Protein AF-A0A2G5B7U8-F1 (afdb_monomer)

Radius of gyration: 24.88 Å; Cα contacts (8 Å, |Δi|>4): 256; chains: 1; bounding box: 81×44×61 Å

Solvent-accessible surface area (backbone atoms only — not comparable to full-atom values): 22785 Å² total; per-residue (Å²): 115,70,69,61,53,54,20,53,49,53,51,49,51,52,49,50,50,52,51,52,50,50,52,50,53,48,52,52,50,53,51,36,46,56,49,43,67,55,81,74,75,58,74,91,48,54,89,80,48,56,72,66,59,54,52,54,13,23,52,51,41,39,56,52,51,52,51,46,53,53,51,53,49,51,50,49,52,50,52,46,49,35,66,76,69,33,45,64,44,55,51,36,73,77,33,77,48,70,69,60,34,50,52,51,53,52,51,52,53,49,61,69,46,42,64,57,52,50,39,58,53,68,59,62,29,83,73,76,74,62,84,77,46,72,70,55,51,55,50,52,51,51,51,51,51,51,52,47,48,70,51,46,50,57,53,50,52,51,47,53,51,45,41,75,71,46,56,93,55,21,38,60,57,45,38,50,53,51,51,51,52,50,54,50,43,70,61,43,36,76,71,60,52,48,59,76,80,43,91,84,78,82,82,64,91,52,71,64,48,52,53,51,53,52,50,30,58,75,66,72,48,56,67,66,66,98,81,64,98,66,93,78,80,73,68,46,83,88,86,76,61,67,67,57,61,76,73,39,58,67,71,25,45,51,31,48,50,51,52,57,51,47,44,59,76,66,41,48,69,58,53,54,48,53,53,51,50,52,48,52,38,51,51,32,48,56,48,58,73,52,67,79,41,63,66,60,39,44,39,58,68,34,94,61,81,60,63,67,60,54,48,53,56,49,54,76,66,66,80,87,86,39,83,70,81,60,93,74,77,88,82,86,83,79,43,63,69,40,32,46,53,41,52,50,51,53,33,60,75,65,33,43,47,82,66,61,42,71,73,48,53,32,49,69,51,65,59,82,41,55,65,56,60,61,60,73,70,59,81,87,76,77,91,74,89,87,91,82,129

InterPro domains:
  IPR001915 Peptidase M48 [PF01435] (203-319)
  IPR027057 CAAX prenyl protease 1 [cd07343] (17-359)
  IPR032456 CAAX prenyl protease 1, N-terminal [PF16491] (38-199)

Sequence (389 aa):
MYFSKERKVIKKSLNQFLCQLFVWEAKLNVRLCNCLHEVKRPQAIASFITRQIYLEANSYGLDKSSLGLIKDFVNQLQTTFIIVYDLIPMLWYAITHSVLFFVAAMLISTLLSLPFELYATFVVKKHSFNKQTWGLFFSDLAKSLVLSMVFGVPILAAFLWVIGKTGSQFYLYSWALLAVVQFLGILIYPTFIQPLFNKFDPLPAGELRKAIESLALWLEFPLKNKRSGHSNAYSKRIVIYNTLIEQCFTKEFMAVLGHELGHRKKSHVMRMLAMAQLQTFLIFFTFSCFISEQAMCLSFGMHTTPIIIGLIYFYLLQFGNNLVSRISSLKKLGYGKQLSSCIIKLQIENKSAINPYPLLGLPLFASAAGQASECIGQPTCGFKDKLKR

Secondary structure (DSSP, 8-state):
-HHHHHHHHHHHHHHHHHHHHHHHHHHHHHHHHHHHT--S--GGGTTTS-HHHHHHHHHHHHHHHHHHHHHHHHHHHHHHHHHHTTHHHHHHHH--SHHHHHHHHHHHHHHHHHHHHHIIIIIGGGGS-----HHHHHHHHHHHHHHHHHHHHHHHHHHHHHHHHHGGGHHHHHHHHHHHHHHHHHHHIIIIIHHHHS--PPPPSSHHHHHHHHHHHHTT--B--TT-----S--BPPP--HHHHHHS-HHHHHHHHHHHHHHHHTTHHHHHHHHHHHHHHHHHHHHHHHTT-HHHHHHTT-SS--HHHHHHHHHHH-----S-SSS------S-HHHHHHHHHHHHHHTT--SS--TTTTSGGG--TTHHHHHHHSS------S-S--

pLDDT: mean 74.22, std 18.93, range [22.38, 96.69]

Nearest PDB structures (foldseek):
  6bh8-assembly2_B  TM=9.055E-01  e=1.880E-15  Homo sapiens
  5syt-assembly1_A  TM=8.933E-01  e=2.662E-15  Homo sapiens
  4il3-assembly1_A  TM=8.875E-01  e=1.389E-14  Saccharomyces mikatae
  4il3-assembly2_B  TM=9.083E-01  e=6.645E-14  Saccharomyces mikatae
  6bh8-assembly1_A  TM=7.941E-01  e=4.518E-11  Homo sapiens

Mean predicted aligned error: 11.2 Å

Organism: Coemansia reversa (strain ATCC 12441 / NRRL 1564) (NCBI:txid763665)

Structure (mmCIF, N/CA/C/O backbone):
data_AF-A0A2G5B7U8-F1
#
_entry.id   AF-A0A2G5B7U8-F1
#
loop_
_atom_site.group_PDB
_atom_site.id
_atom_site.type_symbol
_atom_site.label_atom_id
_atom_site.label_alt_id
_atom_site.label_comp_id
_atom_site.label_asym_id
_atom_site.label_entity_id
_atom_site.label_seq_id
_atom_site.pdbx_PDB_ins_code
_atom_site.Cartn_x
_atom_site.Cartn_y
_atom_site.Cartn_z
_atom_site.occupancy
_atom_site.B_iso_or_equiv
_atom_site.auth_seq_id
_atom_site.auth_comp_id
_atom_site.auth_asym_id
_atom_site.auth_atom_id
_atom_site.pdbx_PDB_model_num
ATOM 1 N N . MET A 1 1 ? 33.568 8.303 -22.659 1.00 44.56 1 MET A N 1
ATOM 2 C CA . MET A 1 1 ? 33.870 9.229 -21.538 1.00 44.56 1 MET A CA 1
ATOM 3 C C . MET A 1 1 ? 32.709 10.188 -21.237 1.00 44.56 1 MET A C 1
ATOM 5 O O . MET A 1 1 ? 32.379 10.342 -20.071 1.00 44.56 1 MET A O 1
ATOM 9 N N . TYR A 1 2 ? 32.038 10.753 -22.253 1.00 42.34 2 TYR A N 1
ATOM 10 C CA . TYR A 1 2 ? 30.890 11.672 -22.102 1.00 42.34 2 TYR A CA 1
ATOM 11 C C . TYR A 1 2 ? 29.694 11.063 -21.334 1.00 42.34 2 TYR A C 1
ATOM 13 O O . TYR A 1 2 ? 29.317 11.567 -20.278 1.00 42.34 2 TYR A O 1
ATOM 21 N N . PHE A 1 3 ? 29.228 9.877 -21.748 1.00 55.41 3 PHE A N 1
ATOM 22 C CA . PHE A 1 3 ? 28.138 9.147 -21.077 1.00 55.41 3 PHE A CA 1
ATOM 23 C C . PHE A 1 3 ? 28.411 8.793 -19.604 1.00 55.41 3 PHE A C 1
ATOM 25 O O . PHE A 1 3 ? 27.478 8.671 -18.816 1.00 55.41 3 PHE A O 1
ATOM 32 N N . SER A 1 4 ? 29.677 8.648 -19.184 1.00 62.03 4 SER A N 1
ATOM 33 C CA . SER A 1 4 ? 29.992 8.319 -17.782 1.00 62.03 4 SER A CA 1
ATOM 34 C C . SER A 1 4 ? 29.836 9.528 -16.851 1.00 62.03 4 SER A C 1
ATOM 36 O O . SER A 1 4 ? 29.536 9.358 -15.667 1.00 62.03 4 SER A O 1
ATOM 38 N N . LYS A 1 5 ? 29.995 10.749 -17.383 1.00 68.75 5 LYS A N 1
ATOM 39 C CA . LYS A 1 5 ? 29.831 11.996 -16.630 1.00 68.75 5 LYS A CA 1
ATOM 40 C C . LYS A 1 5 ? 28.350 12.321 -16.431 1.00 68.75 5 LYS A C 1
ATOM 42 O O . LYS A 1 5 ? 27.948 12.559 -15.297 1.00 68.75 5 LYS A O 1
ATOM 47 N N . GLU A 1 6 ? 27.538 12.236 -17.483 1.00 71.12 6 GLU A N 1
ATOM 48 C CA . G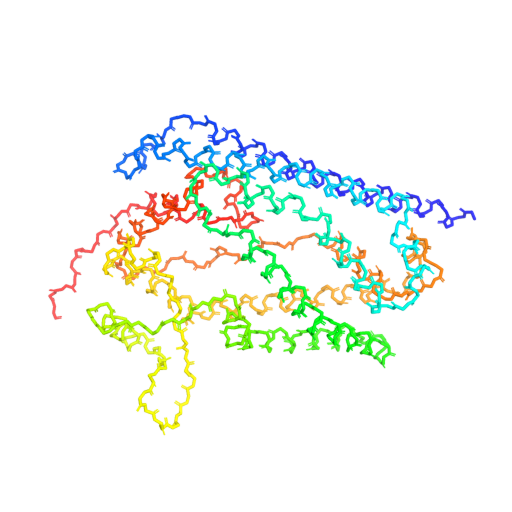LU A 1 6 ? 26.080 12.444 -17.411 1.00 71.12 6 GLU A CA 1
ATOM 49 C C . GLU A 1 6 ? 25.397 11.419 -16.503 1.00 71.12 6 GLU A C 1
ATOM 51 O O . GLU A 1 6 ? 24.631 11.787 -15.613 1.00 71.12 6 GLU A O 1
ATOM 56 N N . ARG A 1 7 ? 25.787 10.144 -16.617 1.00 72.81 7 ARG A N 1
ATOM 57 C CA . ARG A 1 7 ? 25.371 9.063 -15.715 1.00 72.81 7 ARG A CA 1
ATOM 58 C C . ARG A 1 7 ? 25.600 9.395 -14.242 1.00 72.81 7 ARG A C 1
ATOM 60 O O . ARG A 1 7 ? 24.711 9.216 -13.411 1.00 72.81 7 ARG A O 1
ATOM 67 N N . LYS A 1 8 ? 26.796 9.882 -13.901 1.00 77.44 8 LYS A N 1
ATOM 68 C CA . LYS A 1 8 ? 27.124 10.276 -12.523 1.00 77.44 8 LYS A CA 1
ATOM 69 C C . LYS A 1 8 ? 26.275 11.459 -12.058 1.00 77.44 8 LYS A C 1
ATOM 71 O O . LYS A 1 8 ? 25.854 11.465 -10.905 1.00 77.44 8 LYS A O 1
ATOM 76 N N . VAL A 1 9 ? 26.006 12.426 -12.937 1.00 82.50 9 VAL A N 1
ATOM 77 C CA . VAL A 1 9 ? 25.167 13.593 -12.624 1.00 82.50 9 VAL A CA 1
ATOM 78 C C . VAL A 1 9 ? 23.719 13.174 -12.372 1.00 82.50 9 VAL A C 1
ATOM 80 O O . VAL A 1 9 ? 23.189 13.502 -11.317 1.00 82.50 9 VAL A O 1
ATOM 83 N N . ILE A 1 10 ? 23.106 12.389 -13.262 1.00 78.00 10 ILE A N 1
ATOM 84 C CA . ILE A 1 10 ? 21.707 11.947 -13.133 1.00 78.00 10 ILE A CA 1
ATOM 85 C C . ILE A 1 10 ? 21.504 11.133 -11.854 1.00 78.00 10 ILE A C 1
ATOM 87 O O . ILE A 1 10 ? 20.604 11.431 -11.071 1.00 78.00 10 ILE A O 1
ATOM 91 N N . LYS A 1 11 ? 22.380 10.158 -11.584 1.00 80.88 11 LYS A N 1
ATOM 92 C CA . LYS A 1 11 ? 22.318 9.366 -10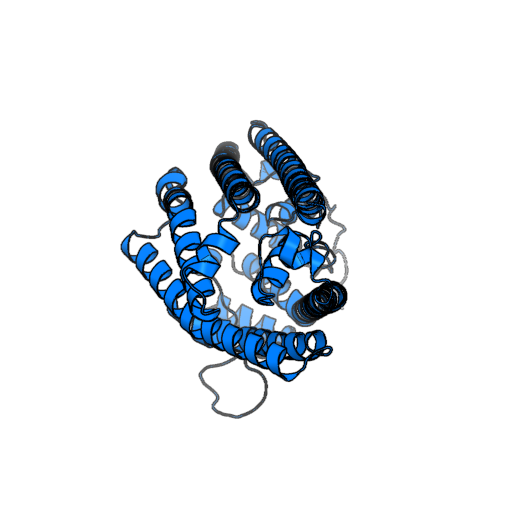.348 1.00 80.88 11 LYS A CA 1
ATOM 93 C C . LYS A 1 11 ? 22.478 10.217 -9.098 1.00 80.88 11 LYS A C 1
ATOM 95 O O . LYS A 1 11 ? 21.750 10.020 -8.129 1.00 80.88 11 LYS A O 1
ATOM 100 N N . LYS A 1 12 ? 23.434 11.151 -9.111 1.00 85.62 12 LYS A N 1
ATOM 101 C CA . LYS A 1 12 ? 23.669 12.052 -7.982 1.00 85.62 12 LYS A CA 1
ATOM 102 C C . LYS A 1 12 ? 22.448 12.936 -7.736 1.00 85.62 12 LYS A C 1
ATOM 104 O O . LYS A 1 12 ? 22.019 13.025 -6.593 1.00 85.62 12 LYS A O 1
ATOM 109 N N . SER A 1 13 ? 21.874 13.526 -8.784 1.00 84.38 13 SER A N 1
ATOM 110 C CA . SER A 1 13 ? 20.676 14.365 -8.689 1.00 84.38 13 SER A CA 1
ATOM 111 C C . SER A 1 13 ? 19.460 13.578 -8.201 1.00 84.38 13 SER A C 1
ATOM 113 O O . SER A 1 13 ? 18.780 14.034 -7.286 1.00 84.38 13 SER A O 1
ATOM 115 N N . LEU A 1 14 ? 19.219 12.375 -8.738 1.00 81.94 14 LEU A N 1
ATOM 116 C CA . LEU A 1 14 ? 18.136 11.497 -8.284 1.00 81.94 14 LEU A CA 1
ATOM 117 C C . LEU A 1 14 ? 18.303 11.128 -6.807 1.00 81.94 14 LEU A C 1
ATOM 119 O O . LEU A 1 14 ? 17.379 11.294 -6.017 1.00 81.94 14 LEU A O 1
ATOM 123 N N . ASN A 1 15 ? 19.491 10.664 -6.416 1.00 85.44 15 ASN A N 1
ATOM 124 C CA . ASN A 1 15 ? 19.751 10.280 -5.034 1.00 85.44 15 ASN A CA 1
ATOM 125 C C . ASN A 1 15 ? 19.643 11.478 -4.080 1.00 85.44 15 ASN A C 1
ATOM 127 O O . ASN A 1 15 ? 19.096 11.359 -2.989 1.00 85.44 15 ASN A O 1
ATOM 131 N N . GLN A 1 16 ? 20.121 12.653 -4.499 1.00 88.00 16 GLN A N 1
ATOM 132 C CA . GLN A 1 16 ? 19.984 13.888 -3.733 1.00 88.00 16 GLN A CA 1
ATOM 133 C C . GLN A 1 16 ? 18.513 14.263 -3.533 1.00 88.00 16 GLN A C 1
ATOM 135 O O . GLN A 1 16 ? 18.132 14.602 -2.414 1.00 88.00 16 GLN A O 1
ATOM 140 N N . PHE A 1 17 ? 17.692 14.169 -4.580 1.00 85.69 17 PHE A N 1
ATOM 141 C CA . PHE A 1 17 ? 16.256 14.416 -4.494 1.00 85.69 17 PHE A CA 1
ATOM 142 C C . PHE A 1 17 ? 15.567 13.444 -3.523 1.00 85.69 17 PHE A C 1
ATOM 144 O O . PHE A 1 17 ? 14.859 13.886 -2.620 1.00 85.69 17 PHE A O 1
ATOM 151 N N . LEU A 1 18 ? 15.837 12.139 -3.637 1.00 84.31 18 LEU A N 1
ATOM 152 C CA . LEU A 1 18 ? 15.276 11.124 -2.735 1.00 84.31 18 LEU A CA 1
ATOM 153 C C . LEU A 1 18 ? 15.689 11.363 -1.276 1.00 84.31 18 LEU A C 1
ATOM 155 O O . LEU A 1 18 ? 14.850 11.322 -0.381 1.00 84.31 18 LEU A O 1
ATOM 159 N N . CYS A 1 19 ? 16.956 11.701 -1.027 1.00 88.25 19 CYS A N 1
ATOM 160 C CA . CYS A 1 19 ? 17.424 12.055 0.312 1.00 88.25 19 CYS A CA 1
ATOM 161 C C . CYS A 1 19 ? 16.739 13.318 0.857 1.00 88.25 19 CYS A C 1
ATOM 163 O O . CYS A 1 19 ? 16.402 13.369 2.038 1.00 88.25 19 CYS A O 1
ATOM 165 N N . GLN A 1 20 ? 16.521 14.342 0.025 1.00 87.44 20 GLN A N 1
ATOM 166 C CA . GLN A 1 20 ? 15.797 15.552 0.433 1.00 87.44 20 GLN A CA 1
ATOM 167 C C . GLN A 1 20 ? 14.342 15.243 0.798 1.00 87.44 20 GLN A C 1
ATOM 169 O O . GLN A 1 20 ? 13.851 15.753 1.808 1.00 87.44 20 GLN A O 1
ATOM 174 N N . LEU A 1 21 ? 13.681 14.383 0.020 1.00 82.88 21 LEU A N 1
ATOM 175 C CA . LEU A 1 21 ? 12.324 13.926 0.297 1.00 82.88 21 LEU A CA 1
ATOM 176 C C . LEU A 1 21 ? 12.258 13.129 1.606 1.00 82.88 21 LEU A C 1
ATOM 178 O O . LEU A 1 21 ? 11.440 13.445 2.467 1.00 82.88 21 LEU A O 1
ATOM 182 N N . PHE A 1 22 ? 13.179 12.185 1.810 1.00 85.44 22 PHE A N 1
ATOM 183 C CA . PHE A 1 22 ? 13.289 11.446 3.067 1.00 85.44 22 PHE A CA 1
ATOM 184 C C . PHE A 1 22 ? 13.482 12.387 4.265 1.00 85.44 22 PHE A C 1
ATOM 186 O O . PHE A 1 22 ? 12.786 12.267 5.269 1.00 85.44 22 PHE A O 1
ATOM 193 N N . VAL A 1 23 ? 14.382 13.373 4.168 1.00 89.00 23 VAL A N 1
ATOM 194 C CA . VAL A 1 23 ? 14.597 14.360 5.243 1.00 89.00 23 VAL A CA 1
ATOM 195 C C . VAL A 1 23 ? 13.328 15.171 5.513 1.00 89.00 23 VAL A C 1
ATOM 197 O O . VAL A 1 23 ? 13.042 15.503 6.666 1.00 89.00 23 VAL A O 1
ATOM 200 N N . TRP A 1 24 ? 12.565 15.510 4.474 1.00 84.25 24 TRP A N 1
ATOM 201 C CA . TRP A 1 24 ? 11.284 16.193 4.622 1.00 84.25 24 TRP A CA 1
ATOM 202 C C . TRP A 1 24 ? 10.259 15.328 5.368 1.00 84.25 24 TRP A C 1
ATOM 204 O O . TRP A 1 24 ? 9.701 15.777 6.370 1.00 84.25 24 TRP A O 1
ATOM 214 N N . GLU A 1 25 ? 10.056 14.081 4.947 1.00 79.94 25 GLU A N 1
ATOM 215 C CA . GLU A 1 25 ? 9.129 13.141 5.589 1.00 79.94 25 GLU A CA 1
ATOM 216 C C . GLU A 1 25 ? 9.545 12.817 7.030 1.00 79.94 25 GLU A C 1
ATOM 218 O O . GLU A 1 25 ? 8.718 12.860 7.945 1.00 79.94 25 GLU A O 1
ATOM 223 N N . ALA A 1 26 ? 10.842 12.614 7.269 1.00 84.69 26 ALA A N 1
ATOM 224 C CA . ALA A 1 26 ? 11.399 12.403 8.598 1.00 84.69 26 ALA A CA 1
ATOM 225 C C . ALA A 1 26 ? 11.134 13.601 9.521 1.00 84.69 26 ALA A C 1
ATOM 227 O O . ALA A 1 26 ? 10.741 13.416 10.672 1.00 84.69 26 ALA A O 1
ATOM 228 N N . LYS A 1 27 ? 11.260 14.843 9.025 1.00 86.56 27 LYS A N 1
ATOM 229 C CA . LYS A 1 27 ? 10.897 16.048 9.794 1.00 86.56 27 LYS A CA 1
ATOM 230 C C . LYS A 1 27 ? 9.414 16.066 10.164 1.00 86.56 27 LYS A C 1
ATOM 232 O O . LYS A 1 27 ? 9.082 16.470 11.278 1.00 86.56 27 LYS A O 1
ATOM 237 N N . LEU A 1 28 ? 8.521 15.645 9.265 1.00 82.19 28 LEU A N 1
ATOM 238 C CA . LEU A 1 28 ? 7.088 15.544 9.566 1.00 82.19 28 LEU A CA 1
ATOM 239 C C . LEU A 1 28 ? 6.812 14.482 10.632 1.00 82.19 28 LEU A C 1
ATOM 241 O O . LEU A 1 28 ? 6.053 14.747 11.564 1.00 82.19 28 LEU A O 1
ATOM 245 N N . ASN A 1 29 ? 7.466 13.325 10.535 1.00 81.81 29 ASN A N 1
ATOM 246 C CA . ASN A 1 29 ? 7.343 12.254 11.519 1.00 81.81 29 ASN A CA 1
ATOM 247 C C . ASN A 1 29 ? 7.880 12.691 12.897 1.00 81.81 29 ASN A C 1
ATOM 249 O O . ASN A 1 29 ? 7.184 12.552 13.895 1.00 81.81 29 ASN A O 1
ATOM 253 N N . VAL A 1 30 ? 9.036 13.361 12.967 1.00 86.50 30 VAL A N 1
ATOM 254 C CA . VAL A 1 30 ? 9.556 13.921 14.231 1.00 86.50 30 VAL A CA 1
ATOM 255 C C . VAL A 1 30 ? 8.573 14.918 14.853 1.00 86.50 30 VAL A C 1
ATOM 257 O O . VAL A 1 30 ? 8.333 14.881 16.059 1.00 86.50 30 VAL A O 1
ATOM 260 N N . ARG A 1 31 ? 7.945 15.784 14.048 1.00 84.44 31 ARG A N 1
ATOM 261 C CA . ARG A 1 31 ? 6.906 16.701 14.547 1.00 84.44 31 ARG A CA 1
ATOM 262 C C . ARG A 1 31 ? 5.685 15.952 15.081 1.00 84.44 31 ARG A C 1
ATOM 264 O O . ARG A 1 31 ? 5.147 16.354 16.108 1.00 84.44 31 ARG A O 1
ATOM 271 N N . LEU A 1 32 ? 5.278 14.861 14.431 1.00 82.44 32 LEU A N 1
ATOM 272 C CA . LEU A 1 32 ? 4.224 13.981 14.937 1.00 82.44 32 LEU A CA 1
ATOM 273 C C . LEU A 1 32 ? 4.612 13.358 16.278 1.00 82.44 32 LEU A C 1
ATOM 275 O O . LEU A 1 32 ? 3.826 13.421 17.218 1.00 82.44 32 LEU A O 1
ATOM 279 N N . CYS A 1 33 ? 5.822 12.811 16.387 1.00 83.81 33 CYS A N 1
ATOM 280 C CA . CYS A 1 33 ? 6.335 12.257 17.634 1.00 83.81 33 CYS A CA 1
ATOM 281 C C . CYS A 1 33 ? 6.327 13.304 18.751 1.00 83.81 33 CYS A C 1
ATOM 283 O O . CYS A 1 33 ? 5.884 13.003 19.855 1.00 83.81 33 CYS A O 1
ATOM 285 N N . ASN A 1 34 ? 6.722 14.549 18.478 1.00 86.75 34 ASN A N 1
ATOM 286 C CA . ASN A 1 34 ? 6.653 15.627 19.468 1.00 86.75 34 ASN A CA 1
ATOM 287 C C . ASN A 1 34 ? 5.212 15.893 19.936 1.00 86.75 34 ASN A C 1
ATOM 289 O O . ASN A 1 34 ? 4.986 16.048 21.132 1.00 86.75 34 ASN A O 1
ATOM 293 N N . CYS A 1 35 ? 4.223 15.873 19.033 1.00 83.50 35 CYS A N 1
ATOM 294 C CA . CYS A 1 35 ? 2.809 15.982 19.412 1.00 83.50 35 CYS A CA 1
ATOM 295 C C . CYS A 1 35 ? 2.334 14.807 20.283 1.00 83.50 35 CYS A C 1
ATOM 297 O O . CYS A 1 35 ? 1.502 14.999 21.166 1.00 83.50 35 CYS A O 1
ATOM 299 N N . LEU A 1 36 ? 2.858 13.601 20.056 1.00 83.94 36 LEU A N 1
ATOM 300 C CA . LEU A 1 36 ? 2.506 12.410 20.834 1.00 83.94 36 LEU A CA 1
ATOM 301 C C . LEU A 1 36 ? 3.161 12.388 22.228 1.00 83.94 36 LEU A C 1
ATOM 303 O O . LEU A 1 36 ? 2.629 11.751 23.133 1.00 83.94 36 LEU A O 1
ATOM 307 N N . HIS A 1 37 ? 4.261 13.114 22.447 1.00 85.44 37 HIS A N 1
ATOM 308 C CA . HIS A 1 37 ? 4.846 13.285 23.785 1.00 85.44 37 HIS A CA 1
ATOM 309 C C . HIS A 1 37 ? 4.018 14.211 24.694 1.00 85.44 37 HIS A C 1
ATOM 311 O O . HIS A 1 37 ? 4.259 14.260 25.901 1.00 85.44 37 HIS A O 1
ATOM 317 N N . GLU A 1 38 ? 3.031 14.933 24.151 1.00 83.25 38 GLU A N 1
ATOM 318 C CA . GLU A 1 38 ? 2.195 15.842 24.930 1.00 83.25 38 GLU A CA 1
ATOM 319 C C . GLU A 1 38 ? 1.352 15.070 25.954 1.00 83.25 38 GLU A C 1
ATOM 321 O O . GLU A 1 38 ? 0.432 14.326 25.606 1.00 83.25 38 GLU A O 1
ATOM 326 N N . VAL A 1 39 ? 1.644 15.285 27.239 1.00 81.38 39 VAL A N 1
ATOM 327 C CA . VAL A 1 39 ? 0.971 14.623 28.371 1.00 81.38 39 VAL A CA 1
ATOM 328 C C . VAL A 1 39 ? -0.398 15.253 28.653 1.00 81.38 39 VAL A C 1
ATOM 330 O O . VAL A 1 39 ? -1.287 14.601 29.217 1.00 81.38 39 VAL A O 1
ATOM 333 N N . LYS A 1 40 ? -0.591 16.526 28.280 1.00 82.50 40 LYS A N 1
ATOM 334 C CA . LYS A 1 40 ? -1.850 17.240 28.496 1.00 82.50 40 LYS A CA 1
ATOM 335 C C . LYS A 1 40 ? -2.842 16.923 27.380 1.00 82.50 40 LYS A C 1
ATOM 337 O O . LYS A 1 40 ? -2.760 17.413 26.261 1.00 82.50 40 LYS A O 1
ATOM 342 N N . ARG A 1 41 ? -3.846 16.132 27.742 1.00 81.94 41 ARG A N 1
ATOM 343 C CA . ARG A 1 41 ? -5.055 15.880 26.952 1.00 81.94 41 ARG A CA 1
ATOM 344 C C . ARG A 1 41 ? -5.765 17.201 26.578 1.00 81.94 41 ARG A C 1
ATOM 346 O O . ARG A 1 41 ? -6.070 17.976 27.488 1.00 81.94 41 ARG A O 1
ATOM 353 N N . PRO A 1 42 ? -6.123 17.427 25.299 1.00 81.06 42 PRO A N 1
ATOM 354 C CA . PRO A 1 42 ? -6.952 18.560 24.888 1.00 81.06 42 PRO A CA 1
ATOM 355 C C . PRO A 1 42 ? -8.306 18.607 25.614 1.00 81.06 42 PRO A C 1
ATOM 357 O O . PRO A 1 42 ? -8.969 17.582 25.783 1.00 81.06 42 PRO A O 1
ATOM 360 N N . GLN A 1 43 ? -8.761 19.804 25.998 1.00 78.81 43 GLN A N 1
ATOM 361 C CA . GLN A 1 43 ? -10.023 19.982 26.735 1.00 78.81 43 GLN A CA 1
ATOM 362 C C . GLN A 1 43 ? -11.244 19.459 25.963 1.00 78.81 43 GLN A C 1
ATOM 364 O O . GLN A 1 43 ? -12.152 18.889 26.560 1.00 78.81 43 GLN A O 1
ATOM 369 N N . ALA A 1 44 ? -11.234 19.569 24.632 1.00 74.81 44 ALA A N 1
ATOM 370 C CA . ALA A 1 44 ? -12.354 19.172 23.781 1.00 74.81 44 ALA A CA 1
ATOM 371 C C . ALA A 1 44 ? -12.663 17.658 23.805 1.00 74.81 44 ALA A C 1
ATOM 373 O O . ALA A 1 44 ? -13.793 17.254 23.550 1.00 74.81 44 ALA A O 1
ATOM 374 N N . ILE A 1 45 ? -11.677 16.818 24.145 1.00 73.44 45 ILE A N 1
ATOM 375 C CA . ILE A 1 45 ? -11.834 15.356 24.273 1.00 73.44 45 ILE A CA 1
ATOM 376 C C . ILE A 1 45 ? -11.845 14.887 25.731 1.00 73.44 45 ILE A C 1
ATOM 378 O O . ILE A 1 45 ? -11.938 13.688 26.007 1.00 73.44 45 ILE A O 1
ATOM 382 N N . ALA A 1 46 ? -11.732 15.818 26.680 1.00 77.81 46 ALA A N 1
ATOM 383 C CA . ALA A 1 46 ? -11.580 15.497 28.090 1.00 77.81 46 ALA A CA 1
ATOM 384 C C . ALA A 1 46 ? -12.821 14.826 28.702 1.00 77.81 46 ALA A C 1
ATOM 386 O O . ALA A 1 46 ? -12.710 14.100 29.688 1.00 77.81 46 ALA A O 1
ATOM 387 N N . SER A 1 47 ? -13.994 15.019 28.109 1.00 80.00 47 SER A N 1
ATOM 388 C CA . SER A 1 47 ? -15.222 14.334 28.516 1.00 80.00 47 SER A CA 1
ATOM 389 C C . SER A 1 47 ? -15.313 12.888 28.018 1.00 80.00 47 SER A C 1
ATOM 391 O O . SER A 1 47 ? -16.087 12.118 28.575 1.00 80.00 47 SER A O 1
ATOM 393 N N . PHE A 1 48 ? -14.544 12.506 26.991 1.00 73.50 48 PHE A N 1
ATOM 394 C CA . PHE A 1 48 ? -14.695 11.211 26.314 1.00 73.50 48 PHE A CA 1
ATOM 395 C C . PHE A 1 48 ? -13.552 10.227 26.575 1.00 73.50 48 PHE A C 1
ATOM 397 O O . PHE A 1 48 ? -13.757 9.023 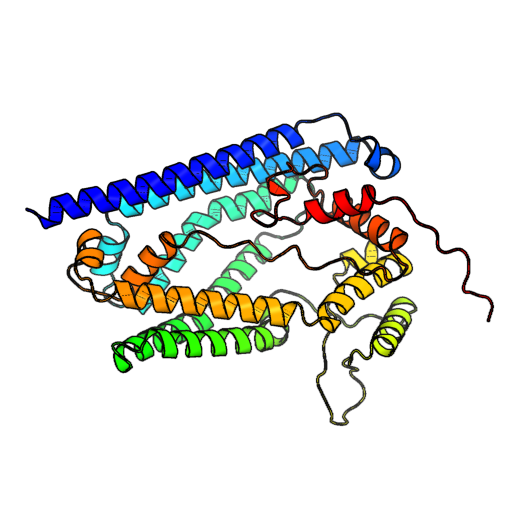26.466 1.00 73.50 48 PHE A O 1
ATOM 404 N N . ILE A 1 49 ? -12.347 10.718 26.885 1.00 78.38 49 ILE A N 1
ATOM 405 C CA . ILE A 1 49 ? -11.137 9.885 26.960 1.00 78.38 49 ILE A CA 1
ATOM 406 C C . ILE A 1 49 ? -10.416 10.121 28.278 1.00 78.38 49 ILE A C 1
ATOM 408 O O . ILE A 1 49 ? -9.939 11.228 28.523 1.00 78.38 49 ILE A O 1
ATOM 412 N N . THR A 1 50 ? -10.274 9.089 29.106 1.00 86.00 50 THR A N 1
ATOM 413 C CA . THR A 1 50 ? -9.495 9.149 30.353 1.00 86.00 50 THR A CA 1
ATOM 414 C C . THR A 1 50 ? -8.021 9.448 30.069 1.00 86.00 50 THR A C 1
ATOM 416 O O . THR A 1 50 ? -7.476 9.030 29.048 1.00 86.00 50 THR A O 1
ATOM 419 N N . ARG A 1 51 ? -7.330 10.129 30.996 1.00 85.75 51 ARG A N 1
ATOM 420 C CA . ARG A 1 51 ? -5.890 10.426 30.866 1.00 85.75 51 ARG A CA 1
ATOM 421 C C . ARG A 1 51 ? -5.050 9.171 30.593 1.00 85.75 51 ARG A C 1
ATOM 423 O O . ARG A 1 51 ? -4.144 9.233 29.775 1.00 85.75 51 ARG A O 1
ATOM 430 N N . GLN A 1 52 ? -5.367 8.052 31.243 1.00 87.31 52 GLN A N 1
ATOM 431 C CA . GLN A 1 52 ? -4.670 6.782 31.034 1.00 87.31 52 GLN A CA 1
ATOM 432 C C . GLN A 1 52 ? -4.778 6.299 29.579 1.00 87.31 52 GLN A C 1
ATOM 434 O O . GLN A 1 52 ? -3.759 6.088 28.934 1.00 87.31 52 GLN A O 1
ATOM 439 N N . ILE A 1 53 ? -5.997 6.225 29.037 1.00 83.38 53 ILE A N 1
ATOM 440 C CA . ILE A 1 53 ? -6.260 5.813 27.647 1.00 83.38 53 ILE A CA 1
ATOM 441 C C . ILE A 1 53 ? -5.533 6.726 26.655 1.00 83.38 53 ILE A C 1
ATOM 443 O O . ILE A 1 53 ? -4.947 6.258 25.684 1.00 83.38 53 ILE A O 1
ATOM 447 N N . TYR A 1 54 ? -5.542 8.034 26.917 1.00 83.94 54 TYR A N 1
ATOM 448 C CA . TYR A 1 54 ? -4.834 9.010 26.093 1.00 83.94 54 TYR A CA 1
ATOM 449 C C . TYR A 1 54 ? -3.316 8.751 26.064 1.00 83.94 54 TYR A C 1
ATOM 451 O O . TYR A 1 54 ? -2.718 8.736 24.991 1.00 83.94 54 TYR A O 1
ATOM 459 N N . LEU A 1 55 ? -2.696 8.487 27.220 1.00 87.25 55 LEU A N 1
ATOM 460 C CA . LEU A 1 55 ? -1.263 8.185 27.300 1.00 87.25 55 LEU A CA 1
ATOM 461 C C . LEU A 1 55 ? -0.910 6.838 26.659 1.00 87.25 55 LEU A C 1
ATOM 463 O O . LEU A 1 55 ? 0.127 6.733 26.011 1.00 87.25 55 LEU A O 1
ATOM 467 N N . GLU A 1 56 ? -1.775 5.832 26.787 1.00 86.06 56 GLU A N 1
ATOM 468 C CA . GLU A 1 56 ? -1.608 4.543 26.107 1.00 86.06 56 GLU A CA 1
ATOM 469 C C . GLU A 1 56 ? -1.731 4.658 24.579 1.00 86.06 56 GLU A C 1
ATOM 471 O O . GLU A 1 56 ? -0.999 3.998 23.844 1.00 86.06 56 GLU A O 1
ATOM 476 N N . ALA A 1 57 ? -2.641 5.497 24.077 1.00 82.44 57 ALA A N 1
ATOM 477 C CA . ALA A 1 57 ? -2.753 5.765 22.644 1.00 82.44 57 ALA A CA 1
ATOM 478 C C . ALA A 1 57 ? -1.518 6.505 22.112 1.00 82.44 57 ALA A C 1
ATOM 480 O O . ALA A 1 57 ? -1.006 6.184 21.038 1.00 82.44 57 ALA A O 1
ATOM 481 N N . ASN A 1 58 ? -0.999 7.461 22.884 1.00 86.25 58 ASN A N 1
ATOM 482 C CA . ASN A 1 58 ? 0.216 8.185 22.534 1.00 86.25 58 ASN A CA 1
ATOM 483 C C . ASN A 1 58 ? 1.456 7.284 22.546 1.00 86.25 58 ASN A C 1
ATOM 485 O O . ASN A 1 58 ? 2.245 7.350 21.606 1.00 86.25 58 ASN A O 1
ATOM 489 N N . SER A 1 59 ? 1.618 6.414 23.548 1.00 87.38 59 SER A N 1
ATOM 490 C CA . SER A 1 59 ? 2.752 5.482 23.604 1.00 87.38 59 SER A CA 1
ATOM 491 C C . SER A 1 59 ? 2.722 4.478 22.450 1.00 87.38 59 SER A C 1
ATOM 493 O O . SER A 1 59 ? 3.744 4.264 21.801 1.00 87.38 59 SER A O 1
ATOM 495 N N . TYR A 1 60 ? 1.546 3.948 22.103 1.00 85.50 60 TYR A N 1
ATOM 496 C CA . TYR A 1 60 ? 1.384 3.114 20.911 1.00 85.50 60 TYR A CA 1
ATOM 497 C C . TYR A 1 60 ? 1.707 3.877 19.617 1.00 85.50 60 TYR A C 1
ATOM 499 O O . TYR A 1 60 ? 2.415 3.371 18.742 1.00 85.50 60 TYR A O 1
ATOM 507 N N . GLY A 1 61 ? 1.226 5.118 19.499 1.00 83.75 61 GLY A N 1
ATOM 508 C CA . GLY A 1 61 ? 1.540 5.995 18.375 1.00 83.75 61 GLY A CA 1
ATOM 509 C C . GLY A 1 61 ? 3.040 6.276 18.239 1.00 83.75 61 GLY A C 1
ATOM 510 O O . GLY A 1 61 ? 3.547 6.295 17.116 1.00 83.75 61 GLY A O 1
ATOM 511 N N . LEU A 1 62 ? 3.751 6.459 19.356 1.00 87.06 62 LEU A N 1
ATOM 512 C CA . LEU A 1 62 ? 5.199 6.684 19.394 1.00 87.06 62 LEU A CA 1
ATOM 513 C C . LEU A 1 62 ? 5.978 5.450 18.950 1.00 87.06 62 LEU A C 1
ATOM 515 O O . LEU A 1 62 ? 6.845 5.578 18.087 1.00 87.06 62 LEU A O 1
ATOM 519 N N . ASP A 1 63 ? 5.641 4.266 19.464 1.00 87.94 63 ASP A N 1
ATOM 520 C CA . ASP A 1 63 ? 6.286 3.014 19.055 1.00 87.94 63 ASP A CA 1
ATOM 521 C C . ASP A 1 63 ? 6.111 2.776 17.550 1.00 87.94 63 ASP A C 1
ATOM 523 O O . ASP A 1 63 ? 7.069 2.465 16.836 1.00 87.94 63 ASP A O 1
ATOM 527 N N . LYS A 1 64 ? 4.891 2.990 17.041 1.00 84.88 64 LYS A N 1
ATOM 528 C CA . LYS A 1 64 ? 4.578 2.843 15.616 1.00 84.88 64 LYS A CA 1
ATOM 529 C C . LYS A 1 64 ? 5.327 3.859 14.753 1.00 84.88 64 LYS A C 1
ATOM 531 O O . LYS A 1 64 ? 5.882 3.485 13.721 1.00 84.88 64 LYS A O 1
ATOM 536 N N . SER A 1 65 ? 5.333 5.129 15.155 1.00 85.88 65 SER A N 1
ATOM 537 C CA . SER A 1 65 ? 5.976 6.206 14.391 1.00 85.88 65 SER A CA 1
ATOM 538 C C . SER A 1 65 ? 7.498 6.059 14.388 1.00 85.88 65 SER A C 1
ATOM 540 O O . SER A 1 65 ? 8.118 6.230 13.340 1.00 85.88 65 SER A O 1
ATOM 542 N N . SER A 1 66 ? 8.083 5.653 15.520 1.00 88.06 66 SER A N 1
ATOM 543 C CA . SER A 1 66 ? 9.523 5.407 15.664 1.00 88.06 66 SER A CA 1
ATOM 544 C C . SER A 1 66 ? 9.977 4.215 14.826 1.00 88.06 66 SER A C 1
ATOM 546 O O . SER A 1 66 ? 10.961 4.318 14.097 1.00 88.06 66 SER A O 1
ATOM 548 N N . LEU A 1 67 ? 9.233 3.101 14.860 1.00 89.19 67 LEU A N 1
ATOM 549 C CA . LEU A 1 67 ? 9.504 1.959 13.984 1.00 89.19 67 LEU A CA 1
ATOM 550 C C . LEU A 1 67 ? 9.385 2.343 12.505 1.00 89.19 67 LEU A C 1
ATOM 552 O O . LEU A 1 67 ? 10.215 1.923 11.702 1.00 89.19 67 LEU A O 1
ATOM 556 N N . GLY A 1 68 ? 8.375 3.149 12.158 1.00 87.12 68 GLY A N 1
ATOM 557 C CA . GLY A 1 68 ? 8.209 3.710 10.817 1.00 87.12 68 GLY A CA 1
ATOM 558 C C . GLY A 1 68 ? 9.446 4.486 10.371 1.00 87.12 68 GLY A C 1
ATOM 559 O O . GLY A 1 68 ? 10.024 4.157 9.345 1.00 87.12 68 GLY A O 1
ATOM 560 N N . LEU A 1 69 ? 9.929 5.416 11.200 1.00 88.12 69 LEU A N 1
ATOM 561 C CA . LEU A 1 69 ? 11.143 6.196 10.934 1.00 88.12 69 LEU A CA 1
ATOM 562 C C . LEU A 1 69 ? 12.384 5.320 10.707 1.00 88.12 69 LEU A C 1
ATOM 564 O O . LEU A 1 69 ? 13.155 5.578 9.785 1.00 88.12 69 LEU A O 1
ATOM 568 N N . ILE A 1 70 ? 12.576 4.278 11.525 1.00 92.25 70 ILE A N 1
ATOM 569 C CA . ILE A 1 70 ? 13.698 3.337 11.368 1.00 92.25 70 ILE A CA 1
ATOM 570 C C . ILE A 1 70 ? 13.569 2.570 10.048 1.00 92.25 70 ILE A C 1
ATOM 572 O O . ILE A 1 70 ? 14.545 2.450 9.308 1.00 92.25 70 ILE A O 1
ATOM 576 N N . LYS A 1 71 ? 12.369 2.068 9.738 1.00 88.88 71 LYS A N 1
ATOM 577 C CA . LYS A 1 71 ? 12.092 1.360 8.485 1.00 88.88 71 LYS A CA 1
ATOM 578 C C . LYS A 1 71 ? 12.357 2.260 7.278 1.00 88.88 71 LYS A C 1
ATOM 580 O O . LYS A 1 71 ? 13.041 1.836 6.351 1.00 88.88 71 LYS A O 1
ATOM 585 N N . ASP A 1 72 ? 11.870 3.496 7.305 1.00 86.81 72 ASP A N 1
ATOM 586 C CA . ASP A 1 72 ? 12.048 4.467 6.224 1.00 86.81 72 ASP A CA 1
ATOM 587 C C . ASP A 1 72 ? 13.527 4.829 6.040 1.00 86.81 72 ASP A C 1
ATOM 589 O O . ASP A 1 72 ? 14.012 4.898 4.913 1.00 86.81 72 ASP A O 1
ATOM 593 N N . PHE A 1 73 ? 14.279 4.967 7.136 1.00 92.38 73 PHE A N 1
ATOM 594 C CA . PHE A 1 73 ? 15.722 5.191 7.083 1.00 92.38 73 PHE A CA 1
ATOM 595 C C . PHE A 1 73 ? 16.469 4.014 6.441 1.00 92.38 73 PHE A C 1
ATOM 597 O O . PHE A 1 73 ? 17.292 4.220 5.547 1.00 92.38 73 PHE A O 1
ATOM 604 N N . VAL A 1 74 ? 16.164 2.775 6.841 1.00 93.25 74 VAL A N 1
ATOM 605 C CA . VAL A 1 74 ? 16.775 1.579 6.237 1.00 93.25 74 VAL A CA 1
ATOM 606 C C . VAL A 1 74 ? 16.399 1.456 4.759 1.00 93.25 74 VAL A C 1
ATOM 608 O O . VAL A 1 74 ? 17.276 1.206 3.933 1.00 93.25 74 VAL A O 1
ATOM 611 N N . ASN A 1 75 ? 15.142 1.720 4.396 1.00 88.19 75 ASN A N 1
ATOM 612 C CA . ASN A 1 75 ? 14.696 1.745 3.001 1.00 88.19 75 ASN A CA 1
ATOM 613 C C . ASN A 1 75 ? 15.429 2.816 2.181 1.00 88.19 75 ASN A C 1
ATOM 615 O O . ASN A 1 75 ? 15.796 2.569 1.029 1.00 88.19 75 ASN A O 1
ATOM 619 N N . GLN A 1 76 ? 15.682 3.992 2.761 1.00 90.38 76 GLN A N 1
ATOM 620 C CA . GLN A 1 76 ? 16.436 5.057 2.103 1.00 90.38 76 GLN A CA 1
ATOM 621 C C . GLN A 1 76 ? 17.902 4.660 1.889 1.00 90.38 76 GLN A C 1
ATOM 623 O O . GLN A 1 76 ? 18.448 4.894 0.806 1.00 90.38 76 GLN A O 1
ATOM 628 N N . LEU A 1 77 ? 18.540 4.022 2.876 1.00 92.88 77 LEU A N 1
ATOM 629 C CA . LEU A 1 77 ? 19.893 3.477 2.729 1.00 92.88 77 LEU A CA 1
ATOM 630 C C . LEU A 1 77 ? 19.945 2.396 1.649 1.00 92.88 77 LEU A C 1
ATOM 632 O O . LEU A 1 77 ? 20.814 2.443 0.780 1.00 92.88 77 LEU A O 1
ATOM 636 N N . GLN A 1 78 ? 18.990 1.467 1.655 1.00 90.00 78 GLN A N 1
ATOM 637 C CA . GLN A 1 78 ? 18.877 0.422 0.644 1.00 90.00 78 GLN A CA 1
ATOM 638 C C . GLN A 1 78 ? 18.697 1.020 -0.758 1.00 90.00 78 GLN A C 1
ATOM 640 O O . GLN A 1 78 ? 19.397 0.627 -1.687 1.00 90.00 78 GLN A O 1
ATOM 645 N N . THR A 1 79 ? 17.805 2.001 -0.916 1.00 87.75 79 THR A N 1
ATOM 646 C CA . THR A 1 79 ? 17.560 2.679 -2.199 1.00 87.75 79 THR A CA 1
ATOM 647 C C . THR A 1 79 ? 18.811 3.407 -2.685 1.00 87.75 79 THR A C 1
ATOM 649 O O . THR A 1 79 ? 19.198 3.274 -3.847 1.00 87.75 79 THR A O 1
ATOM 652 N N . THR A 1 80 ? 19.497 4.112 -1.782 1.00 89.56 80 THR A N 1
ATOM 653 C CA . THR A 1 80 ? 20.775 4.773 -2.072 1.00 89.56 80 THR A CA 1
ATOM 654 C C . THR A 1 80 ? 21.810 3.751 -2.542 1.00 89.56 80 THR A C 1
ATOM 656 O O . THR A 1 80 ? 22.450 3.947 -3.573 1.00 89.56 80 THR A O 1
ATOM 659 N N . PHE A 1 81 ? 21.939 2.625 -1.836 1.00 90.69 81 PHE A N 1
ATOM 660 C CA . PHE A 1 81 ? 22.868 1.555 -2.188 1.00 90.69 81 PHE A CA 1
ATOM 661 C C . PHE A 1 81 ? 22.554 0.971 -3.573 1.00 90.69 81 PHE A C 1
ATOM 663 O O . PHE A 1 81 ? 23.448 0.867 -4.411 1.00 90.69 81 PHE A O 1
ATOM 670 N N . ILE A 1 82 ? 21.277 0.696 -3.863 1.00 87.12 82 ILE A N 1
ATOM 671 C CA . ILE A 1 82 ? 20.809 0.202 -5.166 1.00 87.12 82 ILE A CA 1
ATOM 672 C C . ILE A 1 82 ? 21.204 1.142 -6.314 1.00 87.12 82 ILE A C 1
ATOM 674 O O . ILE A 1 82 ? 21.670 0.669 -7.352 1.00 87.12 82 ILE A O 1
ATOM 678 N N . ILE A 1 83 ? 21.045 2.457 -6.138 1.00 84.62 83 ILE A N 1
ATOM 679 C CA . ILE A 1 83 ? 21.346 3.464 -7.171 1.00 84.62 83 ILE A CA 1
ATOM 680 C C . ILE A 1 83 ? 22.860 3.659 -7.345 1.00 84.62 83 ILE A C 1
ATOM 682 O O . ILE A 1 83 ? 23.361 3.745 -8.474 1.00 84.62 83 ILE A O 1
ATOM 686 N N . VAL A 1 84 ? 23.596 3.751 -6.234 1.00 87.31 84 VAL A N 1
ATOM 687 C CA . VAL A 1 84 ? 25.040 4.024 -6.239 1.00 87.31 84 VAL A CA 1
ATOM 688 C C . VAL A 1 84 ? 25.817 2.853 -6.837 1.00 87.31 84 VAL A C 1
ATOM 690 O O . VAL A 1 84 ? 26.676 3.082 -7.690 1.00 87.31 84 VAL A O 1
ATOM 693 N N . TYR A 1 85 ? 25.479 1.622 -6.446 1.00 87.56 85 TYR A N 1
ATOM 694 C CA . TYR A 1 85 ? 26.205 0.405 -6.826 1.00 87.56 85 TYR A CA 1
ATOM 695 C C . TYR A 1 85 ? 25.562 -0.382 -7.974 1.00 87.56 85 TYR A C 1
ATOM 697 O O . TYR A 1 85 ? 26.033 -1.467 -8.293 1.00 87.56 85 TYR A O 1
ATOM 705 N N . ASP A 1 86 ? 24.506 0.140 -8.607 1.00 84.81 86 ASP A N 1
ATOM 706 C CA . ASP A 1 86 ? 23.861 -0.505 -9.761 1.00 84.81 86 ASP A CA 1
ATOM 707 C C . ASP A 1 86 ? 23.357 -1.925 -9.488 1.00 84.81 86 ASP A C 1
ATOM 709 O O . ASP A 1 86 ? 23.467 -2.816 -10.334 1.00 84.81 86 ASP A O 1
ATOM 713 N N . LEU A 1 87 ? 22.753 -2.146 -8.317 1.00 84.69 87 LEU A N 1
ATOM 714 C CA . LEU A 1 87 ? 22.284 -3.485 -7.949 1.00 84.69 87 LEU A CA 1
ATOM 715 C C . LEU A 1 87 ? 21.187 -3.984 -8.896 1.00 84.69 87 LEU A C 1
ATOM 717 O O . LEU A 1 87 ? 21.146 -5.173 -9.189 1.00 84.69 87 LEU A O 1
ATOM 721 N N . ILE A 1 88 ? 20.319 -3.094 -9.396 1.00 82.75 88 ILE A N 1
ATOM 722 C CA . ILE A 1 88 ? 19.271 -3.451 -10.367 1.00 82.75 88 ILE A CA 1
ATOM 723 C C . ILE A 1 88 ? 19.894 -3.984 -11.673 1.00 82.75 88 ILE A C 1
ATOM 725 O O . ILE A 1 88 ? 19.569 -5.112 -12.044 1.00 82.75 88 ILE A O 1
ATOM 729 N N . PRO A 1 89 ? 20.812 -3.257 -12.344 1.00 80.75 89 PRO A N 1
ATOM 730 C CA . PRO A 1 89 ? 21.555 -3.790 -13.486 1.00 80.75 89 PRO A CA 1
ATOM 731 C C . PRO A 1 89 ? 22.308 -5.087 -13.185 1.00 80.75 89 PRO A C 1
ATOM 733 O O . PRO A 1 89 ? 22.235 -6.028 -13.968 1.00 80.75 89 PRO A O 1
ATOM 736 N N . MET A 1 90 ? 23.005 -5.167 -12.048 1.00 82.44 90 MET A N 1
ATOM 737 C CA . MET A 1 90 ? 23.760 -6.363 -11.665 1.00 82.44 90 MET A CA 1
ATOM 738 C C . MET A 1 90 ? 22.850 -7.594 -11.553 1.00 82.44 90 MET A C 1
ATOM 740 O O . MET A 1 90 ? 23.152 -8.644 -12.118 1.00 82.44 90 MET A O 1
ATOM 744 N N . LEU A 1 91 ? 21.707 -7.453 -10.875 1.00 83.00 91 LEU A N 1
ATOM 745 C CA . LEU A 1 91 ? 20.698 -8.507 -10.761 1.00 83.00 91 LEU A CA 1
ATOM 746 C C . LEU A 1 91 ? 20.073 -8.849 -12.118 1.00 83.00 91 LEU A C 1
ATOM 748 O O . LEU A 1 91 ? 19.818 -10.019 -12.394 1.00 83.00 91 LEU A O 1
ATOM 752 N N . TRP A 1 92 ? 19.853 -7.855 -12.979 1.00 81.62 92 TRP A N 1
ATOM 753 C CA . TRP A 1 92 ? 19.334 -8.072 -14.328 1.00 81.62 92 TRP A CA 1
ATOM 754 C C . TRP A 1 92 ? 20.286 -8.897 -15.199 1.00 81.62 92 TRP A C 1
ATOM 756 O O . TRP A 1 92 ? 19.848 -9.822 -15.874 1.00 81.62 92 TRP A O 1
ATOM 766 N N . TYR A 1 93 ? 21.588 -8.601 -15.185 1.00 78.69 93 TYR A N 1
ATOM 767 C CA . TYR A 1 93 ? 22.557 -9.372 -15.972 1.00 78.69 93 TYR A CA 1
ATOM 768 C C . TYR A 1 93 ? 22.682 -10.822 -15.486 1.00 78.69 93 TYR A C 1
ATOM 770 O O . TYR A 1 93 ? 22.951 -11.706 -16.295 1.00 78.69 93 TYR A O 1
ATOM 778 N N . ALA A 1 94 ? 22.439 -11.080 -14.197 1.00 74.38 94 ALA A N 1
ATOM 779 C CA . ALA A 1 94 ? 22.360 -12.438 -13.662 1.00 74.38 94 ALA A CA 1
ATOM 780 C C . ALA A 1 94 ? 21.049 -13.151 -14.049 1.00 74.38 94 ALA A C 1
ATOM 782 O O . ALA A 1 94 ? 21.039 -14.358 -14.278 1.00 74.38 94 ALA A O 1
ATOM 783 N N . ILE A 1 95 ? 19.941 -12.407 -14.126 1.00 74.94 95 ILE A N 1
ATOM 784 C CA . ILE A 1 95 ? 18.591 -12.917 -14.372 1.00 74.94 95 ILE A CA 1
ATOM 785 C C . ILE A 1 95 ? 18.023 -12.213 -15.610 1.00 74.94 95 ILE A C 1
ATOM 787 O O . ILE A 1 95 ? 17.155 -11.346 -15.527 1.00 74.94 95 ILE A O 1
ATOM 791 N N . THR A 1 96 ? 18.530 -12.587 -16.784 1.00 69.25 96 THR A N 1
ATOM 792 C CA . THR A 1 96 ? 18.218 -11.942 -18.076 1.00 69.25 96 THR A CA 1
ATOM 793 C C . THR A 1 96 ? 16.745 -12.071 -18.499 1.00 69.25 96 THR A C 1
ATOM 795 O O . THR A 1 96 ? 16.278 -11.355 -19.387 1.00 69.25 96 THR A O 1
ATOM 798 N N . HIS A 1 97 ? 15.978 -12.952 -17.845 1.00 81.31 97 HIS A N 1
ATOM 799 C CA . HIS A 1 97 ? 14.542 -13.117 -18.053 1.00 81.31 97 HIS A CA 1
ATOM 800 C C . HIS A 1 97 ? 13.719 -12.167 -17.171 1.00 81.31 97 HIS A C 1
ATOM 802 O O . HIS A 1 97 ? 13.659 -12.317 -15.953 1.00 81.31 97 HIS A O 1
ATOM 808 N N . SER A 1 98 ? 12.976 -11.258 -17.813 1.00 81.88 98 SER A N 1
ATOM 809 C CA . SER A 1 98 ? 12.152 -10.214 -17.172 1.00 81.88 98 SER A CA 1
ATOM 810 C C . SER A 1 98 ? 11.227 -10.702 -16.054 1.00 81.88 98 SER A C 1
ATOM 812 O O . SER A 1 98 ? 11.132 -10.073 -15.002 1.00 81.88 98 SER A O 1
ATOM 814 N N . VAL A 1 99 ? 10.543 -11.826 -16.276 1.00 84.25 99 VAL A N 1
ATOM 815 C CA . VAL A 1 99 ? 9.608 -12.396 -15.297 1.00 84.25 99 VAL A CA 1
ATOM 816 C C . VAL A 1 99 ? 10.356 -12.939 -14.082 1.00 84.25 99 VAL A C 1
ATOM 818 O O . VAL A 1 99 ? 9.966 -12.670 -12.949 1.00 84.25 99 VAL A O 1
ATOM 821 N N . LEU A 1 100 ? 11.455 -13.662 -14.308 1.00 87.31 100 LEU A N 1
ATOM 822 C CA . LEU A 1 100 ? 12.258 -14.237 -13.233 1.00 87.31 100 LEU A CA 1
ATOM 823 C C . LEU A 1 100 ? 12.946 -13.139 -12.413 1.00 87.31 100 LEU A C 1
ATOM 825 O O . LEU A 1 100 ? 12.972 -13.222 -11.188 1.00 87.31 100 LEU A O 1
ATOM 829 N N . PHE A 1 101 ? 13.420 -12.078 -13.075 1.00 87.75 101 PHE A N 1
ATOM 830 C CA . PHE A 1 101 ? 13.973 -10.896 -12.418 1.00 87.75 101 PHE A CA 1
ATOM 831 C C . PHE A 1 101 ? 12.948 -10.260 -11.475 1.00 87.75 101 PHE A C 1
ATOM 833 O O . PHE A 1 101 ? 13.257 -9.990 -10.317 1.00 87.75 101 PHE A O 1
ATOM 840 N N . PHE A 1 102 ? 11.710 -10.068 -11.941 1.00 85.75 102 PHE A N 1
ATOM 841 C CA . PHE A 1 102 ? 10.648 -9.490 -11.122 1.00 85.75 102 PHE A CA 1
ATOM 842 C C . PHE A 1 102 ? 10.301 -10.366 -9.911 1.00 85.75 102 PHE A C 1
ATOM 844 O O . PHE A 1 102 ? 10.169 -9.850 -8.803 1.00 85.75 102 PHE A O 1
ATOM 851 N N . VAL A 1 103 ? 10.197 -11.686 -10.099 1.00 90.06 103 VAL A N 1
ATOM 852 C CA . VAL A 1 103 ? 9.940 -12.628 -8.997 1.00 90.06 103 VAL A CA 1
ATOM 853 C C . VAL A 1 103 ? 11.078 -12.591 -7.976 1.00 90.06 103 VAL A C 1
ATOM 855 O O . VAL A 1 103 ? 10.818 -12.468 -6.781 1.00 90.06 103 VAL A O 1
ATOM 858 N N . ALA A 1 104 ? 12.335 -12.626 -8.424 1.00 90.88 104 ALA A N 1
ATOM 859 C CA . ALA A 1 104 ? 13.491 -12.542 -7.536 1.00 90.88 104 ALA A CA 1
ATOM 860 C C . ALA A 1 104 ? 13.521 -11.215 -6.760 1.00 90.88 104 ALA A C 1
ATOM 862 O O . ALA A 1 104 ? 13.686 -11.218 -5.542 1.00 90.88 104 ALA A O 1
ATOM 863 N N . ALA A 1 105 ? 13.292 -10.086 -7.437 1.00 88.25 105 ALA A N 1
ATOM 864 C CA . ALA A 1 105 ? 13.235 -8.771 -6.805 1.00 88.25 105 ALA A CA 1
ATOM 865 C C . ALA A 1 105 ? 12.111 -8.679 -5.757 1.00 88.25 105 ALA A C 1
ATOM 867 O O . ALA A 1 105 ? 12.325 -8.150 -4.666 1.00 88.25 105 ALA A O 1
ATOM 868 N N . MET A 1 106 ? 10.933 -9.237 -6.054 1.00 89.88 106 MET A N 1
ATOM 869 C CA . MET A 1 106 ? 9.799 -9.293 -5.127 1.00 89.88 106 MET A CA 1
ATOM 870 C C . MET A 1 106 ? 10.112 -10.140 -3.884 1.00 89.88 106 MET A C 1
ATOM 872 O O . MET A 1 106 ? 9.833 -9.709 -2.761 1.00 89.88 106 MET A O 1
ATOM 876 N N . LEU A 1 107 ? 10.751 -11.301 -4.057 1.00 93.94 107 LEU A N 1
ATOM 877 C CA . LEU A 1 107 ? 11.155 -12.165 -2.944 1.00 93.94 107 LEU A CA 1
ATOM 878 C C . LEU A 1 107 ? 12.227 -11.506 -2.069 1.00 93.94 107 LEU A C 1
ATOM 880 O O . LEU A 1 107 ? 12.098 -11.509 -0.846 1.00 93.94 107 LEU A O 1
ATOM 884 N N . ILE A 1 108 ? 13.241 -10.882 -2.678 1.00 92.25 108 ILE A N 1
ATOM 885 C CA . ILE A 1 108 ? 14.271 -10.119 -1.957 1.00 92.25 108 ILE A CA 1
ATOM 886 C C . ILE A 1 108 ? 13.626 -8.973 -1.168 1.00 92.25 108 ILE A C 1
ATOM 888 O O . ILE A 1 108 ? 13.905 -8.813 0.017 1.00 92.25 108 ILE A O 1
ATOM 892 N N . SER A 1 109 ? 12.725 -8.204 -1.788 1.00 90.31 109 SER A N 1
ATOM 893 C CA . SER A 1 109 ? 12.014 -7.115 -1.107 1.00 90.31 109 SER A CA 1
ATOM 894 C C . SER A 1 109 ? 11.191 -7.619 0.077 1.00 90.31 109 SER A C 1
ATOM 896 O O . SER A 1 109 ? 11.177 -6.971 1.121 1.00 90.31 109 SER A O 1
ATOM 898 N N . THR A 1 110 ? 10.531 -8.772 -0.064 1.00 93.00 110 THR A N 1
ATOM 899 C CA . THR A 1 110 ? 9.747 -9.381 1.021 1.00 93.00 110 THR A CA 1
ATOM 900 C C . THR A 1 110 ? 10.652 -9.836 2.163 1.00 93.00 110 THR A C 1
ATOM 902 O O . THR A 1 110 ? 10.348 -9.620 3.331 1.00 93.00 110 THR A O 1
ATOM 905 N N . LEU A 1 111 ? 11.808 -10.421 1.843 1.00 95.19 111 LEU A N 1
ATOM 906 C CA . LEU A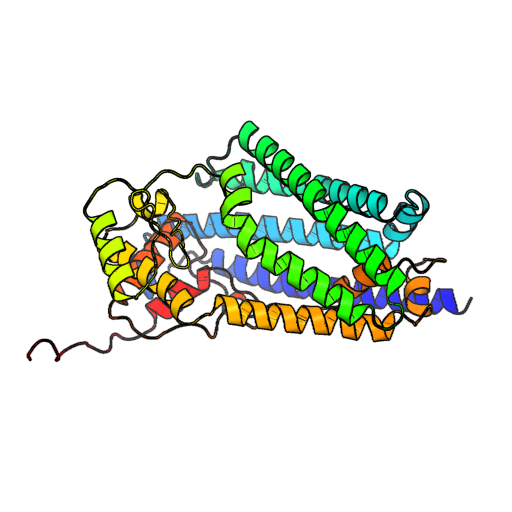 1 111 ? 12.777 -10.843 2.848 1.00 95.19 111 LEU A CA 1
ATOM 907 C C . LEU A 1 111 ? 13.352 -9.653 3.629 1.00 95.19 111 LEU A C 1
ATOM 909 O O . LEU A 1 111 ? 13.525 -9.742 4.841 1.00 95.19 111 LEU A O 1
ATOM 913 N N . LEU A 1 112 ? 13.614 -8.533 2.951 1.00 92.69 112 LEU A N 1
ATOM 914 C CA . LEU A 1 112 ? 14.122 -7.311 3.577 1.00 92.69 112 LEU A CA 1
ATOM 915 C C . LEU A 1 112 ? 13.058 -6.586 4.418 1.00 92.69 112 LEU A C 1
ATOM 917 O O . LEU A 1 112 ? 13.405 -5.947 5.411 1.00 92.69 112 LEU A O 1
ATOM 921 N N . SER A 1 113 ? 11.768 -6.701 4.074 1.00 91.19 113 SER A N 1
ATOM 922 C CA . SER A 1 113 ? 10.675 -6.120 4.871 1.00 91.19 113 SER A CA 1
ATOM 923 C C . SER A 1 113 ? 10.291 -6.971 6.084 1.00 91.19 113 SER A C 1
ATOM 925 O O . SER A 1 113 ? 9.827 -6.426 7.092 1.00 91.19 113 SER A O 1
ATOM 927 N N . LEU A 1 114 ? 10.527 -8.285 6.015 1.00 94.31 114 LEU A N 1
ATOM 928 C CA . LEU A 1 114 ? 10.110 -9.264 7.017 1.00 94.31 114 LEU A CA 1
ATOM 929 C C . LEU A 1 114 ? 10.547 -8.929 8.458 1.00 94.31 114 LEU A C 1
ATOM 931 O O . LEU A 1 114 ? 9.700 -9.033 9.347 1.00 94.31 114 LEU A O 1
ATOM 935 N N . PRO A 1 115 ? 11.787 -8.478 8.752 1.00 94.81 115 PRO A N 1
ATOM 936 C CA . PRO A 1 115 ? 12.184 -8.139 10.121 1.00 94.81 115 PRO A CA 1
ATOM 937 C C . PRO A 1 115 ? 11.327 -7.021 10.728 1.00 94.81 115 PRO A C 1
ATOM 939 O O . PRO A 1 115 ? 10.937 -7.096 11.894 1.00 94.81 115 PRO A O 1
ATOM 942 N N . PHE A 1 116 ? 10.981 -6.006 9.931 1.00 92.75 116 PHE A N 1
ATOM 943 C CA . PHE A 1 116 ? 10.138 -4.895 10.374 1.00 92.75 116 PHE A CA 1
ATOM 944 C C . PHE A 1 116 ? 8.693 -5.331 10.585 1.00 92.75 116 PHE A C 1
ATOM 946 O O . PHE A 1 116 ? 8.058 -4.900 11.544 1.00 92.75 116 PHE A O 1
ATOM 953 N N . GLU A 1 117 ? 8.173 -6.195 9.712 1.00 91.06 117 GLU A N 1
ATOM 954 C CA . GLU A 1 117 ? 6.829 -6.758 9.848 1.00 91.06 117 GLU A CA 1
ATOM 955 C C . GLU A 1 117 ? 6.721 -7.650 11.082 1.00 91.06 117 GLU A C 1
ATOM 957 O O . GLU A 1 117 ? 5.761 -7.525 11.841 1.00 91.06 117 GLU A O 1
ATOM 962 N N . LEU A 1 118 ? 7.727 -8.485 11.344 1.00 92.00 118 LEU A N 1
ATOM 963 C CA . LEU A 1 118 ? 7.805 -9.300 12.552 1.00 92.00 118 LEU A CA 1
ATOM 964 C C . LEU A 1 118 ? 7.900 -8.434 13.808 1.00 92.00 118 LEU A C 1
ATOM 966 O O . LEU A 1 118 ? 7.188 -8.692 14.776 1.00 92.00 118 LEU A O 1
ATOM 970 N N . TYR A 1 119 ? 8.713 -7.376 13.796 1.00 91.00 119 TYR A N 1
ATOM 971 C CA . TYR A 1 119 ? 8.813 -6.457 14.928 1.00 91.00 119 TYR A CA 1
ATOM 972 C C . TYR A 1 119 ? 7.493 -5.705 15.167 1.00 91.00 119 TYR A C 1
ATOM 974 O O . TYR A 1 119 ? 6.983 -5.680 16.291 1.00 91.00 119 TYR A O 1
ATOM 982 N N . ALA A 1 120 ? 6.883 -5.156 14.112 1.00 88.00 120 ALA A N 1
ATOM 983 C CA . ALA A 1 120 ? 5.580 -4.492 14.178 1.00 88.00 120 ALA A CA 1
ATOM 984 C C . ALA A 1 120 ? 4.485 -5.441 14.682 1.00 88.00 120 ALA A C 1
ATOM 986 O O . ALA A 1 120 ? 3.632 -5.063 15.482 1.00 88.00 120 ALA A O 1
ATOM 987 N N . THR A 1 121 ? 4.524 -6.694 14.236 1.00 86.94 121 THR A N 1
ATOM 988 C CA . THR A 1 121 ? 3.515 -7.694 14.569 1.00 86.94 121 THR A CA 1
ATOM 989 C C . THR A 1 121 ? 3.715 -8.219 15.979 1.00 86.94 121 THR A C 1
ATOM 991 O O . THR A 1 121 ? 2.745 -8.261 16.720 1.00 86.94 121 THR A O 1
ATOM 994 N N . PHE A 1 122 ? 4.922 -8.619 16.379 1.00 86.88 122 PHE A N 1
ATOM 995 C CA . PHE A 1 122 ? 5.159 -9.390 17.604 1.00 86.88 122 PHE A CA 1
ATOM 996 C C . PHE A 1 122 ? 5.809 -8.607 18.746 1.00 86.88 122 PHE A C 1
ATOM 998 O O . PHE A 1 122 ? 5.636 -9.003 19.896 1.00 86.88 122 PHE A O 1
ATOM 1005 N N . VAL A 1 123 ? 6.494 -7.492 18.475 1.00 84.06 123 VAL A N 1
ATOM 1006 C CA . VAL A 1 123 ? 7.164 -6.684 19.513 1.00 84.06 123 VAL A CA 1
ATOM 1007 C C . VAL A 1 123 ? 6.354 -5.442 19.873 1.00 84.06 123 VAL A C 1
ATOM 1009 O O . VAL A 1 123 ? 6.202 -5.138 21.054 1.00 84.06 123 VAL A O 1
ATOM 1012 N N . VAL A 1 124 ? 5.734 -4.773 18.895 1.00 79.06 124 VAL A N 1
ATOM 1013 C CA . VAL A 1 124 ? 4.799 -3.654 19.158 1.00 79.06 124 VAL A CA 1
ATOM 1014 C C . VAL A 1 124 ? 3.475 -4.153 19.786 1.00 79.06 124 VAL A C 1
ATOM 1016 O O . VAL A 1 124 ? 2.671 -3.377 20.300 1.00 79.06 124 VAL A O 1
ATOM 1019 N N . LYS A 1 125 ? 3.290 -5.479 19.889 1.00 64.19 125 LYS A N 1
ATOM 1020 C CA . LYS A 1 125 ? 2.219 -6.165 20.642 1.00 64.19 125 LYS A CA 1
ATOM 1021 C C . LYS A 1 125 ? 2.103 -5.823 22.120 1.00 64.19 125 LYS A C 1
ATOM 1023 O O . LYS A 1 125 ? 1.088 -6.174 22.716 1.00 64.19 125 LYS A O 1
ATOM 1028 N N . LYS A 1 126 ? 3.095 -5.148 22.703 1.00 65.94 126 LYS A N 1
ATOM 1029 C CA . LYS A 1 126 ? 3.083 -4.681 24.100 1.00 65.94 126 LYS A CA 1
ATOM 1030 C C . LYS A 1 126 ? 1.815 -3.893 24.465 1.00 65.94 126 LYS A C 1
ATOM 1032 O O . LYS A 1 126 ? 1.457 -3.833 25.631 1.00 65.94 126 LYS A O 1
ATOM 1037 N N . HIS A 1 127 ? 1.100 -3.365 23.468 1.00 67.38 127 HIS A N 1
ATOM 1038 C CA . HIS A 1 127 ? -0.167 -2.641 23.624 1.00 67.38 127 HIS A CA 1
ATOM 1039 C C . HIS A 1 127 ? -1.438 -3.516 23.571 1.00 67.38 127 HIS A C 1
ATOM 1041 O O . HIS A 1 127 ? -2.536 -2.972 23.463 1.00 67.38 127 HIS A O 1
ATOM 1047 N N . SER A 1 128 ? -1.311 -4.849 23.639 1.00 62.44 128 SER A N 1
ATOM 1048 C CA . SER A 1 128 ? -2.405 -5.846 23.692 1.00 62.44 128 SER A CA 1
ATOM 1049 C C . SER A 1 128 ? -3.352 -5.886 22.481 1.00 62.44 128 SER A C 1
ATOM 1051 O O . SER A 1 128 ? -4.417 -6.497 22.544 1.00 62.44 128 SER A O 1
ATOM 1053 N N . PHE A 1 129 ? -2.971 -5.271 21.357 1.00 64.69 129 PHE A N 1
ATOM 1054 C CA . PHE A 1 129 ? -3.862 -5.104 20.202 1.00 64.69 129 PHE A CA 1
ATOM 1055 C C . PHE A 1 129 ? -3.818 -6.268 19.202 1.00 64.69 129 PHE A C 1
ATOM 1057 O O . PHE A 1 129 ? -4.827 -6.634 18.601 1.00 64.69 129 PHE A O 1
ATOM 1064 N N . ASN A 1 130 ? -2.645 -6.874 19.006 1.00 70.19 130 ASN A N 1
ATOM 1065 C CA . ASN A 1 130 ? -2.466 -7.869 17.956 1.00 70.19 130 ASN A CA 1
ATOM 1066 C C . ASN A 1 130 ? -2.593 -9.306 18.495 1.00 70.19 130 ASN A C 1
ATOM 1068 O O . ASN A 1 130 ? -1.742 -9.796 19.239 1.00 70.19 130 ASN A O 1
ATOM 1072 N N . LYS A 1 131 ? -3.646 -9.998 18.050 1.00 80.12 131 LYS A N 1
ATOM 1073 C CA . LYS A 1 131 ? -3.959 -11.396 18.392 1.00 80.12 131 LYS A CA 1
ATOM 1074 C C . LYS A 1 131 ? -3.372 -12.423 17.410 1.00 80.12 131 LYS A C 1
ATOM 1076 O O . LYS A 1 131 ? -3.595 -13.618 17.569 1.00 80.12 131 LYS A O 1
ATOM 1081 N N . GLN A 1 132 ? -2.631 -11.987 16.392 1.00 83.94 132 GLN A N 1
ATOM 1082 C CA . GLN A 1 132 ? -2.096 -12.857 15.343 1.00 83.94 132 GLN A CA 1
ATOM 1083 C C . GLN A 1 132 ? -1.044 -13.826 15.897 1.00 83.94 132 GLN A C 1
ATOM 1085 O O . GLN A 1 132 ? -0.068 -13.404 16.508 1.00 83.94 132 GLN A O 1
ATOM 1090 N N . THR A 1 133 ? -1.199 -15.130 15.694 1.00 90.44 133 THR A N 1
ATOM 1091 C CA . THR A 1 133 ? -0.184 -16.118 16.097 1.00 90.44 133 THR A CA 1
ATOM 1092 C C . THR A 1 133 ? 0.924 -16.231 15.047 1.00 90.44 133 THR A C 1
ATOM 1094 O O . THR A 1 133 ? 0.738 -15.830 13.899 1.00 90.44 133 THR A O 1
ATOM 1097 N N . TRP A 1 134 ? 2.072 -16.810 15.413 1.00 91.81 134 TRP A N 1
ATOM 1098 C CA . TRP A 1 134 ? 3.159 -17.102 14.465 1.00 91.81 134 TRP A CA 1
ATOM 1099 C C . TRP A 1 134 ? 2.692 -17.957 13.281 1.00 91.81 134 TRP A C 1
ATOM 1101 O O . TRP A 1 134 ? 2.989 -17.632 12.134 1.00 91.81 134 TRP A O 1
ATOM 1111 N N . GLY A 1 135 ? 1.898 -19.001 13.548 1.00 94.56 135 GLY A N 1
ATOM 1112 C CA . GLY A 1 135 ? 1.334 -19.856 12.501 1.00 94.56 135 GLY A CA 1
ATOM 1113 C C . GLY A 1 135 ? 0.410 -19.096 11.548 1.00 94.56 135 GLY A C 1
ATOM 1114 O O . GLY A 1 135 ? 0.508 -19.269 10.336 1.00 94.56 135 GLY A O 1
ATOM 1115 N N . LEU A 1 136 ? -0.439 -18.204 12.074 1.00 92.75 136 LEU A N 1
ATOM 1116 C CA . LEU A 1 136 ? -1.306 -17.369 11.240 1.00 92.75 136 LEU A CA 1
ATOM 1117 C C . LEU A 1 136 ? -0.490 -16.369 10.408 1.00 92.75 136 LEU A C 1
ATOM 1119 O O . LEU A 1 136 ? -0.750 -16.221 9.220 1.00 92.75 136 LEU A O 1
ATOM 1123 N N . PHE A 1 137 ? 0.530 -15.741 11.001 1.00 94.19 137 PHE A N 1
ATOM 1124 C CA . PHE A 1 137 ? 1.409 -14.798 10.306 1.00 94.19 137 PHE A CA 1
ATOM 1125 C C . PHE A 1 137 ? 2.102 -15.424 9.097 1.00 94.19 137 PHE A C 1
ATOM 1127 O O . PHE A 1 137 ? 1.960 -14.924 7.983 1.00 94.19 137 PHE A O 1
ATOM 1134 N N . PHE A 1 138 ? 2.800 -16.545 9.284 1.00 96.12 138 PHE A N 1
ATOM 1135 C CA . PHE A 1 138 ? 3.498 -17.194 8.174 1.00 96.12 138 PHE A CA 1
ATOM 1136 C C . PHE A 1 138 ? 2.539 -17.828 7.161 1.00 96.12 138 PHE A C 1
ATOM 1138 O O . PHE A 1 138 ? 2.839 -17.838 5.968 1.00 96.12 138 PHE A O 1
ATOM 1145 N N . SER A 1 139 ? 1.367 -18.302 7.600 1.00 96.25 139 SER A N 1
ATOM 1146 C CA . SER A 1 139 ? 0.326 -18.775 6.683 1.00 96.25 139 SER A CA 1
ATOM 1147 C C . SER A 1 139 ? -0.183 -17.648 5.782 1.00 96.25 139 SER A C 1
ATOM 1149 O O . SER A 1 139 ? -0.287 -17.834 4.570 1.00 96.25 139 SER A O 1
ATOM 1151 N N . ASP A 1 140 ? -0.454 -16.469 6.340 1.00 95.19 140 ASP A N 1
ATOM 1152 C CA . ASP A 1 140 ? -0.935 -15.324 5.567 1.00 95.19 140 ASP A CA 1
ATOM 1153 C C . ASP A 1 140 ? 0.159 -14.730 4.675 1.00 95.19 140 ASP A C 1
ATOM 1155 O O . ASP A 1 140 ? -0.132 -14.356 3.536 1.00 95.19 140 ASP A O 1
ATOM 1159 N N . LEU A 1 141 ? 1.421 -14.732 5.122 1.00 95.31 141 LEU A N 1
ATOM 1160 C CA . LEU A 1 141 ? 2.571 -14.383 4.285 1.00 95.31 141 LEU A CA 1
ATOM 1161 C C . LEU A 1 141 ? 2.670 -15.317 3.069 1.00 95.31 141 LEU A C 1
ATOM 1163 O O . LEU A 1 141 ? 2.739 -14.850 1.933 1.00 95.31 141 LEU A O 1
ATOM 1167 N N . ALA A 1 142 ? 2.602 -16.635 3.285 1.00 96.62 142 ALA A N 1
ATOM 1168 C CA . ALA A 1 142 ? 2.671 -17.623 2.210 1.00 96.62 142 ALA A CA 1
ATOM 1169 C C . ALA A 1 142 ? 1.502 -17.489 1.220 1.00 96.62 142 ALA A C 1
ATOM 1171 O O . ALA A 1 142 ? 1.725 -17.444 0.010 1.00 96.62 142 ALA A O 1
ATOM 1172 N N . LYS A 1 143 ? 0.259 -17.350 1.708 1.00 96.69 143 LYS A N 1
ATOM 1173 C CA . LYS A 1 143 ? -0.916 -17.100 0.850 1.00 96.69 143 LYS A CA 1
ATOM 1174 C C . LYS A 1 143 ? -0.744 -15.828 0.025 1.00 96.69 143 LYS A C 1
ATOM 1176 O O . LYS A 1 143 ? -1.043 -15.830 -1.167 1.00 96.69 143 LYS A O 1
ATOM 1181 N N . SER A 1 144 ? -0.250 -14.756 0.644 1.00 94.94 144 SER A N 1
ATOM 1182 C CA . SER A 1 144 ? -0.036 -13.470 -0.024 1.00 94.94 144 SER A CA 1
ATOM 1183 C C . SER A 1 144 ? 1.019 -13.573 -1.124 1.00 94.94 144 SER A C 1
ATOM 1185 O O . SER A 1 144 ? 0.804 -13.051 -2.218 1.00 94.94 144 SER A O 1
ATOM 1187 N N . LEU A 1 145 ? 2.116 -14.297 -0.879 1.00 95.62 145 LEU A N 1
ATOM 1188 C CA . LEU A 1 145 ? 3.151 -14.564 -1.881 1.00 95.62 145 LEU A CA 1
ATOM 1189 C C . LEU A 1 145 ? 2.605 -15.389 -3.049 1.00 95.62 145 LEU A C 1
ATOM 1191 O O . LEU A 1 145 ? 2.797 -15.013 -4.204 1.00 95.62 145 LEU A O 1
ATOM 1195 N N . VAL A 1 146 ? 1.875 -16.471 -2.763 1.00 96.31 146 VAL A N 1
ATOM 1196 C CA . VAL A 1 146 ? 1.262 -17.321 -3.794 1.00 96.31 146 VAL A CA 1
ATOM 1197 C C . VAL A 1 146 ? 0.287 -16.521 -4.652 1.00 96.31 146 VAL A C 1
ATOM 1199 O O . VAL A 1 146 ? 0.400 -16.542 -5.874 1.00 96.31 146 VAL A O 1
ATOM 1202 N N . LEU A 1 147 ? -0.628 -15.763 -4.044 1.00 95.44 147 LEU A N 1
ATOM 1203 C CA . LEU A 1 147 ? -1.575 -14.925 -4.785 1.00 95.44 147 LEU A CA 1
ATOM 1204 C C . LEU A 1 147 ? -0.856 -13.855 -5.615 1.00 95.44 147 LEU A C 1
ATOM 1206 O O . LEU A 1 147 ? -1.204 -13.643 -6.776 1.00 95.44 147 LEU A O 1
ATOM 1210 N N . SER A 1 148 ? 0.179 -13.225 -5.057 1.00 93.25 148 SER A N 1
ATOM 1211 C CA . SER A 1 148 ? 0.987 -12.240 -5.782 1.00 93.25 148 SER A CA 1
ATOM 1212 C C . SER A 1 148 ? 1.685 -12.852 -6.994 1.00 93.25 148 SER A C 1
ATOM 1214 O O . SER A 1 148 ? 1.751 -12.207 -8.032 1.00 93.25 148 SER A O 1
ATOM 1216 N N . MET A 1 149 ? 2.158 -14.098 -6.910 1.00 93.38 149 MET A N 1
ATOM 1217 C CA . MET A 1 149 ? 2.737 -14.802 -8.059 1.00 93.38 149 MET A CA 1
ATOM 1218 C C . MET A 1 149 ? 1.667 -15.200 -9.082 1.00 93.38 149 MET A C 1
ATOM 1220 O O . MET A 1 149 ? 1.825 -14.909 -10.266 1.00 93.38 149 MET A O 1
ATOM 1224 N N . VAL A 1 150 ? 0.562 -15.802 -8.631 1.00 94.56 150 VAL A N 1
ATOM 1225 C CA . VAL A 1 150 ? -0.535 -16.284 -9.491 1.00 94.56 150 VAL A CA 1
ATOM 1226 C C . VAL A 1 150 ? -1.162 -15.156 -10.306 1.00 94.56 150 VAL A C 1
ATOM 1228 O O . VAL A 1 150 ? -1.469 -15.360 -11.475 1.00 94.56 150 VAL A O 1
ATOM 1231 N N . PHE A 1 151 ? -1.339 -13.969 -9.725 1.00 93.62 151 PHE A N 1
ATOM 1232 C CA . PHE A 1 151 ? -1.875 -12.819 -10.455 1.00 93.62 151 PHE A CA 1
ATOM 1233 C C . PHE A 1 151 ? -0.770 -11.964 -11.081 1.00 93.62 151 PHE A C 1
ATOM 1235 O O . PHE A 1 151 ? -0.858 -11.600 -12.252 1.00 93.62 151 PHE A O 1
ATOM 1242 N N . GLY A 1 152 ? 0.285 -11.655 -10.329 1.00 91.50 152 GLY A N 1
ATOM 1243 C CA . GLY A 1 152 ? 1.324 -10.718 -10.749 1.00 91.50 152 GLY A CA 1
ATOM 1244 C C . GLY A 1 152 ? 2.138 -11.201 -11.945 1.00 91.50 152 GLY A C 1
ATOM 1245 O O . GLY A 1 152 ? 2.386 -10.408 -12.850 1.00 91.50 152 GLY A O 1
ATOM 1246 N N . VAL A 1 153 ? 2.508 -12.487 -12.003 1.00 92.25 153 VAL A N 1
ATOM 1247 C CA . VAL A 1 153 ? 3.314 -13.022 -13.116 1.00 92.25 153 VAL A CA 1
ATOM 1248 C C . VAL A 1 153 ? 2.547 -12.989 -14.446 1.00 92.25 153 VAL A C 1
ATOM 1250 O O . VAL A 1 153 ? 3.091 -12.432 -15.402 1.00 92.25 153 VAL A O 1
ATOM 1253 N N . PRO A 1 154 ? 1.298 -13.490 -14.553 1.00 94.06 154 PRO A N 1
ATOM 1254 C CA . PRO A 1 154 ? 0.525 -13.377 -15.791 1.00 94.06 154 PRO A CA 1
ATOM 1255 C C . PRO A 1 154 ? 0.249 -11.934 -16.209 1.00 94.06 154 PRO A C 1
ATOM 1257 O O . PRO A 1 154 ? 0.369 -11.615 -17.390 1.00 94.06 154 PRO A O 1
ATOM 1260 N N . ILE A 1 155 ? -0.078 -11.049 -15.256 1.00 93.38 155 ILE A N 1
ATOM 1261 C CA . ILE A 1 155 ? -0.299 -9.624 -15.546 1.00 93.38 155 ILE A CA 1
ATOM 1262 C C . ILE A 1 155 ? 0.979 -9.000 -16.113 1.00 93.38 155 ILE A C 1
ATOM 1264 O O . ILE A 1 155 ? 0.923 -8.316 -17.134 1.00 93.38 155 ILE A O 1
ATOM 1268 N N . LEU A 1 156 ? 2.132 -9.266 -15.496 1.00 90.00 156 LEU A N 1
ATOM 1269 C CA . LEU A 1 156 ? 3.420 -8.771 -15.971 1.00 90.00 156 LEU A CA 1
ATOM 1270 C C . LEU A 1 156 ? 3.767 -9.330 -17.356 1.00 90.00 156 LEU A C 1
ATOM 1272 O O . LEU A 1 156 ? 4.204 -8.579 -18.224 1.00 90.00 156 LEU A O 1
ATOM 1276 N N . ALA A 1 157 ? 3.557 -10.626 -17.585 1.00 90.31 157 ALA A N 1
ATOM 1277 C CA . ALA A 1 157 ? 3.806 -11.251 -18.879 1.00 90.31 157 ALA A CA 1
ATOM 1278 C C . ALA A 1 157 ? 2.925 -10.640 -19.982 1.00 90.31 157 ALA A C 1
ATOM 1280 O O . ALA A 1 157 ? 3.434 -10.285 -21.044 1.00 90.31 157 ALA A O 1
ATOM 1281 N N . ALA A 1 158 ? 1.630 -10.446 -19.712 1.00 91.62 158 ALA A N 1
ATOM 1282 C CA . ALA A 1 158 ? 0.707 -9.784 -20.631 1.00 91.62 158 ALA A CA 1
ATOM 1283 C C . ALA A 1 158 ? 1.122 -8.331 -20.900 1.00 91.62 158 ALA A C 1
ATOM 1285 O O . ALA A 1 158 ? 1.125 -7.888 -22.045 1.00 91.62 158 ALA A O 1
ATOM 1286 N N . PHE A 1 159 ? 1.531 -7.605 -19.861 1.00 89.44 159 PHE A N 1
ATOM 1287 C CA . PHE A 1 159 ? 2.008 -6.231 -19.971 1.00 89.44 159 PHE A CA 1
ATOM 1288 C C . PHE A 1 159 ? 3.262 -6.122 -20.851 1.00 89.44 159 PHE A C 1
ATOM 1290 O O . PHE A 1 159 ? 3.313 -5.292 -21.758 1.00 89.44 159 PHE A O 1
ATOM 1297 N N . LEU A 1 160 ? 4.248 -7.001 -20.648 1.00 86.00 160 LEU A N 1
ATOM 1298 C CA . LEU A 1 160 ? 5.447 -7.068 -21.488 1.00 86.00 160 LEU A CA 1
ATOM 1299 C C . LEU A 1 160 ? 5.125 -7.420 -22.936 1.00 86.00 160 LEU A C 1
ATOM 1301 O O . LEU A 1 160 ? 5.695 -6.843 -23.862 1.00 86.00 160 LEU A O 1
ATOM 1305 N N . TRP A 1 161 ? 4.207 -8.365 -23.127 1.00 87.56 161 TRP A N 1
ATOM 1306 C CA . TRP A 1 161 ? 3.758 -8.777 -24.446 1.00 87.56 161 TRP A CA 1
ATOM 1307 C C . TRP A 1 161 ? 3.075 -7.629 -25.199 1.00 87.56 161 TRP A C 1
ATOM 1309 O O . TRP A 1 161 ? 3.403 -7.398 -26.363 1.00 87.56 161 TRP A O 1
ATOM 1319 N N . VAL A 1 162 ? 2.194 -6.869 -24.533 1.00 89.62 162 VAL A N 1
ATOM 1320 C CA . VAL A 1 162 ? 1.550 -5.678 -25.110 1.00 89.62 162 VAL A CA 1
ATOM 1321 C C . VAL A 1 162 ? 2.607 -4.685 -25.567 1.00 89.62 162 VAL A C 1
ATOM 1323 O O . VAL A 1 162 ? 2.617 -4.309 -26.736 1.00 89.62 162 VAL A O 1
ATOM 1326 N N . ILE A 1 163 ? 3.549 -4.338 -24.690 1.00 83.88 163 ILE A N 1
ATOM 1327 C CA . ILE A 1 163 ? 4.624 -3.397 -25.010 1.00 83.88 163 ILE A CA 1
ATOM 1328 C C . ILE A 1 163 ? 5.405 -3.838 -26.252 1.00 83.88 163 ILE A C 1
ATOM 1330 O O . ILE A 1 163 ? 5.603 -3.038 -27.167 1.00 83.88 163 ILE A O 1
ATOM 1334 N N . GLY A 1 164 ? 5.806 -5.111 -26.308 1.00 82.00 164 GLY A N 1
ATOM 1335 C CA . GLY A 1 164 ? 6.542 -5.657 -27.447 1.00 82.00 164 GLY A CA 1
ATOM 1336 C C . GLY A 1 164 ? 5.745 -5.653 -28.756 1.00 82.00 164 GLY A C 1
ATOM 1337 O O . GLY A 1 164 ? 6.339 -5.576 -29.829 1.00 82.00 164 GLY A O 1
ATOM 1338 N N . LYS A 1 165 ? 4.410 -5.718 -28.693 1.00 87.94 165 LYS A N 1
ATOM 1339 C CA . LYS A 1 165 ? 3.532 -5.748 -29.873 1.00 87.94 165 LYS A CA 1
ATOM 1340 C C . LYS A 1 165 ? 3.107 -4.373 -30.375 1.00 87.94 165 LYS A C 1
ATOM 1342 O O . LYS A 1 165 ? 2.926 -4.215 -31.577 1.00 87.94 165 LYS A O 1
ATOM 1347 N N . THR A 1 166 ? 2.919 -3.397 -29.492 1.00 84.62 166 THR A N 1
ATOM 1348 C CA . THR A 1 166 ? 2.262 -2.122 -29.839 1.00 84.62 166 THR A CA 1
ATOM 1349 C C . THR A 1 166 ? 3.222 -0.973 -30.148 1.00 84.62 166 THR A C 1
ATOM 1351 O O . THR A 1 166 ? 2.773 0.094 -30.570 1.00 84.62 166 THR A O 1
ATOM 1354 N N . GLY A 1 167 ? 4.531 -1.161 -29.947 1.00 79.25 167 GLY A N 1
ATOM 1355 C CA . GLY A 1 167 ? 5.546 -0.159 -30.285 1.00 79.25 167 GLY A CA 1
ATOM 1356 C C . GLY A 1 167 ? 5.283 1.187 -29.603 1.00 79.25 167 GLY A C 1
ATOM 1357 O O . GLY A 1 167 ? 5.080 1.236 -28.395 1.00 79.25 167 GLY A O 1
ATOM 1358 N N . SER A 1 168 ? 5.238 2.280 -30.371 1.00 77.56 168 SER A N 1
ATOM 1359 C CA . SER A 1 168 ? 5.062 3.649 -29.854 1.00 77.56 168 SER A CA 1
ATOM 1360 C C . SER A 1 168 ? 3.719 3.910 -29.158 1.00 77.56 168 SER A C 1
ATOM 1362 O O . SER A 1 168 ? 3.631 4.812 -28.331 1.00 77.56 168 SER A O 1
ATOM 1364 N N . GLN A 1 169 ? 2.681 3.112 -29.433 1.00 85.75 169 GLN A N 1
ATOM 1365 C CA . GLN A 1 169 ? 1.355 3.269 -28.819 1.00 85.75 169 GLN A CA 1
ATOM 1366 C C . GLN A 1 169 ? 1.183 2.454 -27.528 1.00 85.75 169 GLN A C 1
ATOM 1368 O O . GLN A 1 169 ? 0.075 2.370 -26.996 1.00 85.75 169 GLN A O 1
ATOM 1373 N N . PHE A 1 170 ? 2.257 1.851 -26.997 1.00 86.69 170 PHE A N 1
ATOM 1374 C CA . PHE A 1 170 ? 2.170 0.969 -25.828 1.00 86.69 170 PHE A CA 1
ATOM 1375 C C . PHE A 1 170 ? 1.507 1.614 -24.615 1.00 86.69 170 PHE A C 1
ATOM 1377 O O . PHE A 1 170 ? 0.817 0.920 -23.878 1.00 86.69 170 PHE A O 1
ATOM 1384 N N . TYR A 1 171 ? 1.660 2.925 -24.416 1.00 88.56 171 TYR A N 1
ATOM 1385 C CA . TYR A 1 171 ? 1.082 3.619 -23.268 1.00 88.56 171 TYR A CA 1
ATOM 1386 C C . TYR A 1 171 ? -0.440 3.444 -23.187 1.00 88.56 171 TYR A C 1
ATOM 1388 O O . TYR A 1 171 ? -0.966 3.213 -22.099 1.00 88.56 171 TYR A O 1
ATOM 1396 N N . LEU A 1 172 ? -1.139 3.483 -24.328 1.00 92.88 172 LEU A N 1
ATOM 1397 C CA . LEU A 1 172 ? -2.594 3.360 -24.390 1.00 92.88 172 LEU A CA 1
ATOM 1398 C C . LEU A 1 172 ? -3.047 1.919 -24.128 1.00 92.88 172 LEU A C 1
ATOM 1400 O O . LEU A 1 172 ? -3.951 1.687 -23.327 1.00 92.88 172 LEU A O 1
ATOM 1404 N N . TYR A 1 173 ? -2.404 0.943 -24.773 1.00 93.25 173 TYR A N 1
ATOM 1405 C CA . TYR A 1 173 ? -2.768 -0.469 -24.634 1.00 93.25 173 TYR A CA 1
ATOM 1406 C C . TYR A 1 173 ? -2.376 -1.039 -23.266 1.00 93.25 173 TYR A C 1
ATOM 1408 O O . TYR A 1 173 ? -3.147 -1.789 -22.669 1.00 93.25 173 TYR A O 1
ATOM 1416 N N . SER A 1 174 ? -1.221 -0.646 -22.730 1.00 90.75 174 SER A N 1
ATOM 1417 C CA . SER A 1 174 ? -0.787 -1.005 -21.379 1.00 90.75 174 SER A CA 1
ATOM 1418 C C . SER A 1 174 ? -1.683 -0.382 -20.310 1.00 90.75 174 SER A C 1
ATOM 1420 O O . SER A 1 174 ? -2.039 -1.057 -19.343 1.00 90.75 174 SER A O 1
ATOM 1422 N N . TRP A 1 175 ? -2.104 0.874 -20.499 1.00 93.88 175 TRP A N 1
ATOM 1423 C CA . TRP A 1 175 ? -3.113 1.502 -19.649 1.00 93.88 175 TRP A CA 1
ATOM 1424 C C . TRP A 1 175 ? -4.433 0.727 -19.684 1.00 93.88 175 TRP A C 1
ATOM 1426 O O . TRP A 1 175 ? -4.944 0.358 -18.629 1.00 93.88 175 TRP A O 1
ATOM 1436 N N . ALA A 1 176 ? -4.953 0.418 -20.876 1.00 95.50 176 ALA A N 1
ATOM 1437 C CA . ALA A 1 176 ? -6.209 -0.313 -21.029 1.00 95.50 176 ALA A CA 1
ATOM 1438 C C . ALA A 1 176 ? -6.145 -1.711 -20.388 1.00 95.50 176 ALA A C 1
ATOM 1440 O O . ALA A 1 176 ? -7.069 -2.101 -19.672 1.00 95.50 176 ALA A O 1
ATOM 1441 N N . LEU A 1 177 ? -5.037 -2.438 -20.575 1.00 95.00 177 LEU A N 1
ATOM 1442 C CA . LEU A 1 177 ? -4.797 -3.731 -19.932 1.00 95.00 177 LEU A CA 1
ATOM 1443 C C . LEU A 1 177 ? -4.879 -3.612 -18.404 1.00 95.00 177 LEU A C 1
ATOM 1445 O O . LEU A 1 177 ? -5.626 -4.356 -17.767 1.00 95.00 177 LEU A O 1
ATOM 1449 N N . LEU A 1 178 ? -4.140 -2.670 -17.807 1.00 93.38 178 LEU A N 1
ATOM 1450 C CA . LEU A 1 178 ? -4.143 -2.494 -16.354 1.00 93.38 178 LEU A CA 1
ATOM 1451 C C . LEU A 1 178 ? -5.483 -1.971 -15.825 1.00 93.38 178 LEU A C 1
ATOM 1453 O O . LEU A 1 178 ? -5.896 -2.378 -14.740 1.00 93.38 178 LEU A O 1
ATOM 1457 N N . ALA A 1 179 ? -6.198 -1.142 -16.588 1.00 94.44 179 ALA A N 1
ATOM 1458 C CA . ALA A 1 179 ? -7.541 -0.689 -16.241 1.00 94.44 179 ALA A CA 1
ATOM 1459 C C . ALA A 1 179 ? -8.527 -1.867 -16.161 1.00 94.44 179 ALA A C 1
ATOM 1461 O O . ALA A 1 179 ? -9.279 -1.982 -15.189 1.00 94.44 179 ALA A O 1
ATOM 1462 N N . VAL A 1 180 ? -8.481 -2.788 -17.133 1.00 95.38 180 VAL A N 1
ATOM 1463 C CA . VAL A 1 180 ? -9.282 -4.024 -17.124 1.00 95.38 180 VAL A CA 1
ATOM 1464 C C . VAL A 1 180 ? -8.909 -4.901 -15.932 1.00 95.38 180 VAL A C 1
ATOM 1466 O O . VAL A 1 180 ? -9.791 -5.332 -15.188 1.00 95.38 180 VAL A O 1
ATOM 1469 N N . VAL A 1 181 ? -7.614 -5.125 -15.699 1.00 94.62 181 VAL A N 1
ATOM 1470 C CA . VAL A 1 181 ? -7.121 -5.904 -14.552 1.00 94.62 181 VAL A CA 1
ATOM 1471 C C . VAL A 1 181 ? -7.585 -5.297 -13.226 1.00 94.62 181 VAL A C 1
ATOM 1473 O O . VAL A 1 181 ? -8.067 -6.020 -12.356 1.00 94.62 181 VAL A O 1
ATOM 1476 N N . GLN A 1 182 ? -7.506 -3.975 -13.065 1.00 91.38 182 GLN A N 1
ATOM 1477 C CA . GLN A 1 182 ? -7.950 -3.286 -11.854 1.00 91.38 182 GLN A CA 1
ATOM 1478 C C . GLN A 1 182 ? -9.465 -3.398 -11.658 1.00 91.38 182 GLN A C 1
ATOM 1480 O O . GLN A 1 182 ? -9.924 -3.637 -10.539 1.00 91.38 182 GLN A O 1
ATOM 1485 N N . PHE A 1 183 ? -10.249 -3.274 -12.732 1.00 90.81 183 PHE A N 1
ATOM 1486 C CA . PHE A 1 183 ? -11.696 -3.466 -12.680 1.00 90.81 183 PHE A CA 1
ATOM 1487 C C . PHE A 1 183 ? -12.063 -4.898 -12.272 1.00 90.81 183 PHE A C 1
ATOM 1489 O O . PHE A 1 183 ? -12.880 -5.093 -11.370 1.00 90.81 183 PHE A O 1
ATOM 1496 N N . LEU A 1 184 ? -11.406 -5.902 -12.862 1.00 92.00 184 LEU A N 1
ATOM 1497 C CA . LEU A 1 184 ? -11.555 -7.301 -12.457 1.00 92.00 184 LEU A CA 1
ATOM 1498 C C . LEU A 1 184 ? -11.146 -7.498 -10.994 1.00 92.00 184 LEU A C 1
ATOM 1500 O O . LEU A 1 184 ? -11.858 -8.167 -10.251 1.00 92.00 184 LEU A O 1
ATOM 1504 N N . GLY A 1 185 ? -10.071 -6.851 -10.543 1.00 90.44 185 GLY A N 1
ATOM 1505 C CA . GLY A 1 185 ? -9.638 -6.851 -9.148 1.00 90.44 185 GLY A CA 1
ATOM 1506 C C . GLY A 1 185 ? -10.726 -6.365 -8.187 1.00 90.44 185 GLY A C 1
ATOM 1507 O O . GLY A 1 185 ? -10.976 -7.017 -7.177 1.00 90.44 185 GLY A O 1
ATOM 1508 N N . ILE A 1 186 ? -11.448 -5.289 -8.520 1.00 85.62 186 ILE A N 1
ATOM 1509 C CA . ILE A 1 186 ? -12.563 -4.769 -7.701 1.00 85.62 186 ILE A CA 1
ATOM 1510 C C . ILE A 1 186 ? -13.697 -5.800 -7.551 1.00 85.62 186 ILE A C 1
ATOM 1512 O O . ILE A 1 186 ? -14.368 -5.831 -6.517 1.00 85.62 186 ILE A O 1
ATOM 1516 N N . LEU A 1 187 ? -13.909 -6.655 -8.555 1.00 86.06 187 LEU A N 1
ATOM 1517 C CA . LEU A 1 187 ? -14.935 -7.703 -8.537 1.00 86.06 187 LEU A CA 1
ATOM 1518 C C . LEU A 1 187 ? -14.457 -8.980 -7.826 1.00 86.06 187 LEU A C 1
ATOM 1520 O O . LEU A 1 187 ? -15.187 -9.569 -7.021 1.00 86.06 187 LEU A O 1
ATOM 1524 N N . ILE A 1 188 ? -13.224 -9.399 -8.118 1.00 89.75 188 ILE A N 1
ATOM 1525 C CA . ILE A 1 188 ? -12.632 -10.656 -7.654 1.00 89.75 188 ILE A CA 1
ATOM 1526 C C . ILE A 1 188 ? -12.210 -10.548 -6.187 1.00 89.75 188 ILE A C 1
ATOM 1528 O O . ILE A 1 188 ? -12.472 -11.467 -5.410 1.00 89.75 188 ILE A O 1
ATOM 1532 N N . TYR A 1 189 ? -11.611 -9.426 -5.780 1.00 88.88 189 TYR A N 1
ATOM 1533 C CA . TYR A 1 189 ? -11.022 -9.259 -4.451 1.00 88.88 189 TYR A CA 1
ATOM 1534 C C . TYR A 1 189 ? -11.986 -9.570 -3.290 1.00 88.88 189 TYR A C 1
ATOM 1536 O O . TYR A 1 189 ? -11.681 -10.474 -2.509 1.00 88.88 189 TYR A O 1
ATOM 1544 N N . PRO A 1 190 ? -13.162 -8.919 -3.162 1.00 86.44 190 PRO A N 1
ATOM 1545 C CA . PRO A 1 190 ? -14.059 -9.173 -2.030 1.00 86.44 190 PRO A CA 1
ATOM 1546 C C . PRO A 1 190 ? -14.703 -10.568 -2.067 1.00 86.44 190 PRO A C 1
ATOM 1548 O O . PRO A 1 190 ? -15.141 -11.076 -1.037 1.00 86.44 190 PRO A O 1
ATOM 1551 N N . THR A 1 191 ? -14.798 -11.184 -3.250 1.00 85.88 191 THR A N 1
ATOM 1552 C CA . THR A 1 191 ? -15.546 -12.435 -3.444 1.00 85.88 191 THR A CA 1
ATOM 1553 C C . THR A 1 191 ? -14.664 -13.671 -3.317 1.00 85.88 191 THR A C 1
ATOM 1555 O O . THR A 1 191 ? -15.123 -14.676 -2.780 1.00 85.88 191 THR A O 1
ATOM 1558 N N . PHE A 1 192 ? -13.421 -13.599 -3.794 1.00 88.88 192 PHE A N 1
ATOM 1559 C CA . PHE A 1 192 ? -12.510 -14.742 -3.883 1.00 88.88 192 PHE A CA 1
ATOM 1560 C C . PHE A 1 192 ? -11.254 -14.572 -3.038 1.00 88.88 192 PHE A C 1
ATOM 1562 O O . PHE A 1 192 ? -10.842 -15.529 -2.398 1.00 88.88 192 PHE A O 1
ATOM 1569 N N . ILE A 1 193 ? -10.662 -13.374 -2.994 1.00 91.31 193 ILE A N 1
ATOM 1570 C CA . ILE A 1 193 ? -9.387 -13.162 -2.291 1.00 91.31 193 ILE A CA 1
ATOM 1571 C C . ILE A 1 193 ? -9.624 -12.981 -0.791 1.00 91.31 193 ILE A C 1
ATOM 1573 O O . ILE A 1 193 ? -9.019 -13.673 0.022 1.00 91.31 193 ILE A O 1
ATOM 1577 N N . GLN A 1 194 ? -10.542 -12.093 -0.406 1.00 88.75 194 GLN A N 1
ATOM 1578 C CA . GLN A 1 194 ? -10.800 -11.777 1.001 1.00 88.75 194 GLN A CA 1
ATOM 1579 C C . GLN A 1 194 ? -11.190 -13.008 1.856 1.00 88.75 194 GLN A C 1
ATOM 1581 O O . GLN A 1 194 ? -10.698 -13.099 2.986 1.00 88.75 194 GLN A O 1
ATOM 1586 N N . PRO A 1 195 ? -12.000 -13.973 1.358 1.00 91.06 195 PRO A N 1
ATOM 1587 C CA . PRO A 1 195 ? -12.322 -15.213 2.080 1.00 91.06 195 PRO A CA 1
ATOM 1588 C C . PRO A 1 195 ? -11.153 -16.173 2.324 1.00 91.06 195 PRO A C 1
ATOM 1590 O O . PRO A 1 195 ? -11.265 -17.035 3.187 1.00 91.06 195 PRO A O 1
ATOM 1593 N N . LEU A 1 196 ? -10.027 -16.034 1.615 1.00 92.62 196 LEU A N 1
ATOM 1594 C CA . LEU A 1 196 ? -8.827 -16.846 1.874 1.00 92.62 196 LEU A CA 1
ATOM 1595 C C . LEU A 1 196 ? -8.105 -16.422 3.164 1.00 92.62 196 LEU A C 1
ATOM 1597 O O . LEU A 1 196 ? -7.373 -17.212 3.765 1.00 92.62 196 LEU A O 1
ATOM 1601 N N . PHE A 1 197 ? -8.319 -15.173 3.582 1.00 91.19 197 PHE A N 1
ATOM 1602 C CA . PHE A 1 197 ? -7.698 -14.574 4.764 1.00 91.19 197 PHE A CA 1
ATOM 1603 C C . PHE A 1 197 ? -8.663 -14.453 5.944 1.00 91.19 197 PHE A C 1
ATOM 1605 O O . PHE A 1 197 ? -8.236 -14.488 7.092 1.00 91.19 197 PHE A O 1
ATOM 1612 N N . ASN A 1 198 ? -9.964 -14.313 5.678 1.00 89.94 198 ASN A N 1
ATOM 1613 C CA . ASN A 1 198 ? -10.955 -13.997 6.703 1.00 89.94 198 ASN A CA 1
ATOM 1614 C C . ASN A 1 198 ? -12.115 -14.989 6.696 1.00 89.94 198 ASN A C 1
ATOM 1616 O O . ASN A 1 198 ? -12.584 -15.419 5.642 1.00 89.94 198 ASN A O 1
ATOM 1620 N N . LYS A 1 199 ? -12.633 -15.284 7.890 1.00 87.00 199 LYS A N 1
ATOM 1621 C CA . LYS A 1 199 ? -13.880 -16.035 8.056 1.00 87.00 199 LYS A CA 1
ATOM 1622 C C . LYS A 1 199 ? -15.072 -15.091 7.912 1.00 87.00 199 LYS A C 1
ATOM 1624 O O . LYS A 1 199 ? -15.071 -13.997 8.469 1.00 87.00 199 LYS A O 1
ATOM 1629 N N . PHE A 1 200 ? -16.076 -15.525 7.154 1.00 85.81 200 PHE A N 1
ATOM 1630 C CA . PHE A 1 200 ? -17.291 -14.758 6.890 1.00 85.81 200 PHE A CA 1
ATOM 1631 C C . PHE A 1 200 ? -18.514 -15.516 7.385 1.00 85.81 200 PHE A C 1
ATOM 1633 O O . PHE A 1 200 ? -19.005 -16.420 6.704 1.00 85.81 200 PHE A O 1
ATOM 1640 N N . ASP A 1 201 ? -19.038 -15.087 8.526 1.00 85.38 201 ASP A N 1
ATOM 1641 C CA . ASP A 1 201 ? -20.261 -15.635 9.097 1.00 85.38 201 ASP A CA 1
ATOM 1642 C C . ASP A 1 201 ? -21.472 -14.750 8.758 1.00 85.38 201 ASP A C 1
ATOM 1644 O O . ASP A 1 201 ? -21.358 -13.521 8.684 1.00 85.38 201 ASP A O 1
ATOM 1648 N N . PRO A 1 202 ? -22.651 -15.344 8.492 1.00 86.00 202 PRO A N 1
ATOM 1649 C CA . PRO A 1 202 ? -23.860 -14.568 8.271 1.00 86.00 202 PRO A CA 1
ATOM 1650 C C . PRO A 1 202 ? -24.262 -13.835 9.554 1.00 86.00 202 PRO A C 1
ATOM 1652 O O . PRO A 1 202 ? -24.211 -14.402 10.643 1.00 86.00 202 PRO A O 1
ATOM 1655 N N . LEU A 1 203 ? -24.740 -12.596 9.412 1.00 82.25 203 LEU A N 1
ATOM 1656 C CA . LEU A 1 203 ? -25.242 -11.834 10.551 1.00 82.25 203 LEU A CA 1
ATOM 1657 C C . LEU A 1 203 ? -26.438 -12.573 11.198 1.00 82.25 203 LEU A C 1
ATOM 1659 O O . LEU A 1 203 ? -27.401 -12.900 10.481 1.00 82.25 203 LEU A O 1
ATOM 1663 N N . PRO A 1 204 ? -26.407 -12.830 12.523 1.00 83.38 204 PRO A N 1
ATOM 1664 C CA . PRO A 1 204 ? -27.491 -13.515 13.217 1.00 83.38 204 PRO A CA 1
ATOM 1665 C C . PRO A 1 204 ? -28.807 -12.736 13.111 1.00 83.38 204 PRO A C 1
ATOM 1667 O O . PRO A 1 204 ? -28.834 -11.520 12.901 1.00 83.38 204 PRO A O 1
ATOM 1670 N N . ALA A 1 205 ? -29.928 -13.449 13.226 1.00 85.00 205 ALA A N 1
ATOM 1671 C CA . ALA A 1 205 ? -31.235 -12.809 13.289 1.00 85.00 205 ALA A CA 1
ATOM 1672 C C . ALA A 1 205 ? -31.360 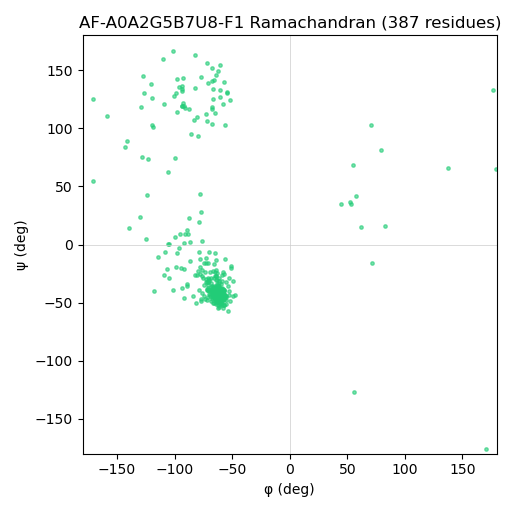-12.000 14.591 1.00 85.00 205 ALA A C 1
ATOM 1674 O O . ALA A 1 205 ? -31.010 -12.488 15.660 1.00 85.00 205 ALA A O 1
ATOM 1675 N N . GLY A 1 206 ? -31.856 -10.765 14.500 1.00 85.62 206 GLY A N 1
ATOM 1676 C CA . GLY A 1 206 ? -31.993 -9.877 15.654 1.00 85.62 206 GLY A CA 1
ATOM 1677 C C . GLY A 1 206 ? -32.367 -8.452 15.258 1.00 85.62 206 GLY A C 1
ATOM 1678 O O . GLY A 1 206 ? -32.587 -8.159 14.079 1.00 85.62 206 GLY A O 1
ATOM 1679 N N . GLU A 1 207 ? -32.425 -7.557 16.245 1.00 85.44 207 GLU A N 1
ATOM 1680 C CA . GLU A 1 207 ? -32.763 -6.141 16.039 1.00 85.44 207 GLU A CA 1
ATOM 1681 C C . GLU A 1 207 ? -31.782 -5.435 15.100 1.00 85.44 207 GLU A C 1
ATOM 1683 O O . GLU A 1 207 ? -32.202 -4.704 14.204 1.00 85.44 207 GLU A O 1
ATOM 1688 N N . LEU A 1 208 ? -30.482 -5.712 15.248 1.00 83.00 208 LEU A N 1
ATOM 1689 C CA . LEU A 1 208 ? -29.433 -5.133 14.410 1.00 83.00 208 LEU A CA 1
ATOM 1690 C C . LEU A 1 208 ? -29.630 -5.486 12.931 1.00 83.00 208 LEU A C 1
ATOM 1692 O O . LEU A 1 208 ? -29.569 -4.614 12.068 1.00 83.00 208 LEU A O 1
ATOM 1696 N N . ARG A 1 209 ? -29.925 -6.756 12.635 1.00 84.56 209 ARG A N 1
ATOM 1697 C CA . ARG A 1 209 ? -30.173 -7.207 11.263 1.00 84.56 209 ARG A CA 1
ATOM 1698 C C . ARG A 1 209 ? -31.391 -6.514 10.654 1.00 84.56 209 ARG A C 1
ATOM 1700 O O . ARG A 1 209 ? -31.294 -6.010 9.540 1.00 84.56 209 ARG A O 1
ATOM 1707 N N . LYS A 1 210 ? -32.500 -6.437 11.398 1.00 85.56 210 LYS A N 1
ATOM 1708 C CA . LYS A 1 210 ? -33.715 -5.735 10.952 1.00 85.56 210 LYS A CA 1
ATOM 1709 C C . LYS A 1 210 ? -33.443 -4.252 10.696 1.00 85.56 210 LYS A C 1
ATOM 1711 O O . LYS A 1 210 ? -33.888 -3.716 9.688 1.00 85.56 210 LYS A O 1
ATOM 1716 N N . ALA A 1 211 ? -32.678 -3.595 11.568 1.00 83.19 211 ALA A N 1
ATOM 1717 C CA . ALA A 1 211 ? -32.304 -2.195 11.393 1.00 83.19 211 ALA A CA 1
ATOM 1718 C C . ALA A 1 211 ? -31.479 -1.976 10.111 1.00 83.19 211 ALA A C 1
ATOM 1720 O O . ALA A 1 211 ? -31.756 -1.040 9.360 1.00 83.19 211 ALA A O 1
ATOM 1721 N N . ILE A 1 212 ? -30.511 -2.856 9.829 1.00 84.06 212 ILE A N 1
ATOM 1722 C CA . ILE A 1 212 ? -29.693 -2.813 8.606 1.00 84.06 212 ILE A CA 1
ATOM 1723 C C . ILE A 1 212 ? -30.556 -3.007 7.357 1.00 84.06 212 ILE A C 1
ATOM 1725 O O . ILE A 1 212 ? -30.415 -2.249 6.399 1.00 84.06 212 ILE A O 1
ATOM 1729 N N . GLU A 1 213 ? -31.449 -3.998 7.367 1.00 83.81 213 GLU A N 1
ATOM 1730 C CA . GLU A 1 213 ? -32.359 -4.278 6.252 1.00 83.81 213 GLU A CA 1
ATOM 1731 C C . GLU A 1 213 ? -33.274 -3.071 5.974 1.00 83.81 213 GLU A C 1
ATOM 1733 O O . GLU A 1 213 ? -33.367 -2.628 4.829 1.00 83.81 213 GLU A O 1
ATOM 1738 N N . SER A 1 214 ? -33.847 -2.455 7.013 1.00 82.88 214 SER A N 1
ATOM 1739 C CA . SER A 1 214 ? -34.660 -1.237 6.885 1.00 82.88 214 SER A CA 1
ATOM 1740 C C . SER A 1 214 ? -33.872 -0.038 6.348 1.00 82.88 214 SER A C 1
ATOM 1742 O O . SER A 1 214 ? -34.371 0.694 5.494 1.00 82.88 214 SER A O 1
ATOM 1744 N N . LEU A 1 215 ? -32.633 0.171 6.808 1.00 78.69 215 LEU A N 1
ATOM 1745 C CA . LEU A 1 215 ? -31.785 1.259 6.307 1.00 78.69 215 LEU A CA 1
ATOM 1746 C C . LEU A 1 215 ? -31.402 1.044 4.840 1.00 78.69 215 LEU A C 1
ATOM 1748 O O . LEU A 1 215 ? -31.395 1.996 4.062 1.00 78.69 215 LEU A O 1
ATOM 1752 N N . ALA A 1 216 ? -31.081 -0.191 4.457 1.00 78.19 216 ALA A N 1
ATOM 1753 C CA . ALA A 1 216 ? -30.755 -0.516 3.078 1.00 78.19 216 ALA A CA 1
ATOM 1754 C C . ALA A 1 216 ? -31.956 -0.299 2.151 1.00 78.19 216 ALA A C 1
ATOM 1756 O O . ALA A 1 216 ? -31.781 0.289 1.087 1.00 78.19 216 ALA A O 1
ATOM 1757 N N . LEU A 1 217 ? -33.164 -0.686 2.578 1.00 80.12 217 LEU A N 1
ATOM 1758 C CA . LEU A 1 217 ? -34.403 -0.398 1.850 1.00 80.12 217 LEU A CA 1
ATOM 1759 C C . LEU A 1 217 ? -34.627 1.109 1.693 1.00 80.12 217 LEU A C 1
ATOM 1761 O O . LEU A 1 217 ? -34.876 1.573 0.586 1.00 80.12 217 LEU A O 1
ATOM 1765 N N . TRP A 1 218 ? -34.462 1.884 2.769 1.00 75.06 218 TRP A N 1
ATOM 1766 C CA . TRP A 1 218 ? -34.603 3.344 2.726 1.00 75.06 218 TRP A CA 1
ATOM 1767 C C . TRP A 1 218 ? -33.587 4.022 1.792 1.00 75.06 218 TRP A C 1
ATOM 1769 O O . TRP A 1 218 ? -33.882 5.036 1.163 1.00 75.06 218 TRP A O 1
ATOM 1779 N N . LEU A 1 219 ? -32.380 3.463 1.684 1.00 72.94 219 LEU A N 1
ATOM 1780 C CA . LEU A 1 219 ? -31.329 3.954 0.790 1.00 72.94 219 LEU A CA 1
ATOM 1781 C C . LEU A 1 219 ? -31.406 3.384 -0.632 1.00 72.94 219 LEU A C 1
ATOM 1783 O O . LEU A 1 219 ? -30.520 3.706 -1.427 1.00 72.94 219 LEU A O 1
ATOM 1787 N N . GLU A 1 220 ? -32.416 2.563 -0.940 1.00 75.00 220 GLU A N 1
ATOM 1788 C CA . GLU A 1 220 ? -32.556 1.827 -2.207 1.00 75.00 220 GLU A CA 1
ATOM 1789 C C . GLU A 1 220 ? -31.303 0.993 -2.536 1.00 75.00 220 GLU A C 1
ATOM 1791 O O . GLU A 1 220 ? -30.871 0.857 -3.682 1.00 75.00 220 GLU A O 1
ATOM 1796 N N . PHE A 1 221 ? -30.662 0.447 -1.500 1.00 70.56 221 PHE A N 1
ATOM 1797 C CA . PHE A 1 221 ? -29.446 -0.340 -1.626 1.00 70.56 221 PHE A CA 1
ATOM 1798 C C . PHE A 1 221 ? -29.782 -1.833 -1.799 1.00 70.56 221 PHE A C 1
ATOM 1800 O O . PHE A 1 221 ? -30.329 -2.444 -0.878 1.00 70.56 221 PHE A O 1
ATOM 1807 N N . PRO A 1 222 ? -29.421 -2.468 -2.932 1.00 66.44 222 PRO A N 1
ATOM 1808 C CA . PRO A 1 222 ? -29.758 -3.867 -3.185 1.00 66.44 222 PRO A CA 1
ATOM 1809 C C . PRO A 1 222 ? -28.918 -4.816 -2.313 1.00 66.44 222 PRO A C 1
ATOM 1811 O O . PRO A 1 222 ? -27.702 -4.952 -2.495 1.00 66.44 222 PRO A O 1
ATOM 1814 N N . LEU A 1 223 ? -29.570 -5.498 -1.365 1.00 61.50 223 LEU A N 1
ATOM 1815 C CA . LEU A 1 223 ? -28.955 -6.503 -0.491 1.00 61.50 223 LEU A CA 1
ATOM 1816 C C . LEU A 1 223 ? -29.077 -7.918 -1.065 1.00 61.50 223 LEU A C 1
ATOM 1818 O O . LEU A 1 223 ? -30.108 -8.305 -1.611 1.00 61.50 223 LEU A O 1
ATOM 1822 N N . LYS A 1 224 ? -28.037 -8.742 -0.870 1.00 55.25 224 LYS A N 1
ATOM 1823 C CA . LYS A 1 224 ? -28.109 -10.180 -1.167 1.00 55.25 224 LYS A CA 1
ATOM 1824 C C . LYS A 1 224 ? -28.795 -10.934 -0.024 1.00 55.25 224 LYS A C 1
ATOM 1826 O O . LYS A 1 224 ? -28.176 -11.141 1.017 1.00 55.25 224 LYS A O 1
ATOM 1831 N N . ASN A 1 225 ? -30.012 -11.430 -0.239 1.00 49.34 225 ASN A N 1
ATOM 1832 C CA . ASN A 1 225 ? -30.645 -12.401 0.659 1.00 49.34 225 ASN A CA 1
ATOM 1833 C C . ASN A 1 225 ? -30.386 -13.836 0.173 1.00 49.34 225 ASN A C 1
ATOM 1835 O O . ASN A 1 225 ? -30.583 -14.150 -0.996 1.00 49.34 225 ASN A O 1
ATOM 1839 N N . LYS A 1 226 ? -29.962 -14.737 1.073 1.00 42.88 226 LYS A N 1
ATOM 1840 C CA . LYS A 1 226 ? -29.679 -16.156 0.756 1.00 42.88 226 LYS A CA 1
ATOM 1841 C C . LYS A 1 226 ? -30.916 -16.972 0.316 1.00 42.88 226 LYS A C 1
ATOM 1843 O O . LYS A 1 226 ? -30.742 -18.124 -0.054 1.00 42.88 226 LYS A O 1
ATOM 1848 N N . ARG A 1 227 ? -32.142 -16.428 0.382 1.00 40.06 227 ARG A N 1
ATOM 1849 C CA . ARG A 1 227 ? -33.396 -17.203 0.262 1.00 40.06 227 ARG A CA 1
ATOM 1850 C C . ARG A 1 227 ? -34.211 -17.030 -1.027 1.00 40.06 227 ARG A C 1
ATOM 1852 O O . ARG A 1 227 ? -35.158 -17.781 -1.196 1.00 40.06 227 ARG A O 1
ATOM 1859 N N . SER A 1 228 ? -33.881 -16.121 -1.942 1.00 33.72 228 SER A N 1
ATOM 1860 C CA . SER A 1 228 ? -34.691 -15.920 -3.157 1.00 33.72 228 SER A CA 1
ATOM 1861 C C . SER A 1 228 ? -33.877 -16.197 -4.418 1.00 33.72 228 SER A C 1
ATOM 1863 O O . SER A 1 228 ? -33.084 -15.367 -4.857 1.00 33.72 228 SER A O 1
ATOM 1865 N N . GLY A 1 229 ? -34.081 -17.382 -4.997 1.00 33.94 229 GLY A N 1
ATOM 1866 C CA . GLY A 1 229 ? -33.516 -17.808 -6.278 1.00 33.94 229 GLY A CA 1
ATOM 1867 C C . GLY A 1 229 ? -34.241 -17.222 -7.488 1.00 33.94 229 GLY A C 1
ATOM 1868 O O . GLY A 1 229 ? -34.528 -17.960 -8.421 1.00 33.94 229 GLY A O 1
ATOM 1869 N N . HIS A 1 230 ? -34.589 -15.933 -7.479 1.00 29.88 230 HIS A N 1
ATOM 1870 C CA . HIS A 1 230 ? -35.127 -15.259 -8.663 1.00 29.88 230 HIS A CA 1
ATOM 1871 C C . HIS A 1 230 ? -34.230 -14.095 -9.076 1.00 29.88 230 HIS A C 1
ATOM 1873 O O . HIS A 1 230 ? -33.848 -13.242 -8.274 1.00 29.88 230 HIS A O 1
ATOM 1879 N N . SER A 1 231 ? -33.852 -14.153 -10.350 1.00 31.89 231 SER A N 1
ATOM 1880 C CA . SER A 1 231 ? -32.985 -13.233 -11.067 1.00 31.89 231 SER A CA 1
ATOM 1881 C C . SER A 1 231 ? -33.542 -11.812 -11.027 1.00 31.89 231 SER A C 1
ATOM 1883 O O . SER A 1 231 ? -34.654 -11.589 -11.492 1.00 31.89 231 SER A O 1
ATOM 1885 N N . ASN A 1 232 ? -32.775 -10.860 -10.484 1.00 29.34 232 ASN A N 1
ATOM 1886 C CA . ASN A 1 232 ? -32.342 -9.653 -11.200 1.00 29.34 232 ASN A CA 1
ATOM 1887 C C . ASN A 1 232 ? -31.535 -8.700 -10.288 1.00 29.34 232 ASN A C 1
ATOM 1889 O O . ASN A 1 232 ? -31.937 -8.369 -9.179 1.00 29.34 232 ASN A O 1
ATOM 1893 N N . ALA A 1 233 ? -30.399 -8.244 -10.832 1.00 26.78 233 ALA A N 1
ATOM 1894 C CA . ALA A 1 233 ? -29.651 -7.018 -10.523 1.00 26.78 233 ALA A CA 1
ATOM 1895 C C . ALA A 1 233 ? -28.886 -6.871 -9.173 1.00 26.78 233 ALA A C 1
ATOM 1897 O O . ALA A 1 233 ? -29.412 -6.495 -8.132 1.00 26.78 233 ALA A O 1
ATOM 1898 N N . TYR A 1 234 ? -27.557 -7.040 -9.264 1.00 35.47 234 TYR A N 1
ATOM 1899 C CA . TYR A 1 234 ? -26.495 -6.438 -8.429 1.00 35.47 234 TYR A CA 1
ATOM 1900 C C . TYR A 1 234 ? -26.567 -6.616 -6.904 1.00 35.47 234 TYR A C 1
ATOM 1902 O O . TYR A 1 234 ? -26.660 -5.670 -6.126 1.00 35.47 234 TYR A O 1
ATOM 1910 N N . SER A 1 235 ? -26.373 -7.855 -6.467 1.00 46.06 235 SER A N 1
ATOM 1911 C CA . SER A 1 235 ? -26.233 -8.226 -5.061 1.00 46.06 235 SER A CA 1
ATOM 1912 C C . SER A 1 235 ? -24.940 -7.690 -4.412 1.00 46.06 235 SER A C 1
ATOM 1914 O O . SER A 1 235 ? -23.867 -8.270 -4.599 1.00 46.06 235 SER A O 1
ATOM 1916 N N . LYS A 1 236 ? -25.021 -6.633 -3.594 1.00 61.88 236 LYS A N 1
ATOM 1917 C CA . LYS A 1 236 ? -23.876 -6.124 -2.814 1.00 61.88 236 LYS A CA 1
ATOM 1918 C C . LYS A 1 236 ? -23.868 -6.731 -1.405 1.00 61.88 236 LYS A C 1
ATOM 1920 O O . LYS A 1 236 ? -24.910 -6.849 -0.763 1.00 61.88 236 LYS A O 1
ATOM 1925 N N . ARG A 1 237 ? -22.689 -7.150 -0.926 1.00 69.00 237 ARG A N 1
ATOM 1926 C CA . ARG A 1 237 ? -22.487 -7.650 0.447 1.00 69.00 237 ARG A CA 1
ATOM 1927 C C . ARG A 1 237 ? -22.028 -6.500 1.343 1.00 69.00 237 ARG A C 1
ATOM 1929 O O . ARG A 1 237 ? -21.123 -5.762 0.961 1.00 69.00 237 ARG A O 1
ATOM 1936 N N . ILE A 1 238 ? -22.631 -6.373 2.522 1.00 78.00 238 ILE A N 1
ATOM 1937 C CA . ILE A 1 238 ? -22.128 -5.511 3.596 1.00 78.00 238 ILE A CA 1
ATOM 1938 C C . ILE A 1 238 ? -21.266 -6.399 4.492 1.00 78.00 238 ILE A C 1
ATOM 1940 O O . ILE A 1 238 ? -21.755 -7.395 5.022 1.00 78.00 238 ILE A O 1
ATOM 1944 N N . VAL A 1 239 ? -19.982 -6.069 4.607 1.00 80.06 239 VAL A N 1
ATOM 1945 C CA . VAL A 1 239 ? -19.041 -6.756 5.498 1.00 80.06 239 VAL A CA 1
ATOM 1946 C C . VAL A 1 239 ? -18.872 -5.898 6.739 1.00 80.06 239 VAL A C 1
ATOM 1948 O O . VAL A 1 239 ? -18.600 -4.705 6.629 1.00 80.06 239 VAL A O 1
ATOM 1951 N N . ILE A 1 240 ? -19.055 -6.510 7.905 1.00 81.31 240 ILE A N 1
ATOM 1952 C CA . ILE A 1 240 ? -18.998 -5.841 9.201 1.00 81.31 240 ILE A CA 1
ATOM 1953 C C . ILE A 1 240 ? -18.006 -6.614 10.066 1.00 81.31 240 ILE A C 1
ATOM 1955 O O . ILE A 1 240 ? -18.101 -7.836 10.157 1.00 81.31 240 ILE A O 1
ATOM 1959 N N . TYR A 1 241 ? -17.061 -5.911 10.687 1.00 78.88 241 TYR A N 1
ATOM 1960 C CA . TYR A 1 241 ? -16.158 -6.525 11.657 1.00 78.88 241 TYR A CA 1
ATOM 1961 C C . TYR A 1 241 ? -16.914 -6.869 12.942 1.00 78.88 241 TYR A C 1
ATOM 1963 O O . TYR A 1 241 ? -17.715 -6.071 13.427 1.00 78.88 241 TYR A O 1
ATOM 1971 N N . ASN A 1 242 ? -16.630 -8.036 13.515 1.00 78.69 242 ASN A N 1
ATOM 1972 C CA . ASN A 1 242 ? -17.216 -8.476 14.782 1.00 78.69 242 ASN A CA 1
ATOM 1973 C C . ASN A 1 242 ? -16.924 -7.489 15.923 1.00 78.69 242 ASN A C 1
ATOM 1975 O O . ASN A 1 242 ? -17.830 -7.141 16.673 1.00 78.69 242 ASN A O 1
ATOM 1979 N N . THR A 1 243 ? -15.705 -6.950 15.977 1.00 78.38 243 THR A N 1
ATOM 1980 C CA . THR A 1 243 ? -15.306 -5.945 16.973 1.00 78.38 243 THR A CA 1
ATOM 1981 C C . THR A 1 243 ? -16.196 -4.704 16.934 1.00 78.38 243 THR A C 1
ATOM 1983 O O . THR A 1 243 ? -16.594 -4.208 17.980 1.00 78.38 243 THR A O 1
ATOM 1986 N N . LEU A 1 244 ? -16.604 -4.245 15.744 1.00 77.25 244 LEU A N 1
ATOM 1987 C CA . LEU A 1 244 ? -17.511 -3.099 15.604 1.00 77.25 244 LEU A CA 1
ATOM 1988 C C . LEU A 1 244 ? -18.901 -3.380 16.186 1.00 77.25 244 LEU A C 1
ATOM 1990 O O . LEU A 1 244 ? -19.521 -2.475 16.739 1.00 77.25 244 LEU A O 1
ATOM 1994 N N . ILE A 1 245 ? -19.392 -4.615 16.049 1.00 79.69 245 ILE A N 1
ATOM 1995 C CA . ILE A 1 245 ? -20.693 -5.035 16.590 1.00 79.69 245 ILE A CA 1
ATOM 1996 C C . ILE A 1 245 ? -20.622 -5.136 18.117 1.00 79.69 245 ILE A C 1
ATOM 1998 O O . ILE A 1 245 ? -21.559 -4.738 18.799 1.00 79.69 245 ILE A O 1
ATOM 2002 N N . GLU A 1 246 ? -19.509 -5.641 18.647 1.00 78.50 246 GLU A N 1
ATOM 2003 C CA . GLU A 1 246 ? -19.285 -5.793 20.088 1.00 78.50 246 GLU A CA 1
ATOM 2004 C C . GLU A 1 246 ? -19.078 -4.440 20.798 1.00 78.50 246 GLU A C 1
ATOM 2006 O O . GLU A 1 246 ? -19.471 -4.283 21.951 1.00 78.50 246 GLU A O 1
ATOM 2011 N N . GLN A 1 247 ? -18.490 -3.449 20.116 1.00 73.44 247 GLN A N 1
ATOM 2012 C CA . GLN A 1 247 ? -18.059 -2.178 20.720 1.00 73.44 247 GLN A CA 1
ATOM 2013 C C . GLN A 1 247 ? -19.082 -1.032 20.623 1.00 73.44 247 GLN A C 1
ATOM 2015 O O . GLN A 1 247 ? -18.978 -0.050 21.364 1.00 73.44 247 GLN A O 1
ATOM 2020 N N . CYS A 1 248 ? -20.043 -1.099 19.698 1.00 74.38 248 CYS A N 1
ATOM 2021 C CA . CYS A 1 248 ? -20.928 0.028 19.384 1.00 74.38 248 CYS A CA 1
ATOM 2022 C C . CYS A 1 248 ? -22.399 -0.316 19.625 1.00 74.38 248 CYS A C 1
ATOM 2024 O O . CYS A 1 248 ? -22.883 -1.369 19.216 1.00 74.38 248 CYS A O 1
ATOM 2026 N N . PHE A 1 249 ? -23.157 0.615 20.217 1.00 78.94 249 PHE A N 1
ATOM 2027 C CA . PHE A 1 249 ? -24.606 0.438 20.341 1.00 78.94 249 PHE A CA 1
ATOM 2028 C C . PHE A 1 249 ? -25.273 0.481 18.962 1.00 78.94 249 PHE A C 1
ATOM 2030 O O . PHE A 1 249 ? -24.830 1.209 18.073 1.00 78.94 249 PHE A O 1
ATOM 2037 N N . THR A 1 250 ? -26.414 -0.197 18.801 1.00 77.38 250 THR A N 1
ATOM 2038 C CA . THR A 1 250 ? -27.152 -0.284 17.526 1.00 77.38 250 THR A CA 1
ATOM 2039 C C . THR A 1 250 ? -27.332 1.079 16.846 1.00 77.38 250 THR A C 1
ATOM 2041 O O . THR A 1 250 ? -27.093 1.209 15.653 1.00 77.38 250 THR A O 1
ATOM 2044 N N . LYS A 1 251 ? -27.680 2.142 17.586 1.00 76.94 251 LYS A N 1
ATOM 2045 C CA . LYS A 1 251 ? -27.869 3.490 17.007 1.00 76.94 251 LYS A CA 1
ATOM 2046 C C . LYS A 1 251 ? -26.570 4.131 16.495 1.00 76.94 251 LYS A C 1
ATOM 2048 O O . LYS A 1 251 ? -26.604 4.846 15.499 1.00 76.94 251 LYS A O 1
ATOM 2053 N N . GLU A 1 252 ? -25.449 3.893 17.170 1.00 74.75 252 GLU A N 1
ATOM 2054 C CA . GLU A 1 252 ? -24.119 4.375 16.767 1.00 74.75 252 GLU A CA 1
ATOM 2055 C C . GLU A 1 252 ? -23.634 3.620 15.530 1.00 74.75 252 GLU A C 1
ATOM 2057 O O . GLU A 1 252 ? -23.225 4.230 14.543 1.00 74.75 252 GLU A O 1
ATOM 2062 N N . PHE A 1 253 ? -23.799 2.296 15.545 1.00 79.38 253 PHE A N 1
ATOM 2063 C CA . PHE A 1 253 ? -23.493 1.435 14.414 1.00 79.38 253 PHE A CA 1
ATOM 2064 C C . PHE A 1 253 ? -24.266 1.850 13.153 1.00 79.38 253 PHE A C 1
ATOM 2066 O O . PHE A 1 253 ? -23.684 2.000 12.080 1.00 79.38 253 PHE A O 1
ATOM 2073 N N . MET A 1 254 ? -25.572 2.105 13.279 1.00 78.31 254 MET A N 1
ATOM 2074 C CA . MET A 1 254 ? -26.404 2.543 12.154 1.00 78.31 254 MET A CA 1
ATOM 2075 C C . MET A 1 254 ? -25.973 3.905 11.594 1.00 78.31 254 MET A C 1
ATOM 2077 O O . MET A 1 254 ? -26.097 4.131 10.390 1.00 78.31 254 MET A O 1
ATOM 2081 N N . ALA A 1 255 ? -25.423 4.796 12.426 1.00 74.94 255 ALA A N 1
ATOM 2082 C CA . ALA A 1 255 ? -24.868 6.068 11.968 1.00 74.94 255 ALA A CA 1
ATOM 2083 C C . ALA A 1 255 ? -23.602 5.866 11.118 1.00 74.94 255 ALA A C 1
ATOM 2085 O O . ALA A 1 255 ? -23.470 6.488 10.061 1.00 74.94 255 ALA A O 1
ATOM 2086 N N . VAL A 1 256 ? -22.705 4.967 11.540 1.00 72.94 256 VAL A N 1
ATOM 2087 C CA . VAL A 1 256 ? -21.511 4.590 10.762 1.00 72.94 256 VAL A CA 1
ATOM 2088 C C . VAL A 1 256 ? -21.909 3.903 9.463 1.00 72.94 256 VAL A C 1
ATOM 2090 O O . VAL A 1 256 ? -21.456 4.299 8.393 1.00 72.94 256 VAL A O 1
ATOM 2093 N N . LEU A 1 257 ? -22.824 2.936 9.516 1.00 77.62 257 LEU A N 1
ATOM 2094 C CA . LEU A 1 257 ? -23.285 2.252 8.313 1.00 77.62 257 LEU A CA 1
ATOM 2095 C C . LEU A 1 257 ? -23.968 3.220 7.334 1.00 77.62 257 LEU A C 1
ATOM 2097 O O . LEU A 1 257 ? -23.737 3.144 6.129 1.00 77.62 257 LEU A O 1
ATOM 2101 N N . GLY A 1 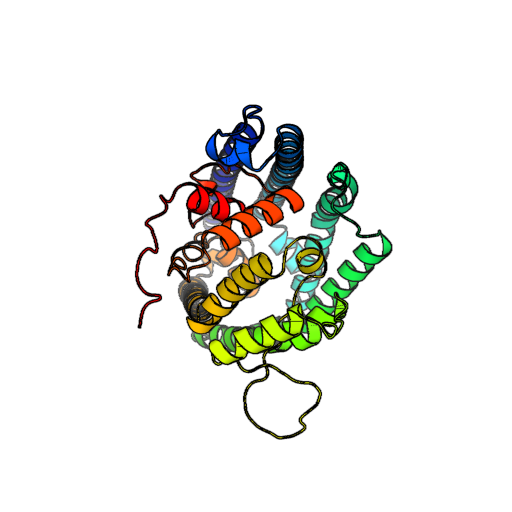258 ? -24.757 4.172 7.837 1.00 73.06 258 GLY A N 1
ATOM 2102 C CA . GLY A 1 258 ? -25.341 5.241 7.027 1.00 73.06 258 GLY A CA 1
ATOM 2103 C C . GLY A 1 258 ? -24.289 6.139 6.365 1.00 73.06 258 GLY A C 1
ATOM 2104 O O . GLY A 1 258 ? -24.460 6.523 5.207 1.00 73.06 258 GLY A O 1
ATOM 2105 N N . HIS A 1 259 ? -23.181 6.435 7.055 1.00 71.06 259 HIS A N 1
ATOM 2106 C CA . HIS A 1 259 ? -22.038 7.155 6.481 1.00 71.06 259 HIS A CA 1
ATOM 2107 C C . HIS A 1 259 ? -21.392 6.365 5.331 1.00 71.06 259 HIS A C 1
ATOM 2109 O O . HIS A 1 259 ? -21.238 6.896 4.228 1.00 71.06 259 HIS A O 1
ATOM 2115 N N . GLU A 1 260 ? -21.107 5.081 5.550 1.00 72.38 260 GLU A N 1
ATOM 2116 C CA . GLU A 1 260 ? -20.496 4.193 4.551 1.00 72.38 260 GLU A CA 1
ATOM 2117 C C . GLU A 1 260 ? -21.386 3.982 3.317 1.00 72.38 260 GLU A C 1
ATOM 2119 O O . GLU A 1 260 ? -20.936 4.065 2.168 1.00 72.38 260 GLU A O 1
ATOM 2124 N N . LEU A 1 261 ? -22.688 3.770 3.522 1.00 72.25 261 LEU A N 1
ATOM 2125 C CA . LEU A 1 261 ? -23.652 3.662 2.424 1.00 72.25 261 LEU A CA 1
ATOM 2126 C C . LEU A 1 261 ? -23.844 5.007 1.702 1.00 72.25 261 LEU A C 1
ATOM 2128 O O . LEU A 1 261 ? -24.065 5.034 0.488 1.00 72.25 261 LEU A O 1
ATOM 2132 N N . GLY A 1 262 ? -23.665 6.130 2.402 1.00 68.94 262 GLY A N 1
ATOM 2133 C CA . GLY A 1 262 ? -23.614 7.466 1.812 1.00 68.94 262 GLY A CA 1
ATOM 2134 C C . GLY A 1 262 ? -22.482 7.629 0.791 1.00 68.94 262 GLY A C 1
ATOM 2135 O O . GLY A 1 262 ? -22.707 8.189 -0.289 1.00 68.94 262 GLY A O 1
ATOM 2136 N N . HIS A 1 263 ? -21.293 7.076 1.072 1.00 69.50 263 HIS A N 1
ATOM 2137 C CA . HIS A 1 263 ? -20.176 7.069 0.115 1.00 69.50 263 HIS A CA 1
ATOM 2138 C C . HIS A 1 263 ? -20.516 6.301 -1.163 1.00 69.50 263 HIS A C 1
ATOM 2140 O O . HIS A 1 263 ? -20.148 6.705 -2.273 1.00 69.50 263 HIS A O 1
ATOM 2146 N N . ARG A 1 264 ? -21.266 5.204 -1.014 1.00 67.69 264 ARG A N 1
ATOM 2147 C CA . ARG A 1 264 ? -21.729 4.378 -2.133 1.00 67.69 264 ARG A CA 1
ATOM 2148 C C . ARG A 1 264 ? -22.790 5.085 -2.969 1.00 67.69 264 ARG A C 1
ATOM 2150 O O . ARG A 1 264 ? -22.676 5.053 -4.191 1.00 67.69 264 ARG A O 1
ATOM 2157 N N . LYS A 1 265 ? -23.757 5.766 -2.345 1.00 69.88 265 LYS A N 1
ATOM 2158 C CA . LYS A 1 265 ? -24.805 6.518 -3.061 1.00 69.88 265 LYS A CA 1
ATOM 2159 C C . LYS A 1 265 ? -24.229 7.642 -3.924 1.00 69.88 265 LYS A C 1
ATOM 2161 O O . LYS A 1 265 ? -24.722 7.901 -5.013 1.00 69.88 265 LYS A O 1
ATOM 2166 N N . LYS A 1 266 ? -23.157 8.291 -3.465 1.00 69.50 266 LYS A N 1
ATOM 2167 C CA . LYS A 1 266 ? -22.477 9.364 -4.208 1.00 69.50 266 LYS A CA 1
ATOM 2168 C C . LYS A 1 266 ? -21.376 8.867 -5.156 1.00 69.50 266 LYS A C 1
ATOM 2170 O O . LYS A 1 266 ? -20.607 9.686 -5.663 1.00 69.50 266 LYS A O 1
ATOM 2175 N N . SER A 1 267 ? -21.239 7.559 -5.373 1.00 74.81 267 SER A N 1
ATOM 2176 C CA . SER A 1 267 ? -20.242 6.985 -6.289 1.00 74.81 267 SER A CA 1
ATOM 2177 C C . SER A 1 267 ? -18.806 7.469 -6.029 1.00 74.81 267 SER A C 1
ATOM 2179 O O . SER A 1 267 ? -18.036 7.673 -6.967 1.00 74.81 267 SER A O 1
ATOM 2181 N N . HIS A 1 268 ? -18.419 7.663 -4.760 1.00 73.00 268 HIS A N 1
ATOM 2182 C CA . HIS A 1 268 ? -17.060 8.110 -4.416 1.00 73.00 268 HIS A CA 1
ATOM 2183 C C . HIS A 1 268 ? -15.995 7.135 -4.922 1.00 73.00 268 HIS A C 1
ATOM 2185 O O . HIS A 1 268 ? -14.993 7.565 -5.481 1.00 73.00 268 HIS A O 1
ATOM 2191 N N . VAL A 1 269 ? -16.275 5.831 -4.842 1.00 76.38 269 VAL A N 1
ATOM 2192 C CA . VAL A 1 269 ? -15.405 4.778 -5.384 1.00 76.38 269 VAL A CA 1
ATOM 2193 C C . VAL A 1 269 ? -15.171 4.955 -6.889 1.00 76.38 269 VAL A C 1
ATOM 2195 O O . VAL A 1 269 ? -14.040 4.826 -7.336 1.00 76.38 269 VAL A O 1
ATOM 2198 N N . MET A 1 270 ? -16.205 5.304 -7.667 1.00 80.94 270 MET A N 1
ATOM 2199 C CA . MET A 1 270 ? -16.062 5.504 -9.118 1.00 80.94 270 MET A CA 1
ATOM 2200 C C . MET A 1 270 ? -15.276 6.770 -9.444 1.00 80.94 270 MET A C 1
ATOM 2202 O O . MET A 1 270 ? -14.454 6.756 -10.351 1.00 80.94 270 MET A O 1
ATOM 2206 N N . ARG A 1 271 ? -15.469 7.846 -8.672 1.00 79.31 271 ARG A N 1
ATOM 2207 C CA . ARG A 1 271 ? -14.659 9.063 -8.811 1.00 79.31 271 ARG A CA 1
ATOM 2208 C C . ARG A 1 271 ? -13.191 8.784 -8.498 1.00 79.31 271 ARG A C 1
ATOM 2210 O O . ARG A 1 271 ? -12.331 9.133 -9.298 1.00 79.31 271 ARG A O 1
ATOM 2217 N N . MET A 1 272 ? -12.908 8.117 -7.378 1.00 78.00 272 MET A N 1
ATOM 2218 C CA . MET A 1 272 ? -11.545 7.717 -7.009 1.00 78.00 272 MET A CA 1
ATOM 2219 C C . MET A 1 272 ? -10.915 6.809 -8.066 1.00 78.00 272 MET A C 1
ATOM 2221 O O . MET A 1 272 ? -9.761 7.018 -8.423 1.00 78.00 272 MET A O 1
ATOM 2225 N N . LEU A 1 273 ? -11.680 5.857 -8.610 1.00 83.06 273 LEU A N 1
ATOM 2226 C CA . LEU A 1 273 ? -11.222 4.997 -9.696 1.00 83.06 273 LEU A CA 1
ATOM 2227 C C . LEU A 1 273 ? -10.903 5.804 -10.959 1.00 83.06 273 LEU A C 1
ATOM 2229 O O . LEU A 1 273 ? -9.835 5.618 -11.523 1.00 83.06 273 LEU A O 1
ATOM 2233 N N . ALA A 1 274 ? -11.776 6.721 -11.381 1.00 86.31 274 ALA A N 1
ATOM 2234 C CA . ALA A 1 274 ? -11.546 7.557 -12.559 1.00 86.31 274 ALA A CA 1
ATOM 2235 C C . ALA A 1 274 ? -10.287 8.426 -12.417 1.00 86.31 274 ALA A C 1
ATOM 2237 O O . ALA A 1 274 ? -9.498 8.529 -13.351 1.00 86.31 274 ALA A O 1
ATOM 2238 N N . MET A 1 275 ? -10.060 9.001 -11.233 1.00 81.12 275 MET A N 1
ATOM 2239 C CA . MET A 1 275 ? -8.850 9.783 -10.958 1.00 81.12 275 MET A CA 1
ATOM 2240 C C . MET A 1 275 ? -7.594 8.912 -10.933 1.00 81.12 275 MET A C 1
ATOM 2242 O O . MET A 1 275 ? -6.579 9.308 -11.499 1.00 81.12 275 MET A O 1
ATOM 2246 N N . ALA A 1 276 ? -7.672 7.709 -10.354 1.00 81.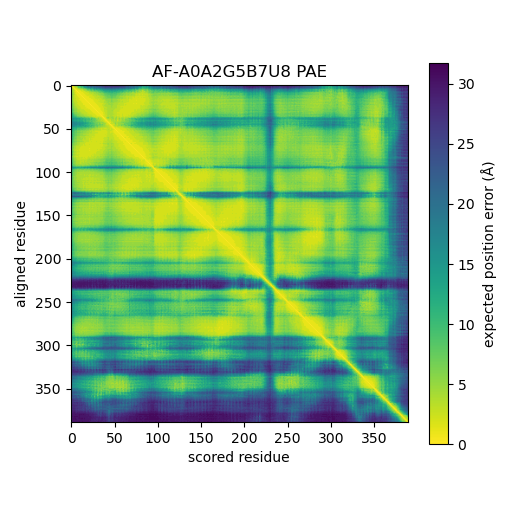56 276 ALA A N 1
ATOM 2247 C CA . ALA A 1 276 ? -6.580 6.743 -10.412 1.00 81.56 276 ALA A CA 1
ATOM 2248 C C . ALA A 1 276 ? -6.269 6.335 -11.864 1.00 81.56 276 ALA A C 1
ATOM 2250 O O . ALA A 1 276 ? -5.104 6.303 -12.242 1.00 81.56 276 ALA A O 1
ATOM 2251 N N . GLN A 1 277 ? -7.287 6.109 -12.705 1.00 88.69 277 GLN A N 1
ATOM 2252 C CA . GLN A 1 277 ? -7.087 5.789 -14.124 1.00 88.69 277 GLN A CA 1
ATOM 2253 C C . GLN A 1 277 ? -6.461 6.939 -14.905 1.00 88.69 277 GLN A C 1
ATOM 2255 O O . GLN A 1 277 ? -5.542 6.702 -15.686 1.00 88.69 277 GLN A O 1
ATOM 2260 N N . LEU A 1 278 ? -6.935 8.171 -14.690 1.00 86.44 278 LEU A N 1
ATOM 2261 C CA . LEU A 1 278 ? -6.354 9.361 -15.310 1.00 86.44 278 LEU A CA 1
ATOM 2262 C C . LEU A 1 278 ? -4.877 9.481 -14.947 1.00 86.44 278 LEU A C 1
ATOM 2264 O O . LEU A 1 278 ? -4.037 9.734 -15.804 1.00 86.44 278 LEU A O 1
ATOM 2268 N N . GLN A 1 279 ? -4.547 9.249 -13.684 1.00 82.62 279 GLN A N 1
ATOM 2269 C CA . GLN A 1 279 ? -3.167 9.264 -13.254 1.00 82.62 279 GLN A CA 1
ATOM 2270 C C . GLN A 1 279 ? -2.334 8.156 -13.899 1.00 82.62 279 GLN A C 1
ATOM 2272 O O . GLN A 1 279 ? -1.248 8.434 -14.400 1.00 82.62 279 GLN A O 1
ATOM 2277 N N . THR A 1 280 ? -2.797 6.906 -13.870 1.00 84.88 280 THR A N 1
ATOM 2278 C CA . THR A 1 280 ? -2.063 5.791 -14.480 1.00 84.88 280 THR A CA 1
ATOM 2279 C C . THR A 1 280 ? -1.840 6.043 -15.971 1.00 84.88 280 THR A C 1
ATOM 2281 O O . THR A 1 280 ? -0.754 5.775 -16.480 1.00 84.88 280 THR A O 1
ATOM 2284 N N . PHE A 1 281 ? -2.823 6.634 -16.656 1.00 89.00 281 PHE A N 1
ATOM 2285 C CA . PHE A 1 281 ? -2.678 7.080 -18.037 1.00 89.00 281 PHE A CA 1
ATOM 2286 C C . PHE A 1 281 ? -1.579 8.137 -18.183 1.00 89.00 281 PHE A C 1
ATOM 2288 O O . PHE A 1 281 ? -0.691 7.971 -19.013 1.00 89.00 281 PHE A O 1
ATOM 2295 N N . LEU A 1 282 ? -1.590 9.190 -17.356 1.00 85.25 282 LEU A N 1
ATOM 2296 C CA . LEU A 1 282 ? -0.563 10.236 -17.384 1.00 85.25 282 LEU A CA 1
ATOM 2297 C C . LEU A 1 282 ? 0.838 9.671 -17.123 1.00 85.25 282 LEU A C 1
ATOM 2299 O O . LEU A 1 282 ? 1.786 10.090 -17.783 1.00 85.25 282 LEU A O 1
ATOM 2303 N N . ILE A 1 283 ? 0.976 8.694 -16.221 1.00 82.75 283 ILE A N 1
ATOM 2304 C CA . ILE A 1 283 ? 2.249 8.007 -15.963 1.00 82.75 283 ILE A CA 1
ATOM 2305 C C . ILE A 1 283 ? 2.725 7.277 -17.221 1.00 82.75 283 ILE A C 1
ATOM 2307 O O . ILE A 1 283 ? 3.869 7.459 -17.628 1.00 82.75 283 ILE A O 1
ATOM 2311 N N . PHE A 1 284 ? 1.871 6.487 -17.875 1.00 85.31 284 PHE A N 1
ATOM 2312 C CA . PHE A 1 284 ? 2.281 5.783 -19.092 1.00 85.31 284 PHE A CA 1
ATOM 2313 C C . PHE A 1 284 ? 2.543 6.720 -20.267 1.00 85.31 284 PHE A C 1
ATOM 2315 O O . PHE A 1 284 ? 3.499 6.508 -21.010 1.00 85.31 284 PHE A O 1
ATOM 2322 N N . PHE A 1 285 ? 1.731 7.762 -20.420 1.00 85.94 285 PHE A N 1
ATOM 2323 C CA . PHE A 1 285 ? 1.904 8.763 -21.463 1.00 85.94 285 PHE A CA 1
ATOM 2324 C C . PHE A 1 285 ? 3.232 9.501 -21.296 1.00 85.94 285 PHE A C 1
ATOM 2326 O O . PHE A 1 285 ? 4.048 9.525 -22.212 1.00 85.94 285 PHE A O 1
ATOM 2333 N N . THR A 1 286 ? 3.502 10.027 -20.101 1.00 82.56 286 THR A N 1
ATOM 2334 C CA . THR A 1 286 ? 4.774 10.703 -19.826 1.00 82.56 286 THR A CA 1
ATOM 2335 C C . THR A 1 286 ? 5.953 9.747 -19.983 1.00 82.56 286 THR A C 1
ATOM 2337 O O . THR A 1 286 ? 6.921 10.105 -20.644 1.00 82.56 286 THR A O 1
ATOM 2340 N N . PHE A 1 287 ? 5.853 8.503 -19.502 1.00 81.00 287 PHE A N 1
ATOM 2341 C CA . PHE A 1 287 ? 6.881 7.485 -19.728 1.00 81.00 287 PHE A CA 1
ATOM 2342 C C . PHE A 1 287 ? 7.141 7.221 -21.220 1.00 81.00 287 PHE A C 1
ATOM 2344 O O . PHE A 1 287 ? 8.294 7.074 -21.622 1.00 81.00 287 PHE A O 1
ATOM 2351 N N . SER A 1 288 ? 6.102 7.220 -22.063 1.00 82.94 288 SER A N 1
ATOM 2352 C CA . SER A 1 288 ? 6.257 7.046 -23.514 1.00 82.94 288 SER A CA 1
ATOM 2353 C C . SER A 1 288 ? 7.044 8.170 -24.187 1.00 82.94 288 SER A C 1
ATOM 2355 O O . SER A 1 288 ? 7.732 7.916 -25.171 1.00 82.94 288 SER A O 1
ATOM 2357 N N . CYS A 1 289 ? 7.029 9.381 -23.624 1.00 81.00 289 CYS A N 1
ATOM 2358 C CA . CYS A 1 289 ? 7.857 10.483 -24.110 1.00 81.00 289 CYS A CA 1
ATOM 2359 C C . CYS A 1 289 ? 9.349 10.277 -23.795 1.00 81.00 289 CYS A C 1
ATOM 2361 O O . CYS A 1 289 ? 10.195 10.755 -24.543 1.00 81.00 289 CYS A O 1
ATOM 2363 N N . PHE A 1 290 ? 9.680 9.564 -22.709 1.00 74.31 290 PHE A N 1
ATOM 2364 C CA . PHE A 1 290 ? 11.064 9.368 -22.250 1.00 74.31 290 PHE A CA 1
ATOM 2365 C C . PHE A 1 290 ? 11.679 8.025 -22.666 1.00 74.31 290 PHE A C 1
ATOM 2367 O O . PHE A 1 290 ? 12.899 7.890 -22.659 1.00 74.31 290 PHE A O 1
ATOM 2374 N N . ILE A 1 291 ? 10.873 7.024 -23.033 1.00 71.75 291 ILE A N 1
ATOM 2375 C CA . ILE A 1 291 ? 11.364 5.670 -23.346 1.00 71.75 291 ILE A CA 1
ATOM 2376 C C . ILE A 1 291 ? 12.278 5.622 -24.580 1.00 71.75 291 ILE A C 1
ATOM 2378 O O . ILE A 1 291 ? 13.176 4.785 -24.648 1.00 71.75 291 ILE A O 1
ATOM 2382 N N . SER A 1 292 ? 12.057 6.523 -25.542 1.00 64.06 292 SER A N 1
ATOM 2383 C CA . SER A 1 292 ? 12.849 6.623 -26.773 1.00 64.06 292 SER A CA 1
ATOM 2384 C C . SER A 1 292 ? 14.258 7.164 -26.519 1.00 64.06 292 SER A C 1
ATOM 2386 O O . SER A 1 292 ? 15.135 7.017 -27.367 1.00 64.06 292 SER A O 1
ATOM 2388 N N . GLU A 1 293 ? 14.493 7.762 -25.349 1.00 66.25 293 GLU A N 1
ATOM 2389 C CA . GLU A 1 293 ? 15.769 8.358 -24.993 1.00 66.25 293 GLU A CA 1
ATOM 2390 C C . GLU A 1 293 ? 16.706 7.292 -24.401 1.00 66.25 293 GLU A C 1
ATOM 2392 O O . GLU A 1 293 ? 16.695 6.991 -23.201 1.00 66.25 293 GLU A O 1
ATOM 2397 N N . GLN A 1 294 ? 17.556 6.711 -25.255 1.00 63.59 294 GLN A N 1
ATOM 2398 C CA . GLN A 1 294 ? 18.582 5.733 -24.862 1.00 63.59 294 GLN A CA 1
ATOM 2399 C C . GLN A 1 294 ? 19.472 6.245 -23.715 1.00 63.59 294 GLN A C 1
ATOM 2401 O O . GLN A 1 294 ? 19.934 5.449 -22.890 1.00 63.59 294 GLN A O 1
ATOM 2406 N N . ALA A 1 295 ? 19.661 7.568 -23.615 1.00 62.41 295 ALA A N 1
ATOM 2407 C CA . ALA A 1 295 ? 20.434 8.204 -22.555 1.00 62.41 295 ALA A CA 1
ATOM 2408 C C . ALA A 1 295 ? 19.888 7.901 -21.149 1.00 62.41 295 ALA A C 1
ATOM 2410 O O . ALA A 1 295 ? 20.679 7.770 -20.211 1.00 62.41 295 ALA A O 1
ATOM 2411 N N . MET A 1 296 ? 18.574 7.700 -20.980 1.00 65.56 296 MET A N 1
ATOM 2412 C CA . MET A 1 296 ? 17.999 7.360 -19.674 1.00 65.56 296 MET A CA 1
ATOM 2413 C C . MET A 1 296 ? 18.418 5.952 -19.227 1.00 65.56 296 MET A C 1
ATOM 2415 O O . MET A 1 296 ? 18.913 5.780 -18.115 1.00 65.56 296 MET A O 1
ATOM 2419 N N . CYS A 1 297 ? 18.300 4.947 -20.099 1.00 66.44 297 CYS A N 1
ATOM 2420 C CA . CYS A 1 297 ? 18.686 3.566 -19.775 1.00 66.44 297 CYS A CA 1
ATOM 2421 C C . CYS A 1 297 ? 20.204 3.431 -19.559 1.00 66.44 297 CYS A C 1
ATOM 2423 O O . CYS A 1 297 ? 20.649 2.807 -18.590 1.00 66.44 297 CYS A O 1
ATOM 2425 N N . LEU A 1 298 ? 21.002 4.092 -20.403 1.00 67.44 298 LEU A N 1
ATOM 2426 C CA . LEU A 1 298 ? 22.462 4.129 -20.276 1.00 67.44 298 LEU A CA 1
ATOM 2427 C C . LEU A 1 298 ? 22.909 4.794 -18.966 1.00 67.44 298 LEU A C 1
ATOM 2429 O O . LEU A 1 298 ? 23.865 4.342 -18.330 1.00 67.44 298 LEU A O 1
ATOM 2433 N N . SER A 1 299 ? 22.187 5.820 -18.507 1.00 66.38 299 SER A N 1
ATOM 2434 C CA . SER A 1 299 ? 22.471 6.499 -17.235 1.00 66.38 299 SER A CA 1
ATOM 2435 C C . SER A 1 299 ? 22.322 5.581 -16.023 1.00 66.38 299 SER A C 1
ATOM 2437 O O . SER A 1 299 ? 23.012 5.754 -15.019 1.00 66.38 299 SER A O 1
ATOM 2439 N N . PHE A 1 300 ? 21.526 4.523 -16.128 1.00 67.44 300 PHE A N 1
ATOM 2440 C CA . PHE A 1 300 ? 21.421 3.505 -15.087 1.00 67.44 300 PHE A CA 1
ATOM 2441 C C . PHE A 1 300 ? 22.331 2.291 -15.318 1.00 67.44 300 PHE A C 1
ATOM 2443 O O . PHE A 1 300 ? 22.286 1.356 -14.542 1.00 67.44 300 PHE A O 1
ATOM 2450 N N . GLY A 1 301 ? 23.251 2.318 -16.292 1.00 62.44 301 GLY A N 1
ATOM 2451 C CA . GLY A 1 301 ? 24.217 1.225 -16.524 1.00 62.44 301 GLY A CA 1
ATOM 2452 C C . GLY A 1 301 ? 23.677 0.058 -17.343 1.00 62.44 301 GLY A C 1
ATOM 2453 O O . GLY A 1 301 ? 24.264 -1.025 -17.352 1.00 62.44 301 GLY A O 1
ATOM 2454 N N . MET A 1 302 ? 22.557 0.274 -18.023 1.00 66.25 302 MET A N 1
ATOM 2455 C CA . MET A 1 302 ? 21.946 -0.727 -18.877 1.00 66.25 302 MET A CA 1
ATOM 2456 C C . MET A 1 302 ? 22.445 -0.550 -20.311 1.00 66.25 302 MET A C 1
ATOM 2458 O O . MET A 1 302 ? 22.280 0.515 -20.900 1.00 66.25 302 MET A O 1
ATOM 2462 N N . HIS A 1 303 ? 23.051 -1.599 -20.871 1.00 62.78 303 HIS A N 1
ATOM 2463 C CA . HIS A 1 303 ? 23.444 -1.652 -22.287 1.00 62.78 303 HIS A CA 1
ATOM 2464 C C . HIS A 1 303 ? 22.308 -2.152 -23.194 1.00 62.78 303 HIS A C 1
ATOM 2466 O O . HIS A 1 303 ? 22.360 -1.990 -24.408 1.00 62.78 303 HIS A O 1
ATOM 2472 N N . THR A 1 304 ? 21.268 -2.734 -22.594 1.00 60.78 304 THR A N 1
ATOM 2473 C CA . THR A 1 304 ? 19.991 -3.070 -23.236 1.00 60.78 304 THR A CA 1
ATOM 2474 C C . THR A 1 304 ? 18.896 -2.148 -22.699 1.00 60.78 304 THR A C 1
ATOM 2476 O O . THR A 1 304 ? 19.057 -1.561 -21.631 1.00 60.78 304 THR A O 1
ATOM 2479 N N . THR A 1 305 ? 17.779 -2.001 -23.412 1.00 63.88 305 THR A N 1
ATOM 2480 C CA . THR A 1 305 ? 16.636 -1.163 -23.000 1.00 63.88 305 THR A CA 1
ATOM 2481 C C . THR A 1 305 ? 15.453 -2.013 -22.508 1.00 63.88 305 THR A C 1
ATOM 2483 O O . THR A 1 305 ? 14.380 -1.988 -23.115 1.00 63.88 305 THR A O 1
ATOM 2486 N N . PRO A 1 306 ? 15.583 -2.805 -21.419 1.00 66.31 306 PRO A N 1
ATOM 2487 C CA . PRO A 1 306 ? 14.439 -3.519 -20.881 1.00 66.31 306 PRO A CA 1
ATOM 2488 C C . PRO A 1 306 ? 13.454 -2.508 -20.299 1.00 66.31 306 PRO A C 1
ATOM 2490 O O . PRO A 1 306 ? 13.728 -1.792 -19.335 1.00 66.31 306 PRO A O 1
ATOM 2493 N N . ILE A 1 307 ? 12.274 -2.474 -20.903 1.00 70.12 307 ILE A N 1
ATOM 2494 C CA . ILE A 1 307 ? 11.254 -1.451 -20.668 1.00 70.12 307 ILE A CA 1
ATOM 2495 C C . ILE A 1 307 ? 10.776 -1.446 -19.205 1.00 70.12 307 ILE A C 1
ATOM 2497 O O . ILE A 1 307 ? 10.463 -0.391 -18.660 1.00 70.12 307 ILE A O 1
ATOM 2501 N N . ILE A 1 308 ? 10.829 -2.599 -18.525 1.00 69.88 308 ILE A N 1
ATOM 2502 C CA . ILE A 1 308 ? 10.549 -2.726 -17.084 1.00 69.88 308 ILE A CA 1
ATOM 2503 C C . ILE A 1 308 ? 11.477 -1.856 -16.242 1.00 69.88 308 ILE A C 1
ATOM 2505 O O . ILE A 1 308 ? 11.024 -1.206 -15.307 1.00 69.88 308 ILE A O 1
ATOM 2509 N N . ILE A 1 309 ? 12.774 -1.841 -16.543 1.00 68.62 309 ILE A N 1
ATOM 2510 C CA . ILE A 1 309 ? 13.747 -1.107 -15.729 1.00 68.62 309 ILE A CA 1
ATOM 2511 C C . ILE A 1 309 ? 13.549 0.396 -15.925 1.00 68.62 309 ILE A C 1
ATOM 2513 O O . ILE A 1 309 ? 13.548 1.145 -14.949 1.00 68.62 309 ILE A O 1
ATOM 2517 N N . GLY A 1 310 ? 13.269 0.822 -17.161 1.00 71.06 310 GLY A N 1
ATOM 2518 C CA . GLY A 1 310 ? 12.847 2.193 -17.449 1.00 71.06 310 GLY A CA 1
ATOM 2519 C C . GLY A 1 310 ? 11.603 2.596 -16.651 1.00 71.06 310 GLY A C 1
ATOM 2520 O O . GLY A 1 310 ? 11.592 3.667 -16.050 1.00 71.06 310 GLY A O 1
ATOM 2521 N N . LEU A 1 311 ? 10.594 1.721 -16.576 1.00 72.31 311 LEU A N 1
ATOM 2522 C CA . LEU A 1 311 ? 9.379 1.950 -15.788 1.00 72.31 311 LEU A CA 1
ATOM 2523 C C . LEU A 1 311 ? 9.647 2.035 -14.284 1.00 72.31 311 LEU A C 1
ATOM 2525 O O . LEU A 1 311 ? 9.058 2.884 -13.625 1.00 72.31 311 LEU A O 1
ATOM 2529 N N . ILE A 1 312 ? 10.531 1.196 -13.736 1.00 70.88 312 ILE A N 1
ATOM 2530 C CA . ILE A 1 312 ? 10.890 1.227 -12.309 1.00 70.88 312 ILE A CA 1
ATOM 2531 C C . ILE A 1 312 ? 11.528 2.574 -11.954 1.00 70.88 312 ILE A C 1
ATOM 2533 O O . ILE A 1 312 ? 11.095 3.224 -11.005 1.00 70.88 312 ILE A O 1
ATOM 2537 N N . TYR A 1 313 ? 12.509 3.036 -12.735 1.00 67.88 313 TYR A N 1
ATOM 2538 C CA . TYR A 1 313 ? 13.136 4.339 -12.495 1.00 67.88 313 TYR A CA 1
ATOM 2539 C C . TYR A 1 313 ? 12.173 5.504 -12.722 1.00 67.88 313 TYR A C 1
ATOM 2541 O O . TYR A 1 313 ? 12.198 6.473 -11.966 1.00 67.88 313 TYR A O 1
ATOM 2549 N N . PHE A 1 314 ? 11.287 5.399 -13.712 1.00 69.25 314 PHE A N 1
ATOM 2550 C CA . PHE A 1 314 ? 10.264 6.410 -13.948 1.00 69.25 314 PHE A CA 1
ATOM 2551 C C . PHE A 1 314 ? 9.243 6.484 -12.807 1.00 69.25 314 PHE A C 1
ATOM 2553 O O . PHE A 1 314 ? 8.855 7.570 -12.388 1.00 69.25 314 PHE A O 1
ATOM 2560 N N . TYR A 1 315 ? 8.853 5.339 -12.250 1.00 67.25 315 TYR A N 1
ATOM 2561 C CA . TYR A 1 315 ? 7.967 5.281 -11.092 1.00 67.25 315 TYR A CA 1
ATOM 2562 C C . TYR A 1 315 ? 8.617 5.893 -9.844 1.00 67.25 315 TYR A C 1
ATOM 2564 O O . TYR A 1 315 ? 7.947 6.601 -9.099 1.00 67.25 315 TYR A O 1
ATOM 2572 N N . LEU A 1 316 ? 9.928 5.702 -9.651 1.00 61.44 316 LEU A N 1
ATOM 2573 C CA . LEU A 1 316 ? 10.688 6.362 -8.579 1.00 61.44 316 LEU A CA 1
ATOM 2574 C C . LEU A 1 316 ? 10.764 7.892 -8.744 1.00 61.44 316 LEU A C 1
ATOM 2576 O O . LEU A 1 316 ? 10.914 8.603 -7.752 1.00 61.44 316 LEU A O 1
ATOM 2580 N N . LEU A 1 317 ? 10.673 8.400 -9.978 1.00 59.47 317 LEU A N 1
ATOM 2581 C CA . LEU A 1 317 ? 10.688 9.834 -10.288 1.00 59.47 317 LEU A CA 1
ATOM 2582 C C . LEU A 1 317 ? 9.320 10.505 -10.115 1.00 59.47 317 LEU A C 1
ATOM 2584 O O . LEU A 1 317 ? 9.255 11.709 -9.867 1.00 59.47 317 LEU A O 1
ATOM 2588 N N . GLN A 1 318 ? 8.229 9.753 -10.253 1.00 60.34 318 GLN A N 1
ATOM 2589 C CA . GLN A 1 318 ? 6.881 10.304 -10.168 1.00 60.34 318 GLN A CA 1
ATOM 2590 C C . GLN A 1 318 ? 6.466 10.509 -8.707 1.00 60.34 318 GLN A C 1
ATOM 2592 O O . GLN A 1 318 ? 5.926 9.618 -8.052 1.00 60.34 318 GLN A O 1
ATOM 2597 N N . PHE A 1 319 ? 6.703 11.724 -8.206 1.00 52.97 319 PHE A N 1
ATOM 2598 C CA . PHE A 1 319 ? 6.213 12.189 -6.913 1.00 52.97 319 PHE A CA 1
ATOM 2599 C C . PHE A 1 319 ? 4.949 13.036 -7.077 1.00 52.97 319 PHE A C 1
ATOM 2601 O O . PHE A 1 319 ? 4.912 13.988 -7.854 1.00 52.97 319 PHE A O 1
ATOM 2608 N N . GLY A 1 320 ? 3.924 12.715 -6.290 1.00 48.84 320 GLY A N 1
ATOM 2609 C CA . GLY A 1 320 ? 2.683 13.484 -6.236 1.00 48.84 320 GLY A CA 1
ATOM 2610 C C . GLY A 1 320 ? 1.467 12.583 -6.211 1.00 48.84 320 GLY A C 1
ATOM 2611 O O . GLY A 1 320 ? 0.683 12.572 -7.156 1.00 48.84 320 GLY A O 1
ATOM 2612 N N . ASN A 1 321 ? 1.303 11.819 -5.131 1.00 44.81 321 ASN A N 1
ATOM 2613 C CA . ASN A 1 321 ? 0.110 11.011 -4.992 1.00 44.81 321 ASN A CA 1
ATOM 2614 C C . ASN A 1 321 ? -0.430 10.968 -3.579 1.00 44.81 321 ASN A C 1
ATOM 2616 O O . ASN A 1 321 ? -0.043 10.103 -2.811 1.00 44.81 321 ASN A O 1
ATOM 2620 N N . ASN A 1 322 ? -1.300 11.934 -3.270 1.00 47.50 322 ASN A N 1
ATOM 2621 C CA . ASN A 1 322 ? -2.354 11.873 -2.251 1.00 47.50 322 ASN A CA 1
ATOM 2622 C C . ASN A 1 322 ? -3.099 13.220 -2.213 1.00 47.50 322 ASN A C 1
ATOM 2624 O O . ASN A 1 322 ? -3.017 13.950 -1.238 1.00 47.50 322 ASN A O 1
ATOM 2628 N N . LEU A 1 323 ? -3.813 13.622 -3.270 1.00 42.72 323 LEU A N 1
ATOM 2629 C CA . LEU A 1 323 ? -4.584 14.883 -3.214 1.00 42.72 323 LEU A CA 1
ATOM 2630 C C . LEU A 1 323 ? -6.095 14.722 -3.071 1.00 42.72 323 LEU A C 1
ATOM 2632 O O . LEU A 1 323 ? -6.791 15.725 -2.960 1.00 42.72 323 LEU A O 1
ATOM 2636 N N . VAL A 1 324 ? -6.632 13.500 -3.004 1.00 45.78 324 VAL A N 1
ATOM 2637 C CA . VAL A 1 324 ? -8.081 13.343 -3.223 1.00 45.78 324 VAL A CA 1
ATOM 2638 C C . VAL A 1 324 ? -8.868 12.631 -2.121 1.00 45.78 324 VAL A C 1
ATOM 2640 O O . VAL A 1 324 ? -10.082 12.470 -2.224 1.00 45.78 324 VAL A O 1
ATOM 2643 N N . SER A 1 325 ? -8.257 12.277 -0.994 1.00 45.69 325 SER A N 1
ATOM 2644 C CA . SER A 1 325 ? -8.994 11.534 0.040 1.00 45.69 325 SER A CA 1
ATOM 2645 C C . SER A 1 325 ? -10.023 12.368 0.829 1.00 45.69 325 SER A C 1
ATOM 2647 O O . SER A 1 325 ? -10.904 11.781 1.451 1.00 45.69 325 SER A O 1
ATOM 2649 N N . ARG A 1 326 ? -9.982 13.715 0.801 1.00 43.16 326 ARG A N 1
ATOM 2650 C CA . ARG A 1 326 ? -10.740 14.545 1.770 1.00 43.16 326 ARG A CA 1
ATOM 2651 C C . ARG A 1 326 ? -11.882 15.431 1.262 1.00 43.16 326 ARG A C 1
ATOM 2653 O O . ARG A 1 326 ? -12.664 15.878 2.094 1.00 43.16 326 ARG A O 1
ATOM 2660 N N . ILE A 1 327 ? -12.095 15.648 -0.041 1.00 38.12 327 ILE A N 1
ATOM 2661 C CA . ILE A 1 327 ? -13.165 16.567 -0.538 1.00 38.12 327 ILE A CA 1
ATOM 2662 C C . ILE A 1 327 ? -14.577 15.916 -0.459 1.00 38.12 327 ILE A C 1
ATOM 2664 O O . ILE A 1 327 ? -15.495 16.173 -1.231 1.00 38.12 327 ILE A O 1
ATOM 2668 N N . SER A 1 328 ? -14.779 14.994 0.479 1.00 39.88 328 SER A N 1
ATOM 2669 C CA . SER A 1 328 ? -15.761 13.919 0.369 1.00 39.88 328 SER A CA 1
ATOM 2670 C C . SER A 1 328 ? -16.686 13.764 1.582 1.00 39.88 328 SER A C 1
ATOM 2672 O O . SER A 1 328 ? -17.253 12.698 1.781 1.00 39.88 328 SER A O 1
ATOM 2674 N N . SER A 1 329 ? -16.907 14.788 2.399 1.00 36.59 329 SER A N 1
ATOM 2675 C CA . SER A 1 329 ? -17.925 14.728 3.467 1.00 36.59 329 SER A CA 1
ATOM 2676 C C . SER A 1 329 ? -18.081 16.126 4.048 1.00 36.59 329 SER A C 1
ATOM 2678 O O . SER A 1 329 ? -17.087 16.745 4.375 1.00 36.59 329 SER A O 1
ATOM 2680 N N . LEU A 1 330 ? -19.267 16.733 4.118 1.00 39.00 330 LEU A N 1
ATOM 2681 C CA . LEU A 1 330 ? -20.295 16.421 5.111 1.00 39.00 330 LEU A CA 1
ATOM 2682 C C . LEU A 1 330 ? -21.673 16.894 4.594 1.00 39.00 330 LEU A C 1
ATOM 2684 O O . LEU A 1 330 ? -21.940 18.092 4.537 1.00 39.00 330 LEU A O 1
ATOM 2688 N N . LYS A 1 331 ? -22.593 15.978 4.255 1.00 39.06 331 LYS A N 1
ATOM 2689 C CA . LYS A 1 331 ? -24.037 16.300 4.256 1.00 39.06 331 LYS A CA 1
ATOM 2690 C C . LYS A 1 331 ? -24.677 15.560 5.428 1.00 39.06 331 LYS A C 1
ATOM 2692 O O . LYS A 1 331 ? -24.540 14.346 5.543 1.00 39.06 331 LYS A O 1
ATOM 2697 N N . LYS A 1 332 ? -25.292 16.337 6.323 1.00 45.88 332 LYS A N 1
ATOM 2698 C CA . LYS A 1 332 ? -25.762 15.951 7.659 1.00 45.88 332 LYS A CA 1
ATOM 2699 C C . LYS A 1 332 ? -26.992 15.039 7.562 1.00 45.88 332 LYS A C 1
ATOM 2701 O O . LYS A 1 332 ? -28.085 15.520 7.300 1.00 45.88 332 LYS A O 1
ATOM 2706 N N . LEU A 1 333 ? -26.823 13.742 7.829 1.00 48.75 333 LEU A N 1
ATOM 2707 C CA . LEU A 1 333 ? -27.916 12.758 7.953 1.00 48.75 333 LEU A CA 1
ATOM 2708 C C . LEU A 1 333 ? -28.638 12.818 9.320 1.00 48.75 333 LEU A C 1
ATOM 2710 O O . LEU A 1 333 ? -29.251 11.845 9.734 1.00 48.75 333 LEU A O 1
ATOM 2714 N N . GLY A 1 334 ? -28.526 13.911 10.082 1.00 57.06 334 GLY A N 1
ATOM 2715 C CA . GLY A 1 334 ? -29.153 14.037 11.410 1.00 57.06 334 GLY A CA 1
ATOM 2716 C C . GLY A 1 334 ? -28.522 13.193 12.536 1.00 57.06 334 GLY A C 1
ATOM 2717 O O . GLY A 1 334 ? -28.703 13.525 13.700 1.00 57.06 334 GLY A O 1
ATOM 2718 N N . TYR A 1 335 ? -27.696 12.188 12.221 1.00 58.09 335 TYR A N 1
ATOM 2719 C CA . TYR A 1 335 ? -26.993 11.325 13.191 1.00 58.09 335 TYR A CA 1
ATOM 2720 C C . TYR A 1 335 ? -25.627 11.857 13.666 1.00 58.09 335 TYR A C 1
ATOM 2722 O O . TYR A 1 335 ? -24.765 11.089 14.088 1.00 58.09 335 TYR A O 1
ATOM 2730 N N . GLY A 1 336 ? -25.377 13.168 13.575 1.00 64.31 336 GLY A N 1
ATOM 2731 C CA . GLY A 1 336 ? -24.035 13.736 13.790 1.00 64.31 336 GLY A CA 1
ATOM 2732 C C . GLY A 1 336 ? -23.436 13.425 15.167 1.00 64.31 336 GLY A C 1
ATOM 2733 O O . GLY A 1 336 ? -22.257 13.092 15.265 1.00 64.31 336 GLY A O 1
ATOM 2734 N N . LYS A 1 337 ? -24.259 13.457 16.224 1.00 68.38 337 LYS A N 1
ATOM 2735 C CA . LYS A 1 337 ? -23.812 13.148 17.593 1.00 68.38 337 LYS A CA 1
ATOM 2736 C C . LYS A 1 337 ? -23.471 11.664 17.766 1.00 68.38 337 LYS A C 1
ATOM 2738 O O . LYS A 1 337 ? -22.450 11.341 18.361 1.00 68.38 337 LYS A O 1
ATOM 2743 N N . GLN A 1 338 ? -24.296 10.770 17.217 1.00 72.25 338 GLN A N 1
ATOM 2744 C CA . GLN A 1 338 ? -24.093 9.319 17.286 1.00 72.25 338 GLN A CA 1
ATOM 2745 C C . GLN A 1 338 ? -22.878 8.885 16.461 1.00 72.25 338 GLN A C 1
ATOM 2747 O O . GLN A 1 338 ? -22.092 8.061 16.918 1.00 72.25 338 GLN A O 1
ATOM 2752 N N . LEU A 1 339 ? -22.688 9.485 15.282 1.00 69.19 339 LEU A N 1
ATOM 2753 C CA . LEU A 1 339 ? -21.522 9.237 14.437 1.00 69.19 339 LEU A CA 1
ATOM 2754 C C . LEU A 1 339 ? -20.230 9.686 15.130 1.00 69.19 339 LEU A C 1
ATOM 2756 O O . LEU A 1 339 ? -19.280 8.914 15.196 1.00 69.19 339 LEU A O 1
ATOM 2760 N N . SER A 1 340 ? -20.208 10.899 15.693 1.00 67.06 340 SER A N 1
ATOM 2761 C CA . SER A 1 340 ? -19.045 11.408 16.429 1.00 67.06 340 SER A CA 1
ATOM 2762 C C . SER A 1 340 ? -18.699 10.523 17.627 1.00 67.06 340 SER A C 1
ATOM 2764 O O . SER A 1 340 ? -17.536 10.167 17.798 1.00 67.06 340 SER A O 1
ATOM 2766 N N . SER A 1 341 ? -19.699 10.101 18.409 1.00 70.94 341 SER A N 1
ATOM 2767 C CA . SER A 1 341 ? -19.476 9.198 19.541 1.00 70.94 341 SER A CA 1
ATOM 2768 C C . SER A 1 341 ? -18.906 7.847 19.099 1.00 70.94 341 SER A C 1
ATOM 2770 O O . SER A 1 341 ? -17.941 7.372 19.694 1.00 70.94 341 SER A O 1
ATOM 2772 N N . CYS A 1 342 ? -19.433 7.269 18.015 1.00 70.12 342 CYS A N 1
ATOM 2773 C CA . CYS A 1 342 ? -18.924 6.019 17.460 1.00 70.12 342 CYS A CA 1
ATOM 2774 C C . CYS A 1 342 ? -17.473 6.152 16.983 1.00 70.12 342 CYS A C 1
ATOM 2776 O O . CYS A 1 342 ? -16.639 5.326 17.331 1.00 70.12 342 CYS A O 1
ATOM 2778 N N . ILE A 1 343 ? -17.149 7.209 16.230 1.00 71.69 343 ILE A N 1
ATOM 2779 C CA . ILE A 1 343 ? -15.785 7.459 15.738 1.00 71.69 343 ILE A CA 1
ATOM 2780 C C . ILE A 1 343 ? -14.811 7.608 16.910 1.00 71.69 343 ILE A C 1
ATOM 2782 O O . ILE A 1 343 ? -13.729 7.031 16.874 1.00 71.69 343 ILE A O 1
ATOM 2786 N N . ILE A 1 344 ? -15.203 8.317 17.973 1.00 71.00 344 ILE A N 1
ATOM 2787 C CA . ILE A 1 344 ? -14.377 8.463 19.177 1.00 71.00 344 ILE A CA 1
ATOM 2788 C C . ILE A 1 344 ? -14.132 7.101 19.840 1.00 71.00 344 ILE A C 1
ATOM 2790 O O . ILE A 1 344 ? -12.984 6.791 20.151 1.00 71.00 344 ILE A O 1
ATOM 2794 N N . LYS A 1 345 ? -15.164 6.261 20.001 1.00 72.31 345 LYS A N 1
ATOM 2795 C CA . LYS A 1 345 ? -15.004 4.896 20.536 1.00 72.31 345 LYS A CA 1
ATOM 2796 C C . LYS A 1 345 ? -14.056 4.062 19.681 1.00 72.31 345 LYS A C 1
ATOM 2798 O O . LYS A 1 345 ? -13.131 3.462 20.210 1.00 72.31 345 LYS A O 1
ATOM 2803 N N . LEU A 1 346 ? -14.219 4.095 18.360 1.00 72.75 346 LEU A N 1
ATOM 2804 C CA . LEU A 1 346 ? -13.321 3.394 17.443 1.00 72.75 346 LEU A CA 1
ATOM 2805 C C . LEU A 1 346 ? -11.888 3.909 17.526 1.00 72.75 346 LEU A C 1
ATOM 2807 O O . LEU A 1 346 ? -10.947 3.131 17.403 1.00 72.75 346 LEU A O 1
ATOM 2811 N N . GLN A 1 347 ? -11.701 5.206 17.740 1.00 71.81 347 GLN A N 1
ATOM 2812 C CA . GLN A 1 347 ? -10.376 5.792 17.871 1.00 71.81 347 GLN A CA 1
ATOM 2813 C C . GLN A 1 347 ? -9.693 5.386 19.182 1.00 71.81 347 GLN A C 1
ATOM 2815 O O . GLN A 1 347 ? -8.495 5.103 19.168 1.00 71.81 347 GLN A O 1
ATOM 2820 N N . ILE A 1 348 ? -10.459 5.316 20.277 1.00 70.56 348 ILE A N 1
ATOM 2821 C CA . ILE A 1 348 ? -10.018 4.812 21.584 1.00 70.56 348 ILE A CA 1
ATOM 2822 C C . ILE A 1 348 ? -9.601 3.346 21.473 1.00 70.56 348 ILE A C 1
ATOM 2824 O O . ILE A 1 348 ? -8.474 3.007 21.825 1.00 70.56 348 ILE A O 1
ATOM 2828 N N . GLU A 1 349 ? -10.481 2.501 20.937 1.00 72.81 349 GLU A N 1
ATOM 2829 C CA . GLU A 1 349 ? -10.240 1.063 20.799 1.00 72.81 349 GLU A CA 1
ATOM 2830 C C . GLU A 1 349 ? -9.026 0.798 19.908 1.00 72.81 349 GLU A C 1
ATOM 2832 O O . GLU A 1 349 ? -8.132 0.049 20.283 1.00 72.81 349 GLU A O 1
ATOM 2837 N N . ASN A 1 350 ? -8.918 1.497 18.773 1.00 72.06 350 ASN A N 1
ATOM 2838 C CA . ASN A 1 350 ? -7.775 1.375 17.866 1.00 72.06 350 ASN A CA 1
ATOM 2839 C C . ASN A 1 350 ? -6.506 2.097 18.358 1.00 72.06 350 ASN A C 1
ATOM 2841 O O . ASN A 1 350 ? -5.535 2.168 17.596 1.00 72.06 350 ASN A O 1
ATOM 2845 N N . LYS A 1 351 ? -6.518 2.697 19.563 1.00 68.81 351 LYS A N 1
ATOM 2846 C CA . LYS A 1 351 ? -5.424 3.509 20.137 1.00 68.81 351 LYS A CA 1
ATOM 2847 C C . LYS A 1 351 ? -4.823 4.499 19.132 1.00 68.81 351 LYS A C 1
ATOM 2849 O O . LYS A 1 351 ? -3.620 4.740 19.083 1.00 68.81 351 LYS A O 1
ATOM 2854 N N . SER A 1 352 ? -5.668 5.039 18.262 1.00 67.38 352 SER A N 1
ATOM 2855 C CA . SER A 1 352 ? -5.238 5.879 17.150 1.00 67.38 352 SER A CA 1
ATOM 2856 C C . SER A 1 352 ? -4.895 7.279 17.648 1.00 67.38 352 SER A C 1
ATOM 2858 O O . SER A 1 352 ? -5.556 7.792 18.547 1.00 67.38 352 SER A O 1
ATOM 2860 N N . ALA A 1 353 ? -3.878 7.911 17.052 1.00 63.38 353 ALA A N 1
ATOM 2861 C CA . ALA A 1 353 ? -3.398 9.228 17.470 1.00 63.38 353 ALA A CA 1
ATOM 2862 C C . ALA A 1 353 ? -4.550 10.243 17.559 1.00 63.38 353 ALA A C 1
ATOM 2864 O O . ALA A 1 353 ? -5.294 10.435 16.599 1.00 63.38 353 ALA A O 1
ATOM 2865 N N . ILE A 1 354 ? -4.710 10.876 18.724 1.00 63.00 354 ILE A N 1
ATOM 2866 C CA . ILE A 1 354 ? -5.873 11.730 19.013 1.00 63.00 354 ILE A CA 1
ATOM 2867 C C . ILE A 1 354 ? -5.610 13.199 18.641 1.00 63.00 354 ILE A C 1
ATOM 2869 O O . ILE A 1 354 ? -6.540 13.951 18.363 1.00 63.00 354 ILE A O 1
ATOM 2873 N N . ASN A 1 355 ? -4.337 13.587 18.552 1.00 64.25 355 ASN A N 1
ATOM 2874 C CA . ASN A 1 355 ? -3.902 14.912 18.121 1.00 64.25 355 ASN A CA 1
ATOM 2875 C C . ASN A 1 355 ? -2.859 14.793 16.993 1.00 64.25 355 ASN A C 1
ATOM 2877 O O . ASN A 1 355 ? -1.658 14.916 17.249 1.00 64.25 355 ASN A O 1
ATOM 2881 N N . PRO A 1 356 ? -3.271 14.467 15.754 1.00 58.81 356 PRO A N 1
ATOM 2882 C CA . PRO A 1 356 ? -2.333 14.408 14.643 1.00 58.81 356 PRO A CA 1
ATOM 2883 C C . PRO A 1 356 ? -1.804 15.810 14.317 1.00 58.81 356 PRO A C 1
ATOM 2885 O O . PRO A 1 356 ? -2.555 16.785 14.311 1.00 58.81 356 PRO A O 1
ATOM 2888 N N . TYR A 1 357 ? -0.511 15.907 13.998 1.00 54.28 357 TYR A N 1
ATOM 2889 C CA . TYR A 1 357 ? 0.112 17.162 13.574 1.00 54.28 357 TYR A CA 1
ATOM 2890 C C . TYR A 1 357 ? -0.661 17.775 12.381 1.00 54.28 357 TYR A C 1
ATOM 2892 O O . TYR A 1 357 ? -0.915 17.057 11.409 1.00 54.28 357 TYR A O 1
ATOM 2900 N N . PRO A 1 358 ? -1.018 19.078 12.393 1.00 54.41 358 PRO A N 1
ATOM 2901 C CA . PRO A 1 358 ? -1.930 19.675 11.408 1.00 54.41 358 PRO A CA 1
ATOM 2902 C C . PRO A 1 358 ? -1.534 19.454 9.944 1.00 54.41 358 PRO A C 1
ATOM 2904 O O . PRO A 1 358 ? -2.395 19.227 9.098 1.00 54.41 358 PRO A O 1
ATOM 2907 N N . LEU A 1 359 ? -0.230 19.446 9.645 1.00 48.62 359 LEU A N 1
ATOM 2908 C CA . LEU A 1 359 ? 0.275 19.216 8.289 1.00 48.62 359 LEU A CA 1
ATOM 2909 C C . LEU A 1 359 ? 0.113 17.754 7.834 1.00 48.62 359 LEU A C 1
ATOM 2911 O O . LEU A 1 359 ? -0.147 17.500 6.665 1.00 48.62 359 LEU A O 1
ATOM 2915 N N . LEU A 1 360 ? 0.206 16.798 8.763 1.00 49.97 360 LEU A N 1
ATOM 2916 C CA . LEU A 1 360 ? -0.120 15.383 8.528 1.00 49.97 360 LEU A CA 1
ATOM 2917 C C . LEU A 1 360 ? -1.643 15.157 8.443 1.00 49.97 360 LEU A C 1
ATOM 2919 O O . LEU A 1 360 ? -2.113 14.140 7.940 1.00 49.97 360 LEU A O 1
ATOM 2923 N N . GLY A 1 361 ? -2.423 16.134 8.907 1.00 43.94 361 GLY A N 1
ATOM 2924 C CA . GLY A 1 361 ? -3.856 16.241 8.672 1.00 43.94 361 GLY A CA 1
ATOM 2925 C C . GLY A 1 361 ? -4.224 16.794 7.291 1.00 43.94 361 GLY A C 1
ATOM 2926 O O . GLY A 1 361 ? -5.403 16.797 6.961 1.00 43.94 361 GLY A O 1
ATOM 2927 N N . LEU A 1 362 ? -3.277 17.246 6.463 1.00 39.12 362 LEU A N 1
ATOM 2928 C CA . LEU A 1 362 ? -3.592 17.686 5.102 1.00 39.12 362 LEU A CA 1
ATOM 2929 C C . LEU A 1 362 ? -3.939 16.487 4.197 1.00 39.12 362 LEU A C 1
ATOM 2931 O O . LEU A 1 362 ? -3.496 15.366 4.462 1.00 39.12 362 LEU A O 1
ATOM 2935 N N . PRO A 1 363 ? -4.696 16.702 3.101 1.00 35.53 363 PRO A N 1
ATOM 2936 C CA . PRO A 1 363 ? -5.045 15.651 2.137 1.00 35.53 363 PRO A CA 1
ATOM 2937 C C . PRO A 1 363 ? -3.840 14.826 1.659 1.00 35.53 363 PRO A C 1
ATOM 2939 O O . PRO A 1 363 ? -3.983 13.624 1.455 1.00 35.53 363 PRO A O 1
ATOM 2942 N N . LEU A 1 364 ? -2.666 15.471 1.596 1.00 31.80 364 LEU A N 1
ATOM 2943 C CA . LEU A 1 364 ? -1.358 14.914 1.235 1.00 31.80 364 LEU A CA 1
ATOM 2944 C C . LEU A 1 364 ? -0.892 13.736 2.110 1.00 31.80 364 LEU A C 1
ATOM 2946 O O . LEU A 1 364 ? -0.107 12.921 1.635 1.00 31.80 364 LEU A O 1
ATOM 2950 N N . PHE A 1 365 ? -1.366 13.620 3.356 1.00 40.62 365 PHE A N 1
ATOM 2951 C CA . PHE A 1 365 ? -0.747 12.747 4.367 1.00 40.62 365 PHE A CA 1
ATOM 2952 C C . PHE A 1 365 ? -1.740 11.971 5.259 1.00 40.62 365 PHE A C 1
ATOM 2954 O O . PHE A 1 365 ? -1.372 11.434 6.305 1.00 40.62 365 PHE A O 1
ATOM 2961 N N . ALA A 1 366 ? -3.018 11.913 4.879 1.00 36.88 366 ALA A N 1
ATOM 2962 C CA . ALA A 1 366 ? -4.086 11.504 5.787 1.00 36.88 366 ALA A CA 1
ATOM 2963 C C . ALA A 1 366 ? -4.034 10.021 6.229 1.00 36.88 366 ALA A C 1
ATOM 2965 O O . ALA A 1 366 ? -4.271 9.111 5.436 1.00 36.88 366 ALA A O 1
ATOM 2966 N N . SER A 1 367 ? -3.876 9.806 7.543 1.00 33.25 367 SER A N 1
ATOM 2967 C CA . SER A 1 367 ? -4.373 8.621 8.265 1.00 33.25 367 SER A CA 1
ATOM 2968 C C . SER A 1 367 ? -5.667 8.950 9.036 1.00 33.25 367 SER A C 1
ATOM 2970 O O . SER A 1 367 ? -6.020 10.122 9.210 1.00 33.25 367 SER A O 1
ATOM 2972 N N . ALA A 1 368 ? -6.381 7.916 9.499 1.00 27.41 368 ALA A N 1
ATOM 2973 C CA . ALA A 1 368 ? -7.712 7.964 10.129 1.00 27.41 368 ALA A CA 1
ATOM 2974 C C . ALA A 1 368 ? -7.883 8.968 11.298 1.00 27.41 368 ALA A C 1
ATOM 2976 O O . ALA A 1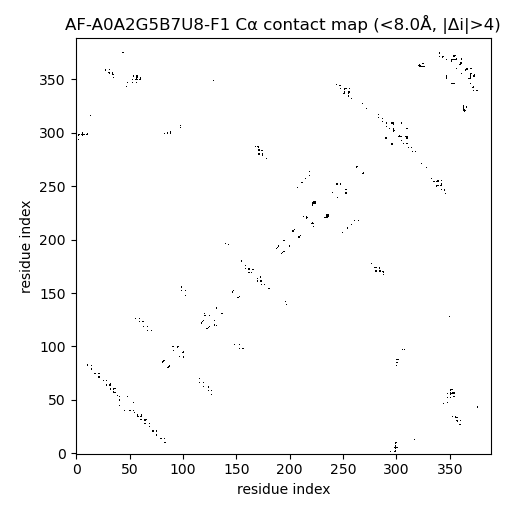 368 ? -9.003 9.373 11.598 1.00 27.41 368 ALA A O 1
ATOM 2977 N N . ALA A 1 369 ? -6.790 9.432 11.911 1.00 29.14 369 ALA A N 1
ATOM 2978 C CA . ALA A 1 369 ? -6.781 10.374 13.034 1.00 29.14 369 ALA A CA 1
ATOM 2979 C C . ALA A 1 369 ? -7.472 11.729 12.753 1.00 29.14 369 ALA A C 1
ATOM 2981 O O . ALA A 1 369 ? -7.926 12.400 13.678 1.00 29.14 369 ALA A O 1
ATOM 2982 N N . GLY A 1 370 ? -7.574 12.146 11.485 1.00 28.72 370 GLY A N 1
ATOM 2983 C CA . GLY A 1 370 ? -8.166 13.435 11.110 1.00 28.72 370 GLY A CA 1
ATOM 2984 C C . GLY A 1 370 ? -9.697 13.505 11.118 1.00 28.72 370 GLY A C 1
ATOM 2985 O O . GLY A 1 370 ? -10.234 14.604 11.038 1.00 28.72 370 GLY A O 1
ATOM 2986 N N . GLN A 1 371 ? -10.410 12.376 11.210 1.00 31.23 371 GLN A N 1
ATOM 2987 C CA . GLN A 1 371 ? -11.881 12.378 11.209 1.00 31.23 371 GLN A CA 1
ATOM 2988 C C . GLN A 1 371 ? -12.486 12.839 12.545 1.00 31.23 371 GLN A C 1
ATOM 2990 O O . GLN A 1 371 ? -13.579 13.408 12.555 1.00 31.23 371 GLN A O 1
ATOM 2995 N N . ALA A 1 372 ? -11.794 12.635 13.672 1.00 29.89 372 ALA A N 1
ATOM 2996 C CA . ALA A 1 372 ? -12.331 13.015 14.977 1.00 29.89 372 ALA A CA 1
ATOM 2997 C C . ALA A 1 372 ? -12.216 14.511 15.278 1.00 29.89 372 ALA A C 1
ATOM 2999 O O . ALA A 1 372 ? -13.165 15.077 15.818 1.00 29.89 372 ALA A O 1
ATOM 3000 N N . SER A 1 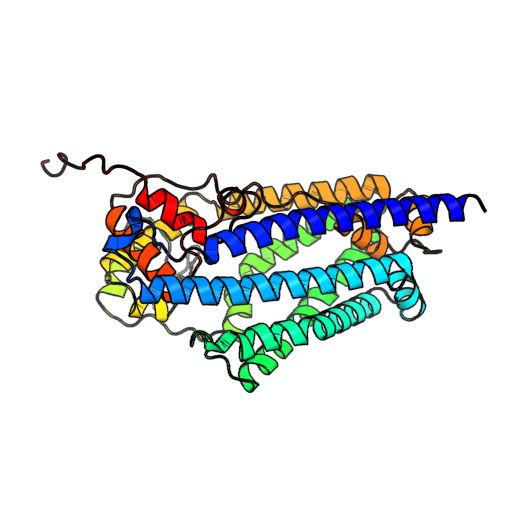373 ? -11.112 15.176 14.917 1.00 26.06 373 SER A N 1
ATOM 3001 C CA . SER A 1 373 ? -10.902 16.583 15.299 1.00 26.06 373 SER A CA 1
ATOM 3002 C C . SER A 1 373 ? -11.905 17.541 14.640 1.00 26.06 373 SER A C 1
ATOM 3004 O O . SER A 1 373 ? -12.378 18.468 15.295 1.00 26.06 373 SER A O 1
ATOM 3006 N N . GLU A 1 374 ? -12.316 17.284 13.394 1.00 25.95 374 GLU A N 1
ATOM 3007 C CA . GLU A 1 374 ? -13.341 18.085 12.705 1.00 25.95 374 GLU A CA 1
ATOM 3008 C C . GLU A 1 374 ? -14.756 17.848 13.252 1.00 25.95 374 GLU A C 1
ATOM 3010 O O . GLU A 1 374 ? -15.564 18.777 13.292 1.00 25.95 374 GLU A O 1
ATOM 3015 N N . CYS A 1 375 ? -15.064 16.634 13.726 1.00 28.39 375 CYS A N 1
ATOM 3016 C CA . CYS A 1 375 ? -16.362 16.346 14.344 1.00 28.39 375 CYS A CA 1
ATOM 3017 C C . CYS A 1 375 ? -16.521 17.025 15.713 1.00 28.39 375 CYS A C 1
ATOM 3019 O O . CYS A 1 375 ? -17.635 17.376 16.095 1.00 28.39 375 CYS A O 1
ATOM 3021 N N . ILE A 1 376 ? -15.416 17.224 16.436 1.00 31.83 376 ILE A N 1
ATOM 3022 C CA . ILE A 1 376 ? -15.398 17.823 17.777 1.00 31.83 376 ILE A CA 1
ATOM 3023 C C . ILE A 1 376 ? -15.512 19.363 17.716 1.00 31.83 376 ILE A C 1
ATOM 3025 O O . ILE A 1 376 ? -15.975 19.981 18.672 1.00 31.83 376 ILE A O 1
ATOM 3029 N N . GLY A 1 377 ? -15.145 19.990 16.591 1.00 24.27 377 GLY A N 1
ATOM 3030 C CA . GLY A 1 377 ? -15.092 21.451 16.438 1.00 24.27 377 GLY A CA 1
ATOM 3031 C C . GLY A 1 377 ? -16.316 22.131 15.808 1.00 24.27 377 GLY A C 1
ATOM 3032 O O . GLY A 1 377 ? -16.316 23.355 15.695 1.00 24.27 377 GLY A O 1
ATOM 3033 N N . GLN A 1 378 ? -17.351 21.400 15.373 1.00 23.44 378 GLN A N 1
ATOM 3034 C CA . GLN A 1 378 ? -18.521 22.032 14.746 1.00 23.44 378 GLN A CA 1
ATOM 3035 C C . GLN A 1 378 ? -19.637 22.322 15.763 1.00 23.44 378 GLN A C 1
ATOM 3037 O O . GLN A 1 378 ? -20.188 21.381 16.341 1.00 23.44 378 GLN A O 1
ATOM 3042 N N . PRO A 1 379 ? -20.040 23.597 15.955 1.00 22.88 379 PRO A N 1
ATOM 3043 C CA . PRO A 1 379 ? -21.148 23.929 16.836 1.00 22.88 379 PRO A CA 1
ATOM 3044 C C . PRO A 1 379 ? -22.436 23.256 16.353 1.00 22.88 379 PRO A C 1
ATOM 3046 O O . PRO A 1 379 ? -22.803 23.279 15.173 1.00 22.88 379 PRO A O 1
ATOM 3049 N N . THR A 1 380 ? -23.135 22.644 17.305 1.00 32.09 380 THR A N 1
ATOM 3050 C CA . THR A 1 380 ? -24.494 22.137 17.155 1.00 32.09 380 THR A CA 1
ATOM 3051 C C . THR A 1 380 ? -25.414 23.270 16.704 1.00 32.09 380 THR A C 1
ATOM 3053 O O . THR A 1 380 ? -25.817 24.093 17.519 1.00 32.09 380 THR A O 1
ATOM 3056 N N . CYS A 1 381 ? -25.784 23.309 15.425 1.00 22.69 381 CYS A N 1
ATOM 3057 C CA . CYS A 1 381 ? -26.933 24.099 14.987 1.00 22.69 381 CYS A CA 1
ATOM 3058 C C . CYS A 1 381 ? -28.170 23.197 15.018 1.00 22.69 381 CYS A C 1
ATOM 3060 O O . CYS A 1 381 ? -28.178 22.118 14.419 1.00 22.69 381 CYS A O 1
ATOM 3062 N N . GLY A 1 382 ? -29.142 23.607 15.832 1.00 22.38 382 GLY A N 1
ATOM 3063 C CA . GLY A 1 382 ? -30.252 22.800 16.315 1.00 22.38 382 GLY A CA 1
ATOM 3064 C C . GLY A 1 382 ? -31.207 22.306 15.233 1.00 22.38 382 GLY A C 1
ATOM 3065 O O . GLY A 1 382 ? -31.509 22.994 14.266 1.00 22.38 382 GLY A O 1
ATOM 3066 N N . PHE A 1 383 ? -31.729 21.105 15.465 1.00 26.03 383 PHE A N 1
ATOM 3067 C CA . PHE A 1 383 ? -32.944 20.603 14.840 1.00 26.03 383 PHE A CA 1
ATOM 3068 C C . PHE A 1 383 ? -34.076 20.801 15.859 1.00 26.03 383 PHE A C 1
ATOM 3070 O O . PHE A 1 383 ? -34.472 19.871 16.559 1.00 26.03 383 PHE A O 1
ATOM 3077 N N . LYS A 1 384 ? -34.524 22.049 16.027 1.00 27.81 384 LYS A N 1
ATOM 3078 C CA . LYS A 1 384 ? -35.897 22.310 16.466 1.00 27.81 384 LYS A CA 1
ATOM 3079 C C . LYS A 1 384 ? -36.706 22.576 15.198 1.00 27.81 384 LYS A C 1
ATOM 3081 O O . LYS A 1 384 ? -36.234 23.266 14.303 1.00 27.81 384 LYS A O 1
ATOM 3086 N N . ASP A 1 385 ? -37.884 21.967 15.156 1.00 32.03 385 ASP A N 1
ATOM 3087 C CA . ASP A 1 385 ? -38.970 22.203 14.203 1.00 32.03 385 ASP A CA 1
ATOM 3088 C C . ASP A 1 385 ? -38.846 21.571 12.809 1.00 32.03 385 ASP A C 1
ATOM 3090 O O . ASP A 1 385 ? -38.529 22.225 11.821 1.00 32.03 385 ASP A O 1
ATOM 3094 N N . LYS A 1 386 ? -39.204 20.277 12.730 1.00 26.28 386 LYS A N 1
ATOM 3095 C CA . LYS A 1 386 ? -40.099 19.716 11.686 1.00 26.28 386 LYS A CA 1
ATOM 3096 C C . LYS A 1 386 ? -40.507 18.262 11.989 1.00 26.28 386 LYS A C 1
ATOM 3098 O O . LYS A 1 386 ? -40.333 17.358 11.185 1.00 26.28 386 LYS A O 1
ATOM 3103 N N . LEU A 1 387 ? -41.073 18.051 13.180 1.00 27.11 387 LEU A N 1
ATOM 3104 C CA . LEU A 1 387 ? -41.855 16.852 13.539 1.00 27.11 387 LEU A CA 1
ATOM 3105 C C . LEU A 1 387 ? -43.257 17.252 14.037 1.00 27.11 387 LEU A C 1
ATOM 3107 O O . LEU A 1 387 ? -43.773 16.736 15.021 1.00 27.11 387 LEU A O 1
ATOM 3111 N N . LYS A 1 388 ? -43.863 18.217 13.340 1.00 29.45 388 LYS A N 1
ATOM 3112 C CA . LYS A 1 388 ? -45.308 18.463 13.330 1.00 29.45 388 LYS A CA 1
ATOM 3113 C C . LYS A 1 388 ? -45.710 18.876 11.917 1.00 29.45 388 LYS A C 1
ATOM 3115 O O . LYS A 1 388 ? -45.739 20.065 11.607 1.00 29.45 388 LYS A O 1
ATOM 3120 N N . ARG A 1 389 ? -45.928 17.881 11.065 1.00 28.53 389 ARG A N 1
ATOM 3121 C CA . ARG A 1 389 ? -47.026 17.781 10.095 1.00 28.53 389 ARG A CA 1
ATOM 3122 C C . ARG A 1 389 ? -46.966 16.417 9.436 1.00 28.53 389 ARG A C 1
ATOM 3124 O O . ARG A 1 389 ? -45.842 16.024 9.054 1.00 28.53 389 ARG A O 1
#

Foldseek 3Di:
DVLVVVLVVVLVVLLVVLVVVLVVVLVQLVVQLVVLPDQDDDPLCPVPDDSVLSNLLSVLSNVVSVLVNVLSVVVSVVVNCCSVVLVLVVLCVVVVDPLVSVLVVVVVVCVSCVVSVCCVQPVSCPSVQHPQDPVLVVQVVVLVSVVCCVLVSVLVVVLLVLCVPVPLCSLVVSLVSVLVVVVVCVVCCVPPVVVVNDDDDDDDDDPLVVLVVVVCVVLVHAADDPPDPDDDDDHDDDDDDPVLVVQADSLLSSVVVNVVVVCVSVPVVVVVSVVVSVVSSVLSVVLSVCLPPVSQCVSSVDPDRPVVVSSVVSVSVDDDDFQPPPVRDDDDPVSLVSPLSSLSSVCSSVSHNQDGDVVCLHSRNDDSNNPNVVSSPDDDDDPDDDPPD